Protein AF-A0A965MHW6-F1 (afdb_monomer)

Nearest PDB structures (foldseek):
  2zvd-assembly1_C  TM=2.769E-01  e=1.211E-04  Pseudomonas sp. MIS38
  2qub-assembly6_K  TM=2.454E-01  e=2.941E-02  Serratia marcescens
  8dze-assembly1_A  TM=4.234E-01  e=3.410E+00  Escherichia coli
  5ejk-assembly1_B  TM=3.592E-01  e=3.995E+00  Rous sarcoma virus - Prague C

Foldseek 3Di:
DDPPQDAQFDDQWQLLLVVAPFFKKKWFQADDPPDDCVVPVCVQFQDQWTWMWTDHPHDIDIDIDGVVSGPARTNNRVCVSRSHDSVQQHQKMKMKGDDDPDPDDSDRDDGDAIWIKIKHPADWDKDFDDDPSHGAEIETEDDLEEMEIATAFGQYEYEQHHYAYEHEHYAFHFPLDCVRGFHEYEYAAAQWDQDPVVRDIDGQWDWDADPVRWIKIAGPPDDDSRGSGIYTYHRHQWYHHHPGDIFGAAKDWDFDADDAPVRFFTEIEIEAGQEEEEAEADQAAYEYENAHYAYEAHHHNQDPDDDQKAQTHHDVLNVQCQVQVVNDSVCLLSVLPFDKAFLPQDKDWDPAWDRQWWKAANVVSDTDGHTGTFIAGKIKGKPDDPVLDDSVPDNDSQSLLVRQVVQVVVDVSIHMWMWGQDPPGSMTTTIDGDDQQQGAQQYEYEHHFAAYEHESHAFHRHQPCNVRRFHEYEDAADPVQKDKFKDQDDFAAQATLVGDGPCVVCVLLVQHDRGPNSSVVRRPHDCVSHDDDGRFMWMWIAGSDDRNGIYIYHRGQWYYYPVDIFGPQWDWHWDPVDPVIDIDIDHGPDDADDDPDDPDDDGDDDRDD

Secondary structure (DSSP, 8-state):
--------PPP----GGGTS--SEEEEE----TT--TTT-THHHHT--EEEEEEEETTEEEEEEEEGGGGT-SSHHHHHHHTT--HHHHTTSEEEEE---SSSS------SS---EEEE-SS---EEEEEETTEEEEEEEE--SS--EEE--SB--EEE--SS--EEE--SBP-SS-HHHH--EEEESS-SEEEETTTTEEEESEEEEE-TTS-EEEEESS--TTS---EEEEES--EEEETTTEEEE-S-EEEEE----TT----EEEEE--SS--EEE--SS--EEEEEESS-EEETTTT-SS--SEEEPPS-HHHHIIIIISTT-TT-GGGGGGS-PEEEEEEEEEEEEEEEEEEEEETTTTEEEEEEEEEEEEEEEEE-S-TTS--GGG--SHHHHHHHHHHHHTT-TT--EEEEEEPSSSSEEEEEEE--GGG-----EEEEEES--EEE-------SS-GGGS--EEEESS-GGGEEEEEEE--TT--B-TTS-BHHHHHHHTT---SSHHHHHHTT-S-GGGS---TT-EEEEEEESSSSS-EEEEES--EEEESS-EEESS-EEEE--SSTT--EEEE--SS------SSSS----PPPP-

Solvent-accessible surface area (backbone atoms only — not comparable to full-atom values): 33010 Å² total; per-residue (Å²): 132,86,77,78,71,68,78,53,55,55,60,65,44,42,47,53,82,68,77,56,74,50,46,30,39,36,39,44,53,60,86,55,99,84,64,54,58,92,85,41,50,59,72,57,30,68,32,41,63,41,45,32,38,36,26,44,87,93,47,79,52,78,48,80,41,49,32,59,56,47,69,23,74,22,45,40,54,47,28,57,60,41,51,47,58,66,80,70,47,53,60,18,28,44,36,38,38,37,75,78,92,59,94,86,67,85,60,72,53,81,65,75,70,41,50,62,37,44,35,50,78,87,52,48,65,76,44,82,33,63,55,101,84,41,79,41,27,39,32,38,36,54,26,83,49,62,37,53,42,41,49,42,75,11,21,32,35,38,34,61,39,27,24,51,28,39,40,32,40,45,43,56,29,84,82,86,43,60,92,69,6,44,25,34,43,32,39,81,54,44,53,63,38,76,38,81,89,79,74,42,75,41,67,25,44,46,78,45,77,45,98,87,71,34,35,37,41,30,49,68,70,46,57,91,91,62,28,40,34,48,28,41,36,32,58,56,37,31,40,37,21,40,98,75,48,75,45,49,55,39,76,43,73,44,77,49,57,75,57,61,89,88,39,51,54,52,25,48,32,38,38,39,17,63,42,64,40,82,44,66,46,50,64,34,31,32,40,38,34,34,47,24,30,28,20,37,36,29,40,14,59,76,40,90,69,76,68,28,66,44,80,33,33,41,54,62,66,56,45,41,23,63,76,38,18,80,66,39,91,88,42,69,46,24,64,46,73,59,78,70,42,74,42,64,96,42,67,52,70,56,83,62,68,37,74,62,38,40,37,36,34,44,85,80,12,48,74,49,69,41,71,42,70,50,48,20,51,31,32,37,38,61,77,60,61,79,87,78,61,68,66,90,79,36,81,47,62,61,51,46,23,51,50,36,51,54,47,39,73,71,38,102,84,38,51,53,49,41,27,31,30,39,88,89,55,66,33,34,37,45,37,31,73,38,44,63,63,67,28,44,16,22,24,41,35,28,52,45,29,30,21,24,40,38,32,32,47,47,66,27,51,20,72,84,53,58,80,45,15,41,11,30,40,50,45,99,44,54,61,89,44,46,53,76,50,45,32,66,40,40,60,82,37,40,56,34,77,87,68,49,44,38,35,64,58,28,49,75,76,75,30,90,24,71,22,41,44,46,40,53,64,61,46,67,36,66,68,88,77,54,86,88,51,81,72,40,68,38,32,40,47,26,43,77,78,65,64,44,29,55,24,40,38,27,59,46,33,31,44,36,29,75,78,50,75,43,33,70,40,72,44,77,41,79,38,77,91,48,99,82,57,52,70,48,73,45,68,36,83,63,94,76,78,88,82,86,90,58,98,73,92,74,88,71,90,76,89,79,133

Radius of gyration: 29.62 Å; Cα contacts (8 Å, |Δi|>4): 1471; chains: 1; bounding box: 85×74×79 Å

Structure (mmCIF, N/CA/C/O backbone):
data_AF-A0A965MHW6-F1
#
_entry.id   AF-A0A965MHW6-F1
#
loop_
_atom_site.group_PDB
_atom_site.id
_atom_site.type_symbol
_atom_site.label_atom_id
_atom_site.label_alt_id
_atom_site.label_comp_id
_atom_site.label_asym_id
_atom_site.label_entity_id
_atom_site.label_seq_id
_atom_site.pdbx_PDB_ins_code
_atom_site.Cartn_x
_atom_site.Cartn_y
_atom_site.Cartn_z
_atom_site.occupancy
_atom_site.B_iso_or_equiv
_atom_site.auth_seq_id
_atom_site.auth_comp_id
_atom_site.auth_asym_id
_atom_site.auth_atom_id
_atom_site.pdbx_PDB_model_num
ATOM 1 N N . MET A 1 1 ? 16.582 -10.265 0.998 1.00 24.47 1 MET A N 1
ATOM 2 C CA . MET A 1 1 ? 17.672 -9.566 1.717 1.00 24.47 1 MET A CA 1
ATOM 3 C C . MET A 1 1 ? 17.793 -8.226 1.028 1.00 24.47 1 MET A C 1
ATOM 5 O O . MET A 1 1 ? 18.367 -8.175 -0.046 1.00 24.47 1 MET A O 1
ATOM 9 N N . THR A 1 2 ? 17.111 -7.214 1.557 1.00 23.47 2 THR A N 1
ATOM 10 C CA . THR A 1 2 ? 17.020 -5.872 0.975 1.00 23.47 2 THR A CA 1
ATOM 11 C C . THR A 1 2 ? 18.430 -5.311 0.865 1.00 23.47 2 THR A C 1
ATOM 13 O O . THR A 1 2 ? 19.097 -5.082 1.877 1.00 23.47 2 THR A O 1
ATOM 16 N N . VAL A 1 3 ? 18.928 -5.188 -0.363 1.00 23.08 3 VAL A N 1
ATOM 17 C CA . VAL A 1 3 ? 20.144 -4.431 -0.631 1.00 23.08 3 VAL A CA 1
ATOM 18 C C . VAL A 1 3 ? 19.724 -2.980 -0.469 1.00 23.08 3 VAL A C 1
ATOM 20 O O . VAL A 1 3 ? 19.200 -2.378 -1.392 1.00 23.08 3 VAL A O 1
ATOM 23 N N . VAL A 1 4 ? 19.862 -2.451 0.747 1.00 27.69 4 VAL A N 1
ATOM 24 C CA . VAL A 1 4 ? 19.767 -1.009 0.970 1.00 27.69 4 VAL A CA 1
ATOM 25 C C . VAL A 1 4 ? 20.939 -0.415 0.203 1.00 27.69 4 VAL A C 1
ATOM 27 O O . VAL A 1 4 ? 22.089 -0.531 0.639 1.00 27.69 4 VAL A O 1
ATOM 30 N N . ALA A 1 5 ? 20.659 0.108 -0.989 1.00 30.73 5 ALA A N 1
ATOM 31 C CA . ALA A 1 5 ? 21.637 0.861 -1.745 1.00 30.73 5 ALA A CA 1
ATOM 32 C C . ALA A 1 5 ? 22.052 2.081 -0.900 1.00 30.73 5 ALA A C 1
ATOM 34 O O . ALA A 1 5 ? 21.218 2.675 -0.210 1.00 30.73 5 ALA A O 1
ATOM 35 N N . PRO A 1 6 ? 23.348 2.411 -0.859 1.00 29.20 6 PRO A N 1
ATOM 36 C CA . PRO A 1 6 ? 23.846 3.499 -0.033 1.00 29.20 6 PRO A CA 1
ATOM 37 C C . PRO A 1 6 ? 23.255 4.849 -0.521 1.00 29.20 6 PRO A C 1
ATOM 39 O O . PRO A 1 6 ? 23.373 5.204 -1.692 1.00 29.20 6 PRO A O 1
ATOM 42 N N . LEU A 1 7 ? 22.574 5.573 0.387 1.00 36.94 7 LEU A N 1
ATOM 43 C CA . LEU A 1 7 ? 21.985 6.910 0.188 1.00 36.94 7 LEU A CA 1
ATOM 44 C C . LEU A 1 7 ? 23.011 7.950 -0.290 1.00 36.94 7 LEU A C 1
ATOM 46 O O . LEU A 1 7 ? 23.728 8.519 0.526 1.00 36.94 7 LEU A O 1
ATOM 50 N N . ILE A 1 8 ? 22.994 8.351 -1.554 1.00 38.75 8 ILE A N 1
ATOM 51 C CA . ILE A 1 8 ? 23.766 9.515 -2.021 1.00 38.75 8 ILE A CA 1
ATOM 52 C C . ILE A 1 8 ? 23.257 10.804 -1.302 1.00 38.75 8 ILE A C 1
ATOM 54 O O . ILE A 1 8 ? 22.138 11.249 -1.587 1.00 38.75 8 ILE A O 1
ATOM 58 N N . PRO A 1 9 ? 24.030 11.441 -0.405 1.00 41.69 9 PRO A N 1
ATOM 59 C CA . PRO A 1 9 ? 23.635 12.619 0.363 1.00 41.69 9 PRO A CA 1
ATOM 60 C C . PRO A 1 9 ? 23.488 13.877 -0.508 1.00 41.69 9 PRO A C 1
ATOM 62 O O . PRO A 1 9 ? 24.021 13.974 -1.616 1.00 41.69 9 PRO A O 1
ATOM 65 N N . ALA A 1 10 ? 22.760 14.873 0.008 1.00 45.69 10 ALA A N 1
ATOM 66 C CA . ALA A 1 10 ? 22.689 16.197 -0.602 1.00 45.69 10 ALA A CA 1
ATOM 67 C C . ALA A 1 10 ? 24.084 16.841 -0.623 1.00 45.69 10 ALA A C 1
ATOM 69 O O . ALA A 1 10 ? 24.695 17.069 0.423 1.00 45.69 10 ALA A O 1
ATOM 70 N N . LEU A 1 11 ? 24.581 17.156 -1.820 1.00 49.03 11 LEU A N 1
ATOM 71 C CA . LEU A 1 11 ? 25.939 17.660 -1.991 1.00 49.03 11 LEU A CA 1
ATOM 72 C C . LEU A 1 11 ? 26.003 19.167 -1.710 1.00 49.03 11 LEU A C 1
ATOM 74 O O . LEU A 1 11 ? 25.359 19.973 -2.391 1.00 49.03 11 LEU A O 1
ATOM 78 N N . SER A 1 12 ? 26.804 19.557 -0.716 1.00 51.84 12 SER A N 1
ATOM 79 C CA . SER A 1 12 ? 27.129 20.960 -0.439 1.00 51.84 12 SER A CA 1
ATOM 80 C C . SER A 1 12 ? 28.292 21.398 -1.323 1.00 51.84 12 SER A C 1
ATOM 82 O O . SER A 1 12 ? 29.448 21.319 -0.916 1.00 51.84 12 SER A O 1
ATOM 84 N N . ILE A 1 13 ? 27.984 21.874 -2.526 1.00 57.28 13 ILE A N 1
ATOM 85 C CA . ILE A 1 13 ? 28.997 22.343 -3.474 1.00 57.28 13 ILE A CA 1
ATOM 86 C C . ILE A 1 13 ? 29.172 23.854 -3.338 1.00 57.28 13 ILE A C 1
ATOM 88 O O . ILE A 1 13 ? 28.223 24.623 -3.509 1.00 57.28 13 ILE A O 1
ATOM 92 N N . ASP A 1 14 ? 30.398 24.289 -3.055 1.00 58.22 14 ASP A N 1
ATOM 93 C CA . ASP A 1 14 ? 30.762 25.702 -3.118 1.00 58.22 14 ASP A CA 1
ATOM 94 C C . ASP A 1 14 ? 31.227 26.051 -4.535 1.00 58.22 14 ASP A C 1
ATOM 96 O O . ASP A 1 14 ? 32.354 25.768 -4.922 1.00 58.22 14 ASP A O 1
ATOM 100 N N . LEU A 1 15 ? 30.342 26.668 -5.317 1.00 63.38 15 LEU A N 1
ATOM 101 C CA . LEU A 1 15 ? 30.641 27.140 -6.674 1.00 63.38 15 LEU A CA 1
ATOM 102 C C . LEU A 1 15 ? 31.063 28.618 -6.694 1.00 63.38 15 LEU A C 1
ATOM 104 O O . LEU A 1 15 ? 31.177 29.219 -7.767 1.00 63.38 15 LEU A O 1
ATOM 108 N N . SER A 1 16 ? 31.272 29.241 -5.527 1.00 60.56 16 SER A N 1
ATOM 109 C CA . SER A 1 16 ? 31.577 30.674 -5.439 1.00 60.56 16 SER A CA 1
ATOM 110 C C . SER A 1 16 ? 32.894 31.039 -6.131 1.00 60.56 16 SER A C 1
ATOM 112 O O . SER A 1 16 ? 33.010 32.137 -6.686 1.00 60.56 16 SER A O 1
ATOM 114 N N . GLU A 1 17 ? 33.852 30.109 -6.182 1.00 62.91 17 GLU A N 1
ATOM 115 C CA . GLU A 1 17 ? 35.144 30.299 -6.849 1.00 62.91 17 GLU A CA 1
ATOM 116 C C . GLU A 1 17 ? 35.037 30.323 -8.384 1.00 62.91 17 GLU A C 1
ATOM 118 O O . GLU A 1 17 ? 35.873 30.937 -9.051 1.00 62.91 17 GLU A O 1
ATOM 123 N N . LEU A 1 18 ? 33.968 29.752 -8.953 1.00 62.28 18 LEU A N 1
ATOM 124 C CA . LEU A 1 18 ? 33.730 29.734 -10.399 1.00 62.28 18 LEU A CA 1
ATOM 125 C C . LEU A 1 18 ? 33.157 31.058 -10.924 1.00 62.28 18 LEU A C 1
ATOM 127 O O . LEU A 1 18 ? 33.247 31.339 -12.119 1.00 62.28 18 LEU A O 1
ATOM 131 N N . GLY A 1 19 ? 32.582 31.896 -10.053 1.00 60.50 1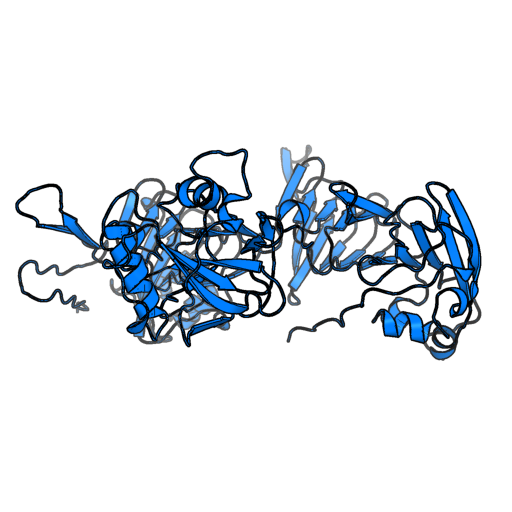9 GLY A N 1
ATOM 132 C CA . GLY A 1 19 ? 32.058 33.214 -10.425 1.00 60.50 19 GLY A CA 1
ATOM 133 C C . GLY A 1 19 ? 30.893 33.183 -11.428 1.00 60.50 19 GLY A C 1
ATOM 134 O O . GLY A 1 19 ? 30.660 34.182 -12.116 1.00 60.50 19 GLY A O 1
ATOM 135 N N . LEU A 1 20 ? 30.176 32.058 -11.523 1.00 61.94 20 LEU A N 1
ATOM 136 C CA . LEU A 1 20 ? 29.045 31.826 -12.425 1.00 61.94 20 LEU A CA 1
ATOM 137 C C . LEU A 1 20 ? 27.770 31.503 -11.629 1.00 61.94 20 LEU A C 1
ATOM 139 O O . LEU A 1 20 ? 27.831 30.851 -10.593 1.00 61.94 20 LEU A O 1
ATOM 143 N N . ASP A 1 21 ? 26.616 31.944 -12.135 1.00 61.25 21 ASP A N 1
ATOM 144 C CA . ASP A 1 21 ? 25.289 31.552 -11.630 1.00 61.25 21 ASP A CA 1
ATOM 145 C C . ASP A 1 21 ? 24.879 30.238 -12.314 1.00 61.25 21 ASP A C 1
ATOM 147 O O . ASP A 1 21 ? 24.192 30.230 -13.341 1.00 61.25 21 ASP A O 1
ATOM 151 N N . VAL A 1 22 ? 25.473 29.145 -11.831 1.00 63.28 22 VAL A N 1
ATOM 152 C CA . VAL A 1 22 ? 25.346 27.804 -12.407 1.00 63.28 22 VAL A CA 1
ATOM 153 C C . VAL A 1 22 ? 24.003 27.210 -12.002 1.00 63.28 22 VAL A C 1
ATOM 155 O O . VAL A 1 22 ? 23.699 27.132 -10.820 1.00 63.28 22 VAL A O 1
ATOM 158 N N . THR A 1 23 ? 23.223 26.758 -12.981 1.00 60.62 23 THR A N 1
ATOM 159 C CA . THR A 1 23 ? 21.971 26.019 -12.760 1.00 60.62 23 THR A CA 1
ATOM 160 C C . THR A 1 23 ? 22.152 24.509 -12.917 1.00 60.62 23 THR A C 1
ATOM 162 O O . THR A 1 23 ? 21.401 23.726 -12.343 1.00 60.62 23 THR A O 1
ATOM 165 N N . MET A 1 24 ? 23.155 24.086 -13.690 1.00 67.50 24 MET A N 1
ATOM 166 C CA . MET A 1 24 ? 23.505 22.680 -13.904 1.00 67.50 24 MET A CA 1
ATOM 167 C C . MET A 1 24 ? 25.006 22.550 -14.172 1.00 67.50 24 MET A C 1
ATOM 169 O O . MET A 1 24 ? 25.584 23.368 -14.890 1.00 67.50 24 MET A O 1
ATOM 173 N N . LEU A 1 25 ? 25.616 21.519 -13.604 1.00 73.81 25 LEU A N 1
ATOM 174 C CA . LEU A 1 25 ? 27.011 21.134 -13.760 1.00 73.81 25 LEU A CA 1
ATOM 175 C C . LEU A 1 25 ? 27.055 19.715 -14.333 1.00 73.81 25 LEU A C 1
ATOM 177 O O . LEU A 1 25 ? 26.462 18.808 -13.771 1.00 73.81 25 LEU A O 1
ATOM 181 N N . ARG A 1 26 ? 27.761 19.504 -15.438 1.00 77.06 26 ARG A N 1
ATOM 182 C CA . ARG A 1 26 ? 27.963 18.183 -16.043 1.00 77.06 26 ARG A CA 1
ATOM 183 C C . ARG A 1 26 ? 29.440 17.841 -15.995 1.00 77.06 26 ARG A C 1
ATOM 185 O O . ARG A 1 26 ? 30.244 18.556 -16.585 1.00 77.06 26 ARG A O 1
ATOM 192 N N . LEU A 1 27 ? 29.790 16.770 -15.298 1.00 79.31 27 LEU A N 1
ATOM 193 C CA . LEU A 1 27 ? 31.145 16.249 -15.168 1.00 79.31 27 LEU A CA 1
ATOM 194 C C . LEU A 1 27 ? 31.315 15.078 -16.137 1.00 79.31 27 LEU A C 1
ATOM 196 O O . LEU A 1 27 ? 30.557 14.114 -16.097 1.00 79.31 27 LEU A O 1
ATOM 200 N N . HIS A 1 28 ? 32.304 15.164 -17.019 1.00 78.75 28 HIS A N 1
ATOM 201 C CA . HIS A 1 28 ? 32.569 14.151 -18.037 1.00 78.75 28 HIS A CA 1
ATOM 202 C C . HIS A 1 28 ? 33.732 13.266 -17.613 1.00 78.75 28 HIS A C 1
ATOM 204 O O . HIS A 1 28 ? 34.876 13.730 -17.551 1.00 78.75 28 HIS A O 1
ATOM 210 N N . PHE A 1 29 ? 33.461 11.983 -17.390 1.00 76.88 29 PHE A N 1
ATOM 211 C CA . PHE A 1 29 ? 34.475 11.009 -16.988 1.00 76.88 29 PHE A CA 1
ATOM 212 C C . PHE A 1 29 ? 35.087 10.221 -18.165 1.00 76.88 29 PHE A C 1
ATOM 214 O O . PHE A 1 29 ? 35.943 9.369 -17.954 1.00 76.88 29 PHE A O 1
ATOM 221 N N . THR A 1 30 ? 34.719 10.551 -19.408 1.00 66.06 30 THR A N 1
ATOM 222 C CA . THR A 1 30 ? 34.929 9.723 -20.618 1.00 66.06 30 THR A CA 1
ATOM 223 C C . THR A 1 30 ? 36.117 10.097 -21.514 1.00 66.06 30 THR A C 1
ATOM 225 O O . THR A 1 30 ? 36.304 9.526 -22.586 1.00 66.06 30 THR A O 1
ATOM 228 N N . ASN A 1 31 ? 36.952 11.076 -21.154 1.00 59.00 31 ASN A N 1
ATOM 229 C CA . ASN A 1 31 ? 37.940 11.635 -22.097 1.00 59.00 31 ASN A CA 1
ATOM 230 C C . ASN A 1 31 ? 39.390 11.150 -21.891 1.00 59.00 31 ASN A C 1
ATOM 232 O O . ASN A 1 31 ? 40.339 11.906 -22.128 1.00 59.00 31 ASN A O 1
ATOM 236 N N . TRP A 1 32 ? 39.616 9.918 -21.420 1.00 68.25 32 TRP A N 1
ATOM 237 C CA . TRP A 1 32 ? 40.964 9.502 -21.001 1.00 68.25 32 TRP A CA 1
ATOM 238 C C . TRP A 1 32 ? 41.429 8.176 -21.587 1.00 68.25 32 TRP A C 1
ATOM 240 O O . TRP A 1 32 ? 41.464 7.144 -20.929 1.00 68.25 32 TRP A O 1
ATOM 250 N N . SER A 1 33 ? 41.978 8.254 -22.802 1.00 64.88 33 SER A N 1
ATOM 251 C CA . SER A 1 33 ? 42.611 7.141 -23.529 1.00 64.88 33 SER A CA 1
ATOM 252 C C . SER A 1 33 ? 43.822 6.488 -22.831 1.00 64.88 33 SER A C 1
ATOM 254 O O . SER A 1 33 ? 44.519 5.677 -23.436 1.00 64.88 33 SER A O 1
ATOM 256 N N . ASN A 1 34 ? 44.176 6.924 -21.621 1.00 72.31 34 ASN A N 1
ATOM 257 C CA . ASN A 1 34 ? 45.344 6.492 -20.854 1.00 72.31 34 ASN A CA 1
ATOM 258 C C . ASN A 1 34 ? 44.985 5.848 -19.505 1.00 72.31 34 ASN A C 1
ATOM 260 O O . ASN A 1 34 ? 45.896 5.620 -18.703 1.00 72.31 34 ASN A O 1
ATOM 264 N N . ILE A 1 35 ? 43.698 5.611 -19.245 1.00 77.94 35 ILE A N 1
ATOM 265 C CA . ILE A 1 35 ? 43.216 4.908 -18.058 1.00 77.94 35 ILE A CA 1
ATOM 266 C C . ILE A 1 35 ? 42.775 3.512 -18.491 1.00 77.94 35 ILE A C 1
ATOM 268 O O . ILE A 1 35 ? 42.014 3.361 -19.439 1.00 77.94 35 ILE A O 1
ATOM 272 N N . ASP A 1 36 ? 43.312 2.512 -17.806 1.00 79.81 36 ASP A N 1
ATOM 273 C CA . ASP A 1 36 ? 42.834 1.136 -17.846 1.00 79.81 36 ASP A CA 1
ATOM 274 C C . ASP A 1 36 ? 42.228 0.892 -16.466 1.00 79.81 36 ASP A C 1
ATOM 276 O O . ASP A 1 36 ? 42.966 0.742 -15.485 1.00 79.81 36 ASP A O 1
ATOM 280 N N . TYR A 1 37 ? 40.906 1.033 -16.375 1.00 80.88 37 TYR A N 1
ATOM 281 C CA . TYR A 1 37 ? 40.204 0.982 -15.098 1.00 80.88 37 TYR A CA 1
ATOM 282 C C . TYR A 1 37 ? 40.272 -0.422 -14.484 1.00 80.88 37 TYR A C 1
ATOM 284 O O . TYR A 1 37 ? 40.479 -0.541 -13.280 1.00 80.88 37 TYR A O 1
ATOM 292 N N . ASP A 1 38 ? 40.216 -1.474 -15.306 1.00 81.50 38 ASP A N 1
ATOM 293 C CA . ASP A 1 38 ? 40.280 -2.868 -14.855 1.00 81.50 38 ASP A CA 1
ATOM 294 C C . ASP A 1 38 ? 41.639 -3.219 -14.227 1.00 81.50 38 ASP A C 1
ATOM 296 O O . ASP A 1 38 ? 41.709 -3.983 -13.258 1.00 81.50 38 ASP A O 1
ATOM 300 N N . GLU A 1 39 ? 42.737 -2.673 -14.764 1.00 82.88 39 GLU A N 1
ATOM 301 C CA . GLU A 1 39 ? 44.080 -2.918 -14.229 1.00 82.88 39 GLU A CA 1
ATOM 302 C C . GLU A 1 39 ? 44.471 -1.976 -13.075 1.00 82.88 39 GLU A C 1
ATOM 304 O O . GLU A 1 39 ? 45.254 -2.374 -12.205 1.00 82.88 39 GLU A O 1
ATOM 309 N N . ASP A 1 40 ? 43.985 -0.729 -13.065 1.00 84.62 40 ASP A N 1
ATOM 310 C CA . ASP A 1 40 ? 44.387 0.288 -12.084 1.00 84.62 40 ASP A CA 1
ATOM 311 C C . ASP A 1 40 ? 43.296 1.361 -11.841 1.00 84.62 40 ASP A C 1
ATOM 313 O O . ASP A 1 40 ? 43.438 2.503 -12.306 1.00 84.62 40 ASP A O 1
ATOM 317 N N . PRO A 1 41 ? 42.233 1.037 -11.070 1.00 84.56 41 PRO A N 1
ATOM 318 C CA . PRO A 1 41 ? 41.119 1.949 -10.781 1.00 84.56 41 PRO A CA 1
ATOM 319 C C . PRO A 1 41 ? 41.552 3.275 -10.145 1.00 84.56 41 PRO A C 1
ATOM 321 O O . PRO A 1 41 ? 40.905 4.307 -10.335 1.00 84.56 41 PRO A O 1
ATOM 324 N N . SER A 1 42 ? 42.683 3.281 -9.424 1.00 84.81 42 SER A N 1
ATOM 325 C CA . SER A 1 42 ? 43.162 4.477 -8.724 1.00 84.81 42 SER A CA 1
ATOM 326 C C . SER A 1 42 ? 43.566 5.594 -9.689 1.00 84.81 42 SER A C 1
ATOM 328 O O . SER A 1 42 ? 43.468 6.772 -9.359 1.00 84.81 42 SER A O 1
ATOM 330 N N . LYS A 1 43 ? 43.918 5.264 -10.941 1.00 84.62 43 LYS A N 1
ATOM 331 C CA . LYS A 1 43 ? 44.164 6.274 -11.983 1.00 84.62 43 LYS A CA 1
ATOM 332 C C . LYS A 1 43 ? 42.931 7.103 -12.334 1.00 84.62 43 LYS A C 1
ATOM 334 O O . LYS A 1 43 ? 43.103 8.192 -12.883 1.00 84.62 43 LYS A O 1
ATOM 339 N N . PHE A 1 44 ? 41.732 6.584 -12.080 1.00 85.88 44 PHE A N 1
ATOM 340 C CA . PHE A 1 44 ? 40.482 7.323 -12.205 1.00 85.88 44 PHE A CA 1
ATOM 341 C C . PHE A 1 44 ? 40.155 8.043 -10.897 1.00 85.88 44 PHE A C 1
ATOM 343 O O . PHE A 1 44 ? 40.040 9.268 -10.903 1.00 85.88 44 PHE A O 1
ATOM 350 N N . THR A 1 45 ? 40.096 7.317 -9.776 1.00 87.31 45 THR A N 1
ATOM 351 C CA . THR A 1 45 ? 39.658 7.890 -8.494 1.00 87.31 45 THR A CA 1
ATOM 352 C C . THR A 1 45 ? 40.601 8.971 -7.970 1.00 87.31 45 THR A C 1
ATOM 354 O O . THR A 1 45 ? 40.122 9.961 -7.443 1.00 87.31 45 THR A O 1
ATOM 357 N N . ASP A 1 46 ? 41.917 8.864 -8.177 1.00 89.06 46 ASP A N 1
ATOM 358 C CA . ASP A 1 46 ? 42.902 9.825 -7.651 1.00 89.06 46 ASP A CA 1
ATOM 359 C C . ASP A 1 46 ? 43.004 11.114 -8.494 1.00 89.06 46 ASP A C 1
ATOM 361 O O . ASP A 1 46 ? 43.833 11.991 -8.217 1.00 89.06 46 ASP A O 1
ATOM 365 N N . ARG A 1 47 ? 42.223 11.248 -9.578 1.00 86.81 47 ARG A N 1
ATOM 366 C CA . ARG A 1 47 ? 42.271 12.452 -10.418 1.00 86.81 47 ARG A CA 1
ATOM 367 C C . ARG A 1 47 ? 41.692 13.648 -9.691 1.00 86.81 47 ARG A C 1
ATOM 369 O O . ARG A 1 47 ? 40.649 13.563 -9.065 1.00 86.81 47 ARG A O 1
ATOM 376 N N . THR A 1 48 ? 42.322 14.795 -9.908 1.00 87.12 48 THR A N 1
ATOM 377 C CA . THR A 1 48 ? 41.934 16.076 -9.305 1.00 87.12 48 THR A CA 1
ATOM 378 C C . THR A 1 48 ? 41.254 17.024 -10.297 1.00 87.12 48 THR A C 1
ATOM 380 O O . THR A 1 48 ? 40.934 18.153 -9.940 1.00 87.12 48 THR A O 1
ATOM 383 N N . SER A 1 49 ? 41.100 16.625 -11.565 1.00 83.81 49 SER A N 1
ATOM 384 C CA . SER A 1 49 ? 40.472 17.447 -12.604 1.00 83.81 49 SER A CA 1
ATOM 385 C C . SER A 1 49 ? 39.618 16.625 -13.559 1.00 83.81 49 SER A C 1
ATOM 387 O O . SER A 1 49 ? 39.954 15.480 -13.893 1.00 83.81 49 SER A O 1
ATOM 389 N N . VAL A 1 50 ? 38.537 17.251 -14.016 1.00 84.25 50 VAL A N 1
ATOM 390 C CA . VAL A 1 50 ? 37.507 16.658 -14.867 1.00 84.25 50 VAL A CA 1
ATOM 391 C C . VAL A 1 50 ? 37.031 17.687 -15.895 1.00 84.25 50 VAL A C 1
ATOM 393 O O . VAL A 1 50 ? 37.057 18.893 -15.639 1.00 84.25 50 VAL A O 1
ATOM 396 N N . TRP A 1 51 ? 36.641 17.222 -17.083 1.00 82.69 51 TRP A N 1
ATOM 397 C CA . TRP A 1 51 ? 36.024 18.102 -18.072 1.00 82.69 51 TRP A CA 1
ATOM 398 C C . TRP A 1 51 ? 34.599 18.422 -17.624 1.00 82.69 51 TRP A C 1
ATOM 400 O O . TRP A 1 51 ? 33.849 17.521 -17.254 1.00 82.69 51 TRP A O 1
ATOM 410 N N . THR A 1 52 ? 34.226 19.697 -17.642 1.00 78.12 52 THR A N 1
ATOM 411 C CA . THR A 1 52 ? 32.968 20.178 -17.063 1.00 78.12 52 THR A CA 1
ATOM 412 C C . THR A 1 52 ? 32.196 21.066 -18.020 1.00 78.12 52 THR A C 1
ATOM 414 O O . THR A 1 52 ? 32.783 21.941 -18.657 1.00 78.12 52 THR A O 1
ATOM 417 N N . ASP A 1 53 ? 30.879 20.886 -18.086 1.00 77.31 53 ASP A N 1
ATOM 418 C CA . ASP A 1 53 ? 29.971 21.851 -18.700 1.00 77.31 53 ASP A CA 1
ATOM 419 C C . ASP A 1 53 ? 29.101 22.515 -17.632 1.00 77.31 53 ASP A C 1
ATOM 421 O O . ASP A 1 53 ? 28.538 21.854 -16.763 1.00 77.31 53 ASP A O 1
ATOM 425 N N . PHE A 1 54 ? 28.961 23.832 -17.730 1.00 75.38 54 PHE A N 1
ATOM 426 C CA . PHE A 1 54 ? 28.112 24.644 -16.868 1.00 75.38 54 PHE A CA 1
ATOM 427 C C . PHE A 1 54 ? 26.942 25.189 -17.673 1.00 75.38 54 PHE A C 1
ATOM 429 O O . PHE A 1 54 ? 27.141 25.766 -18.748 1.00 75.38 54 PHE A O 1
ATOM 436 N N . GLN A 1 55 ? 25.740 25.085 -17.124 1.00 69.00 55 GLN A N 1
ATOM 437 C CA . GLN A 1 55 ? 24.569 25.780 -17.631 1.00 69.00 55 GLN A CA 1
ATOM 438 C C . GLN A 1 55 ? 24.337 27.057 -16.820 1.00 69.00 55 GLN A C 1
ATOM 440 O O . GLN A 1 55 ? 24.302 27.022 -15.594 1.00 69.00 55 GLN A O 1
ATOM 445 N N . THR A 1 56 ? 24.167 28.188 -17.508 1.00 67.12 56 THR A N 1
ATOM 446 C CA . THR A 1 56 ? 23.763 29.471 -16.910 1.00 67.12 56 THR A CA 1
ATOM 447 C C . THR A 1 56 ? 22.511 29.971 -17.635 1.00 67.12 56 THR A C 1
ATOM 449 O O . THR A 1 56 ? 22.554 30.434 -18.783 1.00 67.12 56 THR A O 1
ATOM 452 N N . GLY A 1 57 ? 21.344 29.795 -17.011 1.00 63.75 57 GLY A N 1
ATOM 453 C CA . GLY A 1 57 ? 20.060 29.985 -17.693 1.00 63.75 57 GLY A CA 1
ATOM 454 C C . GLY A 1 57 ? 19.897 28.998 -18.858 1.00 63.75 57 GLY A C 1
ATOM 455 O O . GLY A 1 57 ? 19.807 27.798 -18.642 1.00 63.75 57 GLY A O 1
ATOM 456 N N . SER A 1 58 ? 19.862 29.482 -20.105 1.00 60.16 58 SER A N 1
ATOM 457 C CA . SER A 1 58 ? 19.738 28.623 -21.304 1.00 60.16 58 SER A CA 1
ATOM 458 C C . SER A 1 58 ? 21.060 28.350 -22.036 1.00 60.16 58 SER A C 1
ATOM 460 O O . SER A 1 58 ? 21.047 27.661 -23.053 1.00 60.16 58 SER A O 1
ATOM 462 N N . ASN A 1 59 ? 22.189 28.907 -21.580 1.00 66.31 59 ASN A N 1
ATOM 463 C CA . ASN A 1 59 ? 23.478 28.781 -22.269 1.00 66.31 59 ASN A CA 1
ATOM 464 C C . ASN A 1 59 ? 24.393 27.773 -21.572 1.00 66.31 59 ASN A C 1
ATOM 466 O O . ASN A 1 59 ? 24.518 27.807 -20.350 1.00 66.31 59 ASN A O 1
ATOM 470 N N . TRP A 1 60 ? 25.088 26.961 -22.368 1.00 72.12 60 TRP A N 1
ATOM 471 C CA . TRP A 1 60 ? 26.113 26.020 -21.917 1.00 72.12 60 TRP A CA 1
ATOM 472 C C . TRP A 1 60 ? 27.524 26.557 -22.184 1.00 72.12 60 TRP A C 1
ATOM 474 O O . TRP A 1 60 ? 27.790 27.123 -23.249 1.00 72.12 60 TRP A O 1
ATOM 484 N N . THR A 1 61 ? 28.433 26.369 -21.230 1.00 74.38 61 THR A N 1
ATOM 485 C CA . THR A 1 61 ? 29.858 26.722 -21.340 1.00 74.38 61 THR A CA 1
ATOM 486 C C . THR A 1 61 ? 30.738 25.609 -20.783 1.00 74.38 61 THR A C 1
ATOM 488 O O . THR A 1 61 ? 30.477 25.151 -19.679 1.00 74.38 61 THR A O 1
ATOM 491 N N . SER A 1 62 ? 31.799 25.231 -21.499 1.00 79.56 62 SER A N 1
ATOM 492 C CA . SER A 1 62 ? 32.690 24.119 -21.125 1.00 79.56 62 SER A CA 1
ATOM 493 C C . SER A 1 62 ? 34.045 24.589 -20.581 1.00 79.56 62 SER A C 1
ATOM 495 O O . SER A 1 62 ? 34.630 25.540 -21.116 1.00 79.56 62 SER A O 1
ATOM 497 N N . HIS A 1 63 ? 34.582 23.906 -19.566 1.00 72.44 63 HIS A N 1
ATOM 498 C CA . HIS A 1 63 ? 35.928 24.123 -19.027 1.00 72.44 63 HIS A CA 1
ATOM 499 C C . HIS A 1 63 ? 36.518 22.856 -18.383 1.00 72.44 63 HIS A C 1
ATOM 501 O O . HIS A 1 63 ? 35.780 21.981 -17.946 1.00 72.44 63 HIS A O 1
ATOM 507 N N . ASP A 1 64 ? 37.844 22.780 -18.256 1.00 76.06 64 ASP A N 1
ATOM 508 C CA . ASP A 1 64 ? 38.484 21.818 -17.348 1.00 76.06 64 ASP A CA 1
ATOM 509 C C . ASP A 1 64 ? 38.422 22.390 -15.923 1.00 76.06 64 ASP A C 1
ATOM 511 O O . ASP A 1 64 ? 39.100 23.379 -15.641 1.00 76.06 64 ASP A O 1
ATOM 515 N N . ALA A 1 65 ? 37.618 21.806 -15.032 1.00 71.38 65 ALA A N 1
ATOM 516 C CA . ALA A 1 65 ? 37.559 22.236 -13.633 1.00 71.38 65 ALA A CA 1
ATOM 517 C C . ALA A 1 65 ? 38.496 21.385 -12.770 1.00 71.38 65 ALA A C 1
ATOM 519 O O . ALA A 1 65 ? 38.621 20.171 -12.982 1.00 71.38 65 ALA A O 1
ATOM 520 N N . ASN A 1 66 ? 39.143 22.003 -11.775 1.00 82.12 66 ASN A N 1
ATOM 521 C CA . ASN A 1 66 ? 39.714 21.216 -10.690 1.00 82.12 66 ASN A CA 1
ATOM 522 C C . ASN A 1 66 ? 38.588 20.862 -9.727 1.00 82.12 66 ASN A C 1
ATOM 524 O O . ASN A 1 66 ? 37.730 21.689 -9.435 1.00 82.12 66 ASN A O 1
ATOM 528 N N . LEU A 1 67 ? 38.609 19.646 -9.197 1.00 80.38 67 LEU A N 1
ATOM 529 C CA . LEU A 1 67 ? 37.587 19.203 -8.253 1.00 80.38 67 LEU A CA 1
ATOM 530 C C . LEU A 1 67 ? 37.603 20.030 -6.962 1.00 80.38 67 LEU A C 1
ATOM 532 O O . LEU A 1 67 ? 36.560 20.224 -6.344 1.00 80.38 67 LEU A O 1
ATOM 536 N N . VAL A 1 68 ? 38.756 20.607 -6.609 1.00 79.38 68 VAL A N 1
ATOM 537 C CA . VAL A 1 68 ? 38.872 21.503 -5.451 1.00 79.38 68 VAL A CA 1
ATOM 538 C C . VAL A 1 68 ? 38.027 22.766 -5.620 1.00 79.38 68 VAL A C 1
ATOM 540 O O . VAL A 1 68 ? 37.518 23.278 -4.628 1.00 79.38 68 VAL A O 1
ATOM 543 N N . ASP A 1 69 ? 37.803 23.208 -6.864 1.00 73.25 69 ASP A N 1
ATOM 544 C CA . ASP A 1 69 ? 36.975 24.375 -7.199 1.00 73.25 69 ASP A CA 1
ATOM 545 C C . ASP A 1 69 ? 35.472 24.088 -6.980 1.00 73.25 69 ASP A C 1
ATOM 547 O O . ASP A 1 69 ? 34.653 25.003 -7.020 1.00 73.25 69 ASP A O 1
ATOM 551 N N . ILE A 1 70 ? 35.112 22.815 -6.768 1.00 69.31 70 ILE A N 1
ATOM 552 C CA . ILE A 1 70 ? 33.766 22.346 -6.412 1.00 69.31 70 ILE A CA 1
ATOM 553 C C . ILE A 1 70 ? 33.748 21.624 -5.049 1.00 69.31 70 ILE A C 1
ATOM 555 O O . ILE A 1 70 ? 32.767 20.970 -4.708 1.00 69.31 70 ILE A O 1
ATOM 559 N N . GLY A 1 71 ? 34.815 21.752 -4.249 1.00 74.38 71 GLY A N 1
ATOM 560 C CA . GLY A 1 71 ? 34.871 21.267 -2.865 1.00 74.38 71 GLY A CA 1
ATOM 561 C C . GLY A 1 71 ? 35.396 19.842 -2.647 1.00 74.38 71 GLY A C 1
ATOM 562 O O . GLY A 1 71 ? 35.304 19.359 -1.521 1.00 74.38 71 GLY A O 1
ATOM 563 N N . PHE A 1 72 ? 35.971 19.186 -3.661 1.00 81.62 72 PHE A N 1
ATOM 564 C CA . PHE A 1 72 ? 36.468 17.802 -3.570 1.00 81.62 72 PHE A CA 1
ATOM 565 C C . PHE A 1 72 ? 37.946 17.689 -3.954 1.00 81.62 72 PHE A C 1
ATOM 567 O O . PHE A 1 72 ? 38.394 18.301 -4.917 1.00 81.62 72 PHE A O 1
ATOM 574 N N . ASP A 1 73 ? 38.731 16.884 -3.236 1.00 85.44 73 ASP A N 1
ATOM 575 C CA . ASP A 1 73 ? 40.156 16.728 -3.555 1.00 85.44 73 ASP A CA 1
ATOM 576 C C . ASP A 1 73 ? 40.362 15.838 -4.796 1.00 85.44 73 ASP A C 1
ATOM 578 O O . ASP A 1 73 ? 41.205 16.139 -5.651 1.00 85.44 73 ASP A O 1
ATOM 582 N N . THR A 1 74 ? 39.569 14.772 -4.932 1.00 89.88 74 THR A N 1
ATOM 583 C CA . THR A 1 74 ? 39.667 13.796 -6.024 1.00 89.88 74 THR A CA 1
ATOM 584 C C . THR A 1 74 ? 38.304 13.318 -6.543 1.00 89.88 74 THR A C 1
ATOM 586 O O . THR A 1 74 ? 37.267 13.570 -5.928 1.00 89.88 74 THR A O 1
ATOM 589 N N . ILE A 1 75 ? 38.289 12.620 -7.692 1.00 86.62 75 ILE A N 1
ATOM 590 C CA . ILE A 1 75 ? 37.076 11.964 -8.221 1.00 86.62 75 ILE A CA 1
ATOM 591 C C . ILE A 1 75 ? 36.566 10.943 -7.201 1.00 86.62 75 ILE A C 1
ATOM 593 O O . ILE A 1 75 ? 35.365 10.856 -6.980 1.00 86.62 75 ILE A O 1
ATOM 597 N N . GLY A 1 76 ? 37.471 10.202 -6.560 1.00 85.62 76 GLY A N 1
ATOM 598 C CA . GLY A 1 76 ? 37.140 9.232 -5.523 1.00 85.62 76 GLY A CA 1
ATOM 599 C C . GLY A 1 76 ? 36.384 9.868 -4.363 1.00 85.62 76 GLY A C 1
ATOM 600 O O . GLY A 1 76 ? 35.343 9.348 -3.990 1.00 85.62 76 GLY A O 1
ATOM 601 N N . ASP A 1 77 ? 36.843 11.021 -3.868 1.00 83.25 77 ASP A N 1
ATOM 602 C CA . ASP A 1 77 ? 36.173 11.724 -2.763 1.00 83.25 77 ASP A CA 1
ATOM 603 C C . ASP A 1 77 ? 34.772 12.213 -3.163 1.00 83.25 77 ASP A C 1
ATOM 605 O O . ASP A 1 77 ? 33.835 12.118 -2.377 1.00 83.25 77 ASP A O 1
ATOM 609 N N . LEU A 1 78 ? 34.614 12.710 -4.397 1.00 82.00 78 LEU A N 1
ATOM 610 C CA . LEU A 1 78 ? 33.313 13.123 -4.931 1.00 82.00 78 LEU A CA 1
ATOM 611 C C . LEU A 1 78 ? 32.349 11.937 -5.047 1.00 82.00 78 LEU A C 1
ATOM 613 O O . LEU A 1 78 ? 31.189 12.052 -4.663 1.00 82.00 78 LEU A O 1
ATOM 617 N N . LEU A 1 79 ? 32.810 10.815 -5.601 1.00 79.44 79 LEU A N 1
ATOM 618 C CA . LEU A 1 79 ? 31.982 9.626 -5.789 1.00 79.44 79 LEU A CA 1
ATOM 619 C C . LEU A 1 79 ? 31.685 8.920 -4.464 1.00 79.44 79 LEU A C 1
ATOM 621 O O . LEU A 1 79 ? 30.588 8.402 -4.311 1.00 79.44 79 LEU A O 1
ATOM 625 N N . GLU A 1 80 ? 32.609 8.935 -3.501 1.00 81.56 80 GLU A N 1
ATOM 626 C CA . GLU A 1 80 ? 32.386 8.416 -2.148 1.00 81.56 80 GLU A CA 1
ATOM 627 C C . GLU A 1 80 ? 31.367 9.269 -1.393 1.00 81.56 80 GLU A C 1
ATOM 629 O O . GLU A 1 80 ? 30.420 8.717 -0.831 1.00 81.56 80 GLU A O 1
ATOM 634 N N . GLU A 1 81 ? 31.507 10.600 -1.436 1.00 74.31 81 GLU A N 1
ATOM 635 C CA . GLU A 1 81 ? 30.506 11.506 -0.872 1.00 74.31 81 GLU A CA 1
ATOM 636 C C . GLU A 1 81 ? 29.161 11.259 -1.539 1.00 74.31 81 GLU A C 1
ATOM 638 O O . GLU A 1 81 ? 28.168 11.130 -0.842 1.00 74.31 81 GLU A O 1
ATOM 643 N N . LEU A 1 82 ? 29.130 11.110 -2.865 1.00 66.69 82 LEU A N 1
ATOM 644 C CA . LEU A 1 82 ? 27.918 10.789 -3.600 1.00 66.69 82 LEU A CA 1
ATOM 645 C C . LEU A 1 82 ? 27.524 9.310 -3.530 1.00 66.69 82 LEU A C 1
ATOM 647 O O . LEU A 1 82 ? 26.563 8.946 -4.176 1.00 66.69 82 LEU A O 1
ATOM 651 N N . GLN A 1 83 ? 28.219 8.438 -2.806 1.00 70.38 83 GLN A N 1
ATOM 652 C CA . GLN A 1 83 ? 27.913 7.000 -2.731 1.00 70.38 83 GLN A CA 1
ATOM 653 C C . GLN A 1 83 ? 27.696 6.315 -4.105 1.00 70.38 83 GLN A C 1
ATOM 655 O O . GLN A 1 83 ? 26.943 5.350 -4.223 1.00 70.38 83 GLN A O 1
ATOM 660 N N . ILE A 1 84 ? 28.384 6.796 -5.147 1.00 70.56 84 ILE A N 1
ATOM 661 C CA . ILE A 1 84 ? 28.380 6.235 -6.504 1.00 70.56 84 ILE A CA 1
ATOM 662 C C . ILE A 1 84 ? 29.565 5.279 -6.636 1.00 70.56 84 ILE A C 1
ATOM 664 O O . ILE A 1 84 ? 30.700 5.633 -6.316 1.00 70.56 84 ILE A O 1
ATOM 668 N N . ASP A 1 85 ? 29.323 4.077 -7.162 1.00 74.31 85 ASP A N 1
ATOM 669 C CA . ASP A 1 85 ? 30.399 3.140 -7.488 1.00 74.31 85 ASP A CA 1
ATOM 670 C C . ASP A 1 85 ? 31.299 3.730 -8.595 1.00 74.31 85 ASP A C 1
ATOM 672 O O . ASP A 1 85 ? 30.813 4.004 -9.699 1.00 74.31 85 ASP A O 1
ATOM 676 N N . PRO A 1 86 ? 32.615 3.904 -8.360 1.00 81.44 86 PRO A N 1
ATOM 677 C CA . PRO A 1 86 ? 33.528 4.401 -9.380 1.00 81.44 86 PRO A CA 1
ATOM 678 C C . PRO A 1 86 ? 33.571 3.555 -10.654 1.00 81.44 86 PRO A C 1
ATOM 680 O O . PRO A 1 86 ? 33.850 4.103 -11.718 1.00 81.44 86 PRO A O 1
ATOM 683 N N . ALA A 1 87 ? 33.249 2.259 -10.575 1.00 76.00 87 ALA A N 1
ATOM 684 C CA . ALA A 1 87 ? 33.153 1.400 -11.751 1.00 76.00 87 ALA A CA 1
ATOM 685 C C . ALA A 1 87 ? 31.974 1.784 -12.651 1.00 76.00 87 ALA A C 1
ATOM 687 O O . ALA A 1 87 ? 32.094 1.696 -13.868 1.00 76.00 87 ALA A O 1
ATOM 688 N N . LYS A 1 88 ? 30.872 2.254 -12.056 1.00 70.38 88 LYS A N 1
ATOM 689 C CA . LYS A 1 88 ? 29.714 2.771 -12.790 1.00 70.38 88 LYS A CA 1
ATOM 690 C C . LYS A 1 88 ? 29.972 4.171 -13.334 1.00 70.38 88 LYS A C 1
ATOM 692 O O . LYS A 1 88 ? 29.529 4.497 -14.422 1.00 70.38 88 LYS A O 1
ATOM 697 N N . ALA A 1 89 ? 30.700 5.014 -12.604 1.00 72.19 89 ALA A N 1
ATOM 698 C CA . ALA A 1 89 ? 30.986 6.379 -13.052 1.00 72.19 89 ALA A CA 1
ATOM 699 C C . ALA A 1 89 ? 32.018 6.453 -14.193 1.00 72.19 89 ALA A C 1
ATOM 701 O O . ALA A 1 89 ? 32.027 7.422 -14.957 1.00 72.19 89 ALA A O 1
ATOM 702 N N . PHE A 1 90 ? 32.916 5.471 -14.292 1.00 76.56 90 PHE A N 1
ATOM 703 C CA . PHE A 1 90 ? 33.928 5.426 -15.342 1.00 76.56 90 PHE A CA 1
ATOM 704 C C . PHE A 1 90 ? 33.271 5.326 -16.728 1.00 76.56 90 PHE A C 1
ATOM 706 O O . PHE A 1 90 ? 32.352 4.543 -16.923 1.00 76.56 90 PHE A O 1
ATOM 713 N N . ASP A 1 91 ? 33.734 6.139 -17.682 1.00 72.56 91 ASP A N 1
ATOM 714 C CA . ASP A 1 91 ? 33.143 6.266 -19.024 1.00 72.56 91 ASP A CA 1
ATOM 715 C C . ASP A 1 91 ? 31.666 6.724 -19.070 1.00 72.56 91 ASP A C 1
ATOM 717 O O . ASP A 1 91 ? 30.998 6.578 -20.092 1.00 72.56 91 ASP A O 1
ATOM 721 N N . ASN A 1 92 ? 31.204 7.428 -18.032 1.00 69.75 92 ASN A N 1
ATOM 722 C CA . ASN A 1 92 ? 29.887 8.068 -18.005 1.00 69.75 92 ASN A CA 1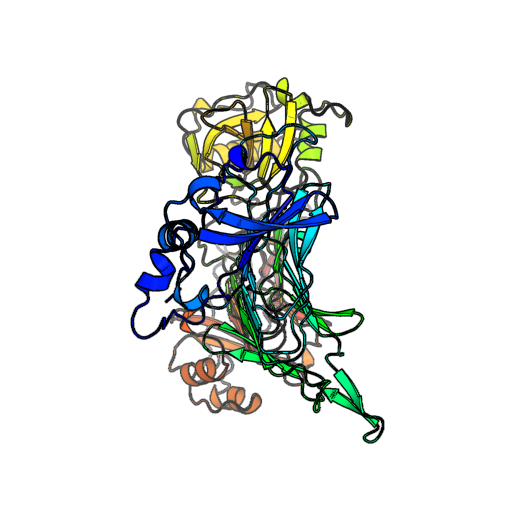
ATOM 723 C C . ASN A 1 92 ? 29.954 9.585 -17.721 1.00 69.75 92 ASN A C 1
ATOM 725 O O . ASN A 1 92 ? 31.021 10.176 -17.508 1.00 69.75 92 ASN A O 1
ATOM 729 N N . GLN A 1 93 ? 28.804 10.254 -17.783 1.00 72.56 93 GLN A N 1
ATOM 730 C CA . GLN A 1 93 ? 28.629 11.655 -17.403 1.00 72.56 93 GLN A CA 1
ATOM 731 C C . GLN A 1 93 ? 27.847 11.735 -16.090 1.00 72.56 93 GLN A C 1
ATOM 733 O O . GLN A 1 93 ? 26.773 11.157 -15.963 1.00 72.56 93 GLN A O 1
ATOM 738 N N . LEU A 1 94 ? 28.368 12.492 -15.125 1.00 74.25 94 LEU A N 1
ATOM 739 C CA . LEU A 1 94 ? 27.656 12.819 -13.892 1.00 74.25 94 LEU A CA 1
ATOM 740 C C . LEU A 1 94 ? 27.078 14.225 -14.006 1.00 74.25 94 LEU A C 1
ATOM 742 O O . LEU A 1 94 ? 27.814 15.208 -14.121 1.00 74.25 94 LEU A O 1
ATOM 746 N N . ILE A 1 95 ? 25.757 14.327 -13.965 1.00 69.56 95 ILE A N 1
ATOM 747 C CA . ILE A 1 95 ? 25.039 15.596 -14.013 1.00 69.56 95 ILE A CA 1
ATOM 748 C C . ILE A 1 95 ? 24.612 15.955 -12.597 1.00 69.56 95 ILE A C 1
ATOM 750 O O . ILE A 1 95 ? 23.948 15.183 -11.921 1.00 69.56 95 ILE A O 1
ATOM 754 N N . ILE A 1 96 ? 25.004 17.144 -12.158 1.00 67.94 96 ILE A N 1
ATOM 755 C CA . ILE A 1 96 ? 24.735 17.722 -10.848 1.00 67.94 96 ILE A CA 1
ATOM 756 C C . ILE A 1 96 ? 23.903 18.986 -11.062 1.00 67.94 96 ILE A C 1
ATOM 758 O O . ILE A 1 96 ? 24.347 19.939 -11.706 1.00 67.94 96 ILE A O 1
ATOM 762 N N . ILE A 1 97 ? 22.694 19.029 -10.513 1.00 60.47 97 ILE A N 1
ATOM 763 C CA . ILE A 1 97 ? 21.843 20.221 -10.582 1.00 60.47 97 ILE A CA 1
ATOM 764 C C . ILE A 1 97 ? 22.122 21.139 -9.411 1.00 60.47 97 ILE A C 1
ATOM 766 O O . ILE A 1 97 ? 22.229 20.710 -8.268 1.00 60.47 97 ILE A O 1
ATOM 770 N N . VAL A 1 98 ? 22.161 22.430 -9.717 1.00 61.19 98 VAL A N 1
ATOM 771 C CA . VAL A 1 98 ? 22.538 23.493 -8.801 1.00 61.19 98 VAL A CA 1
ATOM 772 C C . VAL A 1 98 ? 21.351 24.463 -8.691 1.00 61.19 98 VAL A C 1
ATOM 774 O O . VAL A 1 98 ? 21.225 25.398 -9.481 1.00 61.19 98 VAL A O 1
ATOM 777 N N . PRO A 1 99 ? 20.402 24.225 -7.779 1.00 50.41 99 PRO A N 1
ATOM 778 C CA . PRO A 1 99 ? 19.194 25.038 -7.677 1.00 50.41 99 PRO A CA 1
ATOM 779 C C . PRO A 1 99 ? 19.499 26.417 -7.085 1.00 50.41 99 PRO A C 1
ATOM 781 O O . PRO A 1 99 ? 19.993 26.560 -5.966 1.00 50.41 99 PRO A O 1
ATOM 784 N N . ASN A 1 100 ? 19.152 27.457 -7.841 1.00 50.78 100 ASN A N 1
ATOM 785 C CA . ASN A 1 100 ? 19.249 28.840 -7.398 1.00 50.78 100 ASN A CA 1
ATOM 786 C C . ASN A 1 100 ? 17.942 29.249 -6.694 1.00 50.78 100 ASN A C 1
ATOM 788 O O . ASN A 1 100 ? 16.919 29.464 -7.344 1.00 50.78 100 ASN A O 1
ATOM 792 N N . THR A 1 101 ? 17.961 29.363 -5.365 1.00 41.66 101 THR A N 1
ATOM 793 C CA . THR A 1 101 ? 16.777 29.749 -4.574 1.00 41.66 101 THR A CA 1
ATOM 794 C C . THR A 1 101 ? 16.502 31.256 -4.550 1.00 41.66 101 THR A C 1
ATOM 796 O O . THR A 1 101 ? 15.447 31.672 -4.073 1.00 41.66 101 THR A O 1
ATOM 799 N N . ALA A 1 102 ? 17.380 32.105 -5.092 1.00 38.88 102 ALA A N 1
ATOM 800 C CA . ALA A 1 102 ? 17.122 33.537 -5.180 1.00 38.88 102 ALA A CA 1
ATOM 801 C C . ALA A 1 102 ? 17.956 34.173 -6.293 1.00 38.88 102 ALA A C 1
ATOM 803 O O . ALA A 1 102 ? 19.156 34.384 -6.144 1.00 38.88 102 ALA A O 1
ATOM 804 N N . GLY A 1 103 ? 17.295 34.538 -7.395 1.00 37.66 103 GLY A N 1
ATOM 805 C CA . GLY A 1 103 ? 17.927 35.245 -8.503 1.00 37.66 103 GLY A CA 1
ATOM 806 C C . GLY A 1 103 ? 18.824 36.392 -8.026 1.00 37.66 103 GLY A C 1
ATOM 807 O O . GLY A 1 103 ? 18.340 37.397 -7.504 1.00 37.66 103 GLY A O 1
ATOM 808 N N . GLY A 1 104 ? 20.126 36.233 -8.273 1.00 36.59 104 GLY A N 1
ATOM 809 C CA . GLY A 1 104 ? 21.142 37.265 -8.123 1.00 36.59 104 GLY A CA 1
ATOM 810 C C . GLY A 1 104 ? 21.812 37.353 -6.753 1.00 36.59 104 GLY A C 1
ATOM 811 O O . GLY A 1 104 ? 21.602 38.333 -6.054 1.00 36.59 104 GLY A O 1
ATOM 812 N N . GLU A 1 105 ? 22.704 36.413 -6.439 1.00 31.11 105 GLU A N 1
ATOM 813 C CA . GLU A 1 105 ? 24.035 36.659 -5.856 1.00 31.11 105 GLU A CA 1
ATOM 814 C C . GLU A 1 105 ? 24.853 35.349 -5.910 1.00 31.11 105 GLU A C 1
ATOM 816 O O . GLU A 1 105 ? 24.300 34.268 -5.743 1.00 31.11 105 GLU A O 1
ATOM 821 N N . LEU A 1 106 ? 26.159 35.441 -6.201 1.00 40.81 106 LEU A N 1
ATOM 822 C CA . LEU A 1 106 ? 27.096 34.304 -6.226 1.00 40.81 106 LEU A CA 1
ATOM 823 C C . LEU A 1 106 ? 27.225 33.750 -4.799 1.00 40.81 106 LEU A C 1
ATOM 825 O O . LEU A 1 106 ? 27.992 34.289 -3.999 1.00 40.81 106 LEU A O 1
ATOM 829 N N . GLY A 1 107 ? 26.411 32.755 -4.451 1.00 28.72 107 GLY A N 1
ATOM 830 C CA . GLY A 1 107 ? 26.190 32.346 -3.068 1.00 28.72 107 GLY A CA 1
ATOM 831 C C . GLY A 1 107 ? 26.309 30.843 -2.878 1.00 28.72 107 GLY A C 1
ATOM 832 O O . GLY A 1 107 ? 25.694 30.070 -3.600 1.00 28.72 107 GLY A O 1
ATOM 833 N N . VAL A 1 108 ? 27.094 30.462 -1.871 1.00 33.91 108 VAL A N 1
ATOM 834 C CA . VAL A 1 108 ? 27.141 29.130 -1.257 1.00 33.91 108 VAL A CA 1
ATOM 835 C C . VAL A 1 108 ? 25.724 28.560 -1.124 1.00 33.91 108 VAL A C 1
ATOM 837 O O . VAL A 1 108 ? 24.859 29.183 -0.505 1.00 33.91 108 VAL A O 1
ATOM 840 N N . ILE A 1 109 ? 25.494 27.381 -1.697 1.00 33.31 109 ILE A N 1
ATOM 841 C CA . ILE A 1 109 ? 24.184 26.725 -1.724 1.00 33.31 109 ILE A CA 1
ATOM 842 C C . ILE A 1 109 ? 24.058 25.866 -0.470 1.00 33.31 109 ILE A C 1
ATOM 844 O O . ILE A 1 109 ? 24.889 24.997 -0.213 1.00 33.31 109 ILE A O 1
ATOM 848 N N . SER A 1 110 ? 23.036 26.122 0.351 1.00 29.83 110 SER A N 1
ATOM 849 C CA . SER A 1 110 ? 22.825 25.365 1.586 1.00 29.83 110 SER A CA 1
ATOM 850 C C . SER A 1 110 ? 22.019 24.078 1.346 1.00 29.83 110 SER A C 1
ATOM 852 O O . SER A 1 110 ? 20.817 24.120 1.096 1.00 29.83 110 SER A O 1
ATOM 854 N N . GLN A 1 111 ? 22.712 22.948 1.487 1.00 32.44 111 GLN A N 1
ATOM 855 C CA . GLN A 1 111 ? 22.340 21.669 2.124 1.00 32.44 111 GLN A CA 1
ATOM 856 C C . GLN A 1 111 ? 21.082 20.854 1.742 1.00 32.44 111 GLN A C 1
ATOM 858 O O . GLN A 1 111 ? 20.968 19.769 2.297 1.00 32.44 111 GLN A O 1
ATOM 863 N N . SER A 1 112 ? 20.171 21.238 0.835 1.00 33.91 112 SER A N 1
ATOM 864 C CA . SER A 1 112 ? 18.938 20.417 0.673 1.00 33.91 112 SER A CA 1
ATOM 865 C C . SER A 1 112 ? 18.365 20.213 -0.733 1.00 33.91 112 SER A C 1
ATOM 867 O O . SER A 1 112 ? 17.251 19.712 -0.835 1.00 33.91 112 SER A O 1
ATOM 869 N N . THR A 1 113 ? 19.034 20.613 -1.817 1.00 40.25 113 THR A N 1
ATOM 870 C CA . THR A 1 113 ? 18.351 20.669 -3.132 1.00 40.25 113 THR A CA 1
ATOM 871 C C . THR A 1 113 ? 19.190 20.208 -4.337 1.00 40.25 113 THR A C 1
ATOM 873 O O . THR A 1 113 ? 18.672 20.137 -5.449 1.00 40.25 113 THR A O 1
ATOM 876 N N . THR A 1 114 ? 20.465 19.854 -4.147 1.00 46.97 114 THR A N 1
ATOM 877 C CA . THR A 1 114 ? 21.334 19.337 -5.221 1.00 46.97 114 THR A CA 1
ATOM 878 C C . THR A 1 114 ? 20.957 17.892 -5.561 1.00 46.97 114 THR A C 1
ATOM 880 O O . THR A 1 114 ? 21.052 17.023 -4.694 1.00 46.97 114 THR A O 1
ATOM 883 N N . VAL A 1 115 ? 20.587 17.623 -6.816 1.00 53.53 115 VAL A N 1
ATOM 884 C CA . VAL A 1 115 ? 20.244 16.274 -7.303 1.00 53.53 115 VAL A CA 1
ATOM 885 C C . VAL A 1 115 ? 21.254 15.834 -8.364 1.00 53.53 115 VAL A C 1
ATOM 887 O O . VAL A 1 115 ? 21.718 16.661 -9.155 1.00 53.53 115 VAL A O 1
ATOM 890 N N . ALA A 1 116 ? 21.635 14.555 -8.343 1.00 54.78 116 ALA A N 1
ATOM 891 C CA . ALA A 1 116 ? 22.659 13.983 -9.210 1.00 54.78 116 ALA A CA 1
ATOM 892 C C . ALA A 1 116 ? 22.096 12.807 -10.018 1.00 54.78 116 ALA A C 1
ATOM 894 O O . ALA A 1 116 ? 21.392 11.980 -9.446 1.00 54.78 116 ALA A O 1
ATOM 895 N N . ALA A 1 117 ? 22.435 12.743 -11.306 1.00 58.22 117 ALA A N 1
ATOM 896 C CA . ALA A 1 117 ? 22.084 11.653 -12.216 1.00 58.22 117 ALA A CA 1
ATOM 897 C C . ALA A 1 117 ? 23.330 11.184 -12.981 1.00 58.22 117 ALA A C 1
ATOM 899 O O . ALA A 1 117 ? 24.178 12.006 -13.351 1.00 58.22 117 ALA A O 1
ATOM 900 N N . LEU A 1 118 ? 23.437 9.875 -13.212 1.00 60.66 118 LEU A N 1
ATOM 901 C CA . LEU A 1 118 ? 24.479 9.270 -14.040 1.00 60.66 118 LEU A CA 1
ATOM 902 C C . LEU A 1 118 ? 23.869 8.868 -15.385 1.00 60.66 118 LEU A C 1
ATOM 904 O O . LEU A 1 118 ? 22.827 8.221 -15.405 1.00 60.66 118 LEU A O 1
ATOM 908 N N . THR A 1 119 ? 24.504 9.275 -16.483 1.00 60.53 119 THR A N 1
ATOM 909 C CA . THR A 1 119 ? 24.063 8.967 -17.853 1.00 60.53 119 THR A CA 1
ATOM 910 C C . THR A 1 119 ? 25.245 8.573 -18.727 1.00 60.53 119 THR A C 1
ATOM 912 O O . THR A 1 119 ? 26.381 8.988 -18.463 1.00 60.53 119 THR A O 1
ATOM 915 N N . ASN A 1 120 ? 24.991 7.844 -19.814 1.00 59.34 120 ASN A N 1
ATOM 916 C CA . ASN A 1 120 ? 26.028 7.538 -20.793 1.00 59.34 120 ASN A CA 1
ATOM 917 C C . ASN A 1 120 ? 26.500 8.790 -21.566 1.00 59.34 120 ASN A C 1
ATOM 919 O O . ASN A 1 120 ? 25.966 9.896 -21.443 1.00 59.34 120 ASN A O 1
ATOM 923 N N . TYR A 1 121 ? 27.589 8.639 -22.324 1.00 53.62 121 TYR A N 1
ATOM 924 C CA . TYR A 1 121 ? 28.199 9.747 -23.063 1.00 53.62 121 TYR A CA 1
ATOM 925 C C . TYR A 1 121 ? 27.389 10.194 -24.284 1.00 53.62 121 TYR A C 1
ATOM 927 O O . TYR A 1 121 ? 27.542 11.345 -24.712 1.00 53.62 121 TYR A O 1
ATOM 935 N N . GLU A 1 122 ? 26.601 9.290 -24.873 1.00 54.94 122 GLU A N 1
ATOM 936 C CA . GLU A 1 122 ? 25.996 9.524 -26.180 1.00 54.94 122 GLU A CA 1
ATOM 937 C C . GLU A 1 122 ? 24.592 10.122 -26.132 1.00 54.94 122 GLU A C 1
ATOM 939 O O . GLU A 1 122 ? 24.199 10.611 -27.191 1.00 54.94 122 GLU A O 1
ATOM 944 N N . GLU A 1 123 ? 23.895 10.265 -24.985 1.00 58.38 123 GLU A N 1
ATOM 945 C CA . GLU A 1 123 ? 22.495 10.697 -25.109 1.00 58.38 123 GLU A CA 1
ATOM 946 C C . GLU A 1 123 ? 21.737 11.503 -24.039 1.00 58.38 123 GLU A C 1
ATOM 948 O O . GLU A 1 123 ? 22.197 11.763 -22.930 1.00 58.38 123 GLU A O 1
ATOM 953 N N . GLY A 1 124 ? 20.579 12.005 -24.507 1.00 54.72 124 GLY A N 1
ATOM 954 C CA . GLY A 1 124 ? 19.481 12.589 -23.740 1.00 54.72 124 GLY A CA 1
ATOM 955 C C . GLY A 1 124 ? 19.509 14.084 -23.433 1.00 54.72 124 GLY A C 1
ATOM 956 O O . GLY A 1 124 ? 20.470 14.621 -22.877 1.00 54.72 124 GLY A O 1
ATOM 957 N N . ASN A 1 125 ? 18.407 14.797 -23.704 1.00 60.75 125 ASN A N 1
ATOM 958 C CA . ASN A 1 125 ? 18.165 16.050 -22.987 1.00 60.75 125 ASN A CA 1
ATOM 959 C C . ASN A 1 125 ? 17.658 15.716 -21.583 1.00 60.75 125 ASN A C 1
ATOM 961 O O . ASN A 1 125 ? 16.675 14.996 -21.433 1.00 60.75 125 ASN A O 1
ATOM 965 N N . ILE A 1 126 ? 18.285 16.302 -20.564 1.00 69.50 126 ILE A N 1
ATOM 966 C CA . ILE A 1 126 ? 17.748 16.293 -19.203 1.00 69.50 126 ILE A CA 1
ATOM 967 C C . ILE A 1 126 ? 17.095 17.640 -18.928 1.00 69.50 126 ILE A C 1
ATOM 969 O O . ILE A 1 126 ? 17.703 18.704 -19.091 1.00 69.50 126 ILE A O 1
ATOM 973 N N . HIS A 1 127 ? 15.846 17.589 -18.493 1.00 69.88 127 HIS A N 1
ATOM 974 C CA . HIS A 1 127 ? 15.052 18.740 -18.107 1.00 69.88 127 HIS A CA 1
ATOM 975 C C . HIS A 1 127 ? 14.638 18.629 -16.641 1.00 69.88 127 HIS A C 1
ATOM 977 O O . HIS A 1 127 ? 14.370 17.546 -16.135 1.00 69.88 127 HIS A O 1
ATOM 983 N N . LEU A 1 128 ? 14.547 19.768 -15.956 1.00 67.38 128 LEU A N 1
ATOM 984 C CA . LEU A 1 128 ? 13.992 19.809 -14.607 1.00 67.38 128 LEU A CA 1
ATOM 985 C C . LEU A 1 128 ? 12.476 19.711 -14.678 1.00 67.38 128 LEU A C 1
ATOM 987 O O . LEU A 1 128 ? 11.833 20.503 -15.379 1.00 67.38 128 LEU A O 1
ATOM 991 N N . ARG A 1 129 ? 11.901 18.815 -13.883 1.00 70.19 129 ARG A N 1
ATOM 992 C CA . ARG A 1 129 ? 10.489 18.900 -13.535 1.00 70.19 129 ARG A CA 1
ATOM 993 C C . ARG A 1 129 ? 10.362 19.849 -12.356 1.00 70.19 129 ARG A C 1
ATOM 995 O O . ARG A 1 129 ? 11.049 19.715 -11.346 1.00 70.19 129 ARG A O 1
ATOM 1002 N N . THR A 1 130 ? 9.500 20.848 -12.515 1.00 67.38 130 THR A N 1
ATOM 1003 C CA . THR A 1 130 ? 9.224 21.817 -11.455 1.00 67.38 130 THR A CA 1
ATOM 1004 C C . THR A 1 130 ? 7.735 21.882 -11.179 1.00 67.38 130 THR A C 1
ATOM 1006 O O . THR A 1 130 ? 6.939 21.901 -12.119 1.00 67.38 130 THR A O 1
ATOM 1009 N N . ASP A 1 131 ? 7.377 21.962 -9.903 1.00 62.75 131 ASP A N 1
ATOM 1010 C CA . ASP A 1 131 ? 6.036 22.317 -9.456 1.00 62.75 131 ASP A CA 1
ATOM 1011 C C . ASP A 1 131 ? 6.105 23.577 -8.593 1.00 62.75 131 ASP A C 1
ATOM 1013 O O . ASP A 1 131 ? 6.926 23.697 -7.685 1.00 62.75 131 ASP A O 1
ATOM 1017 N N . ASN A 1 132 ? 5.285 24.573 -8.928 1.00 65.19 132 ASN A N 1
ATOM 1018 C CA . ASN A 1 132 ? 5.264 25.890 -8.278 1.00 65.19 132 ASN A CA 1
ATOM 1019 C C . ASN A 1 132 ? 6.644 26.572 -8.113 1.00 65.19 132 ASN A C 1
ATOM 1021 O O . ASN A 1 132 ? 6.827 27.411 -7.232 1.00 65.19 132 ASN A O 1
ATOM 1025 N N . GLY A 1 133 ? 7.604 26.259 -8.991 1.00 58.81 133 GLY A N 1
ATOM 1026 C CA . GLY A 1 133 ? 8.969 26.798 -8.961 1.00 58.81 133 GLY A CA 1
ATOM 1027 C C . GLY A 1 133 ? 9.969 25.988 -8.128 1.00 58.81 133 GLY A C 1
ATOM 1028 O O . GLY A 1 133 ? 11.150 26.327 -8.141 1.00 58.81 133 GLY A O 1
ATOM 1029 N N . ASN A 1 134 ? 9.530 24.916 -7.465 1.00 62.53 134 ASN A N 1
ATOM 1030 C CA . ASN A 1 134 ? 10.395 23.951 -6.789 1.00 62.53 134 ASN A CA 1
ATOM 1031 C C . ASN A 1 134 ? 10.721 22.798 -7.736 1.00 62.53 134 ASN A C 1
ATOM 1033 O O . ASN A 1 134 ? 9.855 22.364 -8.491 1.00 62.53 134 ASN A O 1
ATOM 1037 N N . VAL A 1 135 ? 11.957 22.304 -7.703 1.00 65.56 135 VAL A N 1
ATOM 1038 C CA . VAL A 1 135 ? 12.339 21.090 -8.436 1.00 65.56 135 VAL A CA 1
ATOM 1039 C C . VAL A 1 135 ? 11.708 19.897 -7.731 1.00 65.56 135 VAL A C 1
ATOM 1041 O O . VAL A 1 135 ? 11.880 19.752 -6.526 1.00 65.56 135 VAL A O 1
ATOM 1044 N N . ILE A 1 136 ? 10.963 19.095 -8.486 1.00 70.50 136 ILE A N 1
ATOM 1045 C CA . ILE A 1 136 ? 10.305 17.884 -7.983 1.00 70.50 136 ILE A CA 1
ATOM 1046 C C . ILE A 1 136 ? 10.935 16.606 -8.532 1.00 70.50 136 ILE A C 1
ATOM 1048 O O . ILE A 1 136 ? 10.669 15.553 -7.988 1.00 70.50 136 ILE A O 1
ATOM 1052 N N . GLY A 1 137 ? 11.748 16.691 -9.588 1.00 74.44 137 GLY A N 1
ATOM 1053 C CA . GLY A 1 137 ? 12.410 15.545 -10.212 1.00 74.44 137 GLY A CA 1
ATOM 1054 C C . GLY A 1 137 ? 12.969 15.890 -11.592 1.00 74.44 137 GLY A C 1
ATOM 1055 O O . GLY A 1 137 ? 13.105 17.069 -11.959 1.00 74.44 137 GLY A O 1
ATOM 1056 N N . PHE A 1 138 ? 13.258 14.866 -12.380 1.00 78.38 138 PHE A N 1
ATOM 1057 C CA . PHE A 1 138 ? 13.882 14.939 -13.691 1.00 78.38 138 PHE A CA 1
ATOM 1058 C C . PHE A 1 138 ? 12.938 14.525 -14.812 1.00 78.38 138 PHE A C 1
ATOM 1060 O O . PHE A 1 138 ? 12.012 13.742 -14.646 1.00 78.38 138 PHE A O 1
ATOM 1067 N N . HIS A 1 139 ? 13.200 15.046 -16.002 1.00 83.12 139 HIS A N 1
ATOM 1068 C CA . HIS A 1 139 ? 12.730 14.459 -17.241 1.00 83.12 139 HIS A CA 1
ATOM 1069 C C . HIS A 1 139 ? 13.944 14.122 -18.100 1.00 83.12 139 HIS A C 1
ATOM 1071 O O . HIS A 1 139 ? 14.699 15.027 -18.460 1.00 83.12 139 HIS A O 1
ATOM 1077 N N . ILE A 1 140 ? 14.140 12.837 -18.373 1.00 83.56 140 ILE A N 1
ATOM 1078 C CA . ILE A 1 140 ? 15.305 12.288 -19.065 1.00 83.56 140 ILE A CA 1
ATOM 1079 C C . ILE A 1 140 ? 14.809 11.650 -20.358 1.00 83.56 140 ILE A C 1
ATOM 1081 O O . ILE A 1 140 ? 13.849 10.884 -20.353 1.00 83.56 140 ILE A O 1
ATOM 1085 N N . GLU A 1 141 ? 15.432 11.998 -21.474 1.00 82.38 141 GLU A N 1
ATOM 1086 C CA . GLU A 1 141 ? 15.239 11.294 -22.741 1.00 82.38 141 GLU A CA 1
ATOM 1087 C C . GLU A 1 141 ? 16.386 10.298 -22.895 1.00 82.38 141 GLU A C 1
ATOM 1089 O O . GLU A 1 141 ? 17.535 10.718 -22.794 1.00 82.38 141 GLU A O 1
ATOM 1094 N N . GLY A 1 142 ? 16.087 9.017 -23.093 1.00 71.88 142 GLY A N 1
ATOM 1095 C CA . GLY A 1 142 ? 17.116 8.013 -23.330 1.00 71.88 142 GLY A CA 1
ATOM 1096 C C . GLY A 1 142 ? 17.721 8.079 -24.736 1.00 71.88 142 GLY A C 1
ATOM 1097 O O . GLY A 1 142 ? 17.437 8.984 -25.538 1.00 71.88 142 GLY A O 1
ATOM 1098 N N . SER A 1 143 ? 18.575 7.099 -24.985 1.00 74.62 143 SER A N 1
ATOM 1099 C CA . SER A 1 143 ? 19.542 6.976 -26.042 1.00 74.62 143 SER A CA 1
ATOM 1100 C C . SER A 1 143 ? 19.153 6.087 -27.242 1.00 74.62 143 SER A C 1
ATOM 1102 O O . SER A 1 143 ? 18.136 5.420 -27.247 1.00 74.62 143 SER A O 1
ATOM 1104 N N . VAL A 1 144 ? 19.950 6.021 -28.312 1.00 75.81 144 VAL A N 1
ATOM 1105 C CA . VAL A 1 144 ? 19.840 5.046 -29.396 1.00 75.81 144 VAL A CA 1
ATOM 1106 C C . VAL A 1 144 ? 20.710 3.821 -29.116 1.00 75.81 144 VAL A C 1
ATOM 1108 O O . VAL A 1 144 ? 20.763 2.906 -29.940 1.00 75.81 144 VAL A O 1
ATOM 1111 N N . SER A 1 145 ? 21.457 3.860 -28.015 1.00 76.50 145 SER A N 1
ATOM 1112 C CA . SER A 1 145 ? 22.312 2.804 -27.483 1.00 76.50 145 SER A CA 1
ATOM 1113 C C . SER A 1 145 ? 21.895 2.496 -26.053 1.00 76.50 145 SER A C 1
ATOM 1115 O O . SER A 1 145 ? 21.492 3.422 -25.364 1.00 76.50 145 SER A O 1
ATOM 1117 N N . ASP A 1 146 ? 22.156 1.274 -25.595 1.00 81.06 146 ASP A N 1
ATOM 1118 C CA . ASP A 1 146 ? 21.932 0.824 -24.216 1.00 81.06 146 ASP A CA 1
ATOM 1119 C C . ASP A 1 146 ? 22.357 1.878 -23.170 1.00 81.06 146 ASP A C 1
ATOM 1121 O O . ASP A 1 146 ? 23.536 2.265 -23.072 1.00 81.06 146 ASP A O 1
ATOM 1125 N N . ASP A 1 147 ? 21.385 2.347 -22.394 1.00 77.62 147 ASP A N 1
ATOM 1126 C CA . ASP A 1 147 ? 21.569 3.308 -21.317 1.00 77.62 147 ASP A CA 1
ATOM 1127 C C . ASP A 1 147 ? 21.654 2.656 -19.939 1.00 77.62 147 ASP A C 1
ATOM 1129 O O . ASP A 1 147 ? 21.010 1.656 -19.642 1.00 77.62 147 ASP A O 1
ATOM 1133 N N . GLU A 1 148 ? 22.384 3.307 -19.034 1.00 78.38 148 GLU A N 1
ATOM 1134 C CA . GLU A 1 148 ? 22.184 3.145 -17.594 1.00 78.38 148 GLU A CA 1
ATOM 1135 C C . GLU A 1 148 ? 21.733 4.503 -17.039 1.00 78.38 148 GLU A C 1
ATOM 1137 O O . GLU A 1 148 ? 22.516 5.457 -16.999 1.00 78.38 148 GLU A O 1
ATOM 1142 N N . ILE A 1 149 ? 20.458 4.600 -16.655 1.00 78.12 149 ILE A N 1
ATOM 1143 C CA . ILE A 1 149 ? 19.826 5.797 -16.091 1.00 78.12 149 ILE A CA 1
ATOM 1144 C C . ILE A 1 149 ? 19.558 5.535 -14.618 1.00 78.12 149 ILE A C 1
ATOM 1146 O O . ILE A 1 149 ? 18.762 4.668 -14.265 1.00 78.12 149 ILE A O 1
ATOM 1150 N N . ILE A 1 150 ? 20.223 6.298 -13.753 1.00 76.31 150 ILE A N 1
ATOM 1151 C CA . ILE A 1 150 ? 20.049 6.190 -12.303 1.00 76.31 150 ILE A CA 1
ATOM 1152 C C . ILE A 1 150 ? 19.728 7.565 -11.724 1.00 76.31 150 ILE A C 1
ATOM 1154 O O . ILE A 1 150 ? 20.541 8.493 -11.839 1.00 76.31 150 ILE A O 1
ATOM 1158 N N . THR A 1 151 ? 18.566 7.675 -11.081 1.00 73.69 151 THR A N 1
ATOM 1159 C CA . THR A 1 151 ? 18.129 8.842 -10.304 1.00 73.69 151 THR A CA 1
ATOM 1160 C C . THR A 1 151 ? 17.850 8.452 -8.840 1.00 73.69 151 THR A C 1
ATOM 1162 O O . THR A 1 151 ? 18.387 7.457 -8.353 1.00 73.69 151 THR A O 1
ATOM 1165 N N . LYS A 1 152 ? 17.204 9.332 -8.066 1.00 71.69 152 LYS A N 1
ATOM 1166 C CA . LYS A 1 152 ? 17.034 9.241 -6.600 1.00 71.69 152 LYS A CA 1
ATOM 1167 C C . LYS A 1 152 ? 15.677 9.830 -6.219 1.00 71.69 152 LYS A C 1
ATOM 1169 O O . LYS A 1 152 ? 14.862 10.004 -7.096 1.00 71.69 152 LYS A O 1
ATOM 1174 N N . GLU A 1 153 ? 15.482 10.222 -4.950 1.00 73.31 153 GLU A N 1
ATOM 1175 C CA . GLU A 1 153 ? 14.265 10.916 -4.501 1.00 73.31 153 GLU A CA 1
ATOM 1176 C C . GLU A 1 153 ? 13.799 11.993 -5.494 1.00 73.31 153 GLU A C 1
ATOM 1178 O O . GLU A 1 153 ? 14.499 12.988 -5.734 1.00 73.31 153 GLU A O 1
ATOM 1183 N N . GLY A 1 154 ? 12.609 11.796 -6.045 1.00 75.62 154 GLY A N 1
ATOM 1184 C CA . GLY A 1 154 ? 12.024 12.695 -7.020 1.00 75.62 154 GLY A CA 1
ATOM 1185 C C . GLY A 1 154 ? 10.800 12.088 -7.685 1.00 75.62 154 GLY A C 1
ATOM 1186 O O . GLY A 1 154 ? 10.460 10.941 -7.473 1.00 75.62 154 GLY A O 1
ATOM 1187 N N . SER A 1 155 ? 10.100 12.905 -8.463 1.00 84.44 155 SER A N 1
ATOM 1188 C CA . SER A 1 155 ? 9.166 12.427 -9.475 1.00 84.44 155 SER A CA 1
ATOM 1189 C C . SER A 1 155 ? 9.849 12.534 -10.819 1.00 84.44 155 SER A C 1
ATOM 1191 O O . SER A 1 155 ? 9.807 13.571 -11.503 1.00 84.44 155 SER A O 1
ATOM 1193 N N . ASP A 1 156 ? 10.491 11.447 -11.187 1.00 87.12 156 ASP A N 1
ATOM 1194 C CA . ASP A 1 156 ? 11.321 11.313 -12.357 1.00 87.12 156 ASP A CA 1
ATOM 1195 C C . ASP A 1 156 ? 10.523 10.741 -13.522 1.00 87.12 156 ASP A C 1
ATOM 1197 O O . ASP A 1 156 ? 9.546 10.007 -13.384 1.00 87.12 156 ASP A O 1
ATOM 1201 N N . ARG A 1 157 ? 10.867 11.199 -14.722 1.00 90.31 157 ARG A N 1
ATOM 1202 C CA . ARG A 1 157 ? 10.187 10.817 -15.954 1.00 90.31 157 ARG A CA 1
ATOM 1203 C C . ARG A 1 157 ? 11.210 10.478 -17.011 1.00 90.31 157 ARG A C 1
ATOM 1205 O O . ARG A 1 157 ? 11.786 11.390 -17.609 1.00 90.31 157 ARG A O 1
ATOM 1212 N N . VAL A 1 158 ? 11.376 9.198 -17.291 1.00 90.12 158 VAL A N 1
ATOM 1213 C CA . VAL A 1 158 ? 12.229 8.733 -18.379 1.00 90.12 158 VAL A CA 1
ATOM 1214 C C . VAL A 1 158 ? 11.377 8.468 -19.601 1.00 90.12 158 VAL A C 1
ATOM 1216 O O . VAL A 1 158 ? 10.350 7.804 -19.532 1.00 90.12 158 VAL A O 1
ATOM 1219 N N . LYS A 1 159 ? 11.796 8.993 -20.742 1.00 89.56 159 LYS A N 1
ATOM 1220 C CA . LYS A 1 159 ? 11.291 8.543 -22.028 1.00 89.56 159 LYS A CA 1
ATOM 1221 C C . LYS A 1 159 ? 12.236 7.464 -22.540 1.00 89.56 159 LYS A C 1
ATOM 1223 O O . LYS A 1 159 ? 13.378 7.795 -22.858 1.00 89.56 159 LYS A O 1
ATOM 1228 N N . SER A 1 160 ? 11.737 6.231 -22.591 1.00 82.62 160 SER A N 1
ATOM 1229 C CA . SER A 1 160 ? 12.451 5.083 -23.147 1.00 82.62 160 SER A CA 1
ATOM 1230 C C . SER A 1 160 ? 12.745 5.313 -24.633 1.00 82.62 160 SER A C 1
ATOM 1232 O O . SER A 1 160 ? 12.128 6.155 -25.312 1.00 82.62 160 SER A O 1
ATOM 1234 N N . SER A 1 161 ? 13.775 4.629 -25.097 1.00 81.00 161 SER A N 1
ATOM 1235 C CA . SER A 1 161 ? 14.491 4.908 -26.327 1.00 81.00 161 SER A CA 1
ATOM 1236 C C . SER A 1 161 ? 14.997 3.605 -26.957 1.00 81.00 161 SER A C 1
ATOM 1238 O O . SER A 1 161 ? 14.383 2.572 -26.740 1.00 81.00 161 SER A O 1
ATOM 1240 N N . LEU A 1 162 ? 15.990 3.633 -27.854 1.00 84.75 162 LEU A N 1
ATOM 1241 C CA . LEU A 1 162 ? 16.460 2.390 -28.485 1.00 84.75 162 LEU A CA 1
ATOM 1242 C C . LEU A 1 162 ? 17.620 1.802 -27.688 1.00 84.75 162 LEU A C 1
ATOM 1244 O O . LEU A 1 162 ? 18.545 2.527 -27.344 1.00 84.75 162 LEU A O 1
ATOM 1248 N N . GLY A 1 163 ? 17.652 0.481 -27.570 1.00 84.00 163 GLY A N 1
ATOM 1249 C CA . GLY A 1 163 ? 18.693 -0.218 -26.819 1.00 84.00 163 GLY A CA 1
ATOM 1250 C C . GLY A 1 163 ? 18.086 -1.041 -25.696 1.00 84.00 163 GLY A C 1
ATOM 1251 O O . GLY A 1 163 ? 16.881 -1.015 -25.490 1.00 84.00 163 GLY A O 1
ATOM 1252 N N . ASP A 1 164 ? 18.921 -1.826 -25.025 1.00 87.94 164 ASP A N 1
ATOM 1253 C CA . ASP A 1 164 ? 18.522 -2.512 -23.798 1.00 87.94 164 ASP A CA 1
ATOM 1254 C C . ASP A 1 164 ? 18.897 -1.615 -22.607 1.00 87.94 164 ASP A C 1
ATOM 1256 O O . ASP A 1 164 ? 20.060 -1.599 -22.187 1.00 87.94 164 ASP A O 1
ATOM 1260 N N . ASP A 1 165 ? 17.936 -0.853 -22.077 1.00 88.00 165 ASP A N 1
ATOM 1261 C CA . ASP A 1 165 ? 18.216 0.153 -21.050 1.00 88.00 165 ASP A CA 1
ATOM 1262 C C . ASP A 1 165 ? 18.097 -0.412 -19.623 1.00 88.00 165 ASP A C 1
ATOM 1264 O O . ASP A 1 165 ? 17.273 -1.273 -19.312 1.00 88.00 165 ASP A O 1
ATOM 1268 N N . ILE A 1 166 ? 18.910 0.098 -18.700 1.00 86.31 166 ILE A N 1
ATOM 1269 C CA . ILE A 1 166 ? 18.787 -0.137 -17.258 1.00 86.31 166 ILE A CA 1
ATOM 1270 C C . ILE A 1 166 ? 18.347 1.170 -16.613 1.00 86.31 166 ILE A C 1
ATOM 1272 O O . ILE A 1 166 ? 19.102 2.142 -16.594 1.00 86.31 166 ILE A O 1
ATOM 1276 N N . ILE A 1 167 ? 17.142 1.190 -16.049 1.00 88.31 167 ILE A N 1
ATOM 1277 C CA . ILE A 1 167 ? 16.540 2.391 -15.466 1.00 88.31 167 ILE A CA 1
ATOM 1278 C C . ILE A 1 167 ? 16.252 2.133 -13.988 1.00 88.31 167 ILE A C 1
ATOM 1280 O O . ILE A 1 167 ? 15.485 1.237 -13.650 1.00 88.31 167 ILE A O 1
ATOM 1284 N N . ASN A 1 168 ? 16.853 2.921 -13.100 1.00 88.38 168 ASN A N 1
ATOM 1285 C CA . ASN A 1 168 ? 16.549 2.938 -11.671 1.00 88.38 168 ASN A CA 1
ATOM 1286 C C . ASN A 1 168 ? 16.184 4.363 -11.254 1.00 88.38 168 ASN A C 1
ATOM 1288 O O . ASN A 1 168 ? 17.047 5.241 -11.336 1.00 88.38 168 ASN A O 1
ATOM 1292 N N . LEU A 1 169 ? 14.933 4.595 -10.839 1.00 86.81 169 LEU A N 1
ATOM 1293 C CA . LEU A 1 169 ? 14.466 5.951 -10.525 1.00 86.81 169 LEU A CA 1
ATOM 1294 C C . LEU A 1 169 ? 14.514 6.322 -9.038 1.00 86.81 169 LEU A C 1
ATOM 1296 O O . LEU A 1 169 ? 14.543 7.498 -8.694 1.00 86.81 169 LEU A O 1
ATOM 1300 N N . GLY A 1 170 ? 14.764 5.346 -8.170 1.00 82.81 170 GLY A N 1
ATOM 1301 C CA . GLY A 1 170 ? 15.030 5.580 -6.759 1.00 82.81 170 GLY A CA 1
ATOM 1302 C C . GLY A 1 170 ? 13.757 5.780 -5.938 1.00 82.81 170 GLY A C 1
ATOM 1303 O O . GLY A 1 170 ? 12.803 5.029 -6.066 1.00 82.81 170 GLY A O 1
ATOM 1304 N N . GLU A 1 171 ? 13.778 6.704 -4.976 1.00 82.94 171 GLU A N 1
ATOM 1305 C CA . GLU A 1 171 ? 12.608 6.933 -4.119 1.00 82.94 171 GLU A CA 1
ATOM 1306 C C . GLU A 1 171 ? 11.638 7.924 -4.777 1.00 82.94 171 GLU A C 1
ATOM 1308 O O . GLU A 1 171 ? 12.050 8.891 -5.407 1.00 82.94 171 GLU A O 1
ATOM 1313 N N . ASN A 1 172 ? 10.344 7.750 -4.526 1.00 82.62 172 ASN A N 1
ATOM 1314 C CA . ASN A 1 172 ? 9.332 8.715 -4.946 1.00 82.62 172 ASN A CA 1
ATOM 1315 C C . ASN A 1 172 ? 9.542 10.101 -4.311 1.00 82.62 172 ASN A C 1
ATOM 1317 O O . ASN A 1 172 ? 10.084 10.243 -3.212 1.00 82.62 172 ASN A O 1
ATOM 1321 N N . GLY A 1 173 ? 9.009 11.131 -4.963 1.00 73.94 173 GLY A N 1
ATOM 1322 C CA . GLY A 1 173 ? 8.934 12.484 -4.425 1.00 73.94 173 GLY A CA 1
ATOM 1323 C C . GLY A 1 173 ? 8.148 12.573 -3.108 1.00 73.94 173 GLY A C 1
ATOM 1324 O O . GLY A 1 173 ? 7.337 11.716 -2.761 1.00 73.94 173 GLY A O 1
ATOM 1325 N N . SER A 1 174 ? 8.363 13.659 -2.364 1.00 70.69 174 SER A N 1
ATOM 1326 C CA . SER A 1 174 ? 7.770 13.877 -1.035 1.00 70.69 174 SER A CA 1
ATOM 1327 C C . SER A 1 174 ? 6.794 15.062 -0.977 1.00 70.69 174 SER A C 1
ATOM 1329 O O . SER A 1 174 ? 6.636 15.722 0.055 1.00 70.69 174 SER A O 1
ATOM 1331 N N . THR A 1 175 ? 6.108 15.367 -2.086 1.00 67.25 175 THR A N 1
ATOM 1332 C CA . THR A 1 175 ? 5.093 16.437 -2.131 1.00 67.25 175 THR A CA 1
ATOM 1333 C C . THR A 1 175 ? 3.797 16.068 -1.395 1.00 67.25 175 THR A C 1
ATOM 1335 O O . THR A 1 175 ? 2.965 16.947 -1.142 1.00 67.25 175 THR A O 1
ATOM 1338 N N . GLY A 1 176 ? 3.631 14.795 -1.018 1.00 63.06 176 GLY A N 1
ATOM 1339 C CA . GLY A 1 176 ? 2.469 14.260 -0.304 1.00 63.06 176 GLY A CA 1
ATOM 1340 C C . GLY A 1 176 ? 1.282 13.963 -1.225 1.00 63.06 176 GLY A C 1
ATOM 1341 O O . GLY A 1 176 ? 0.162 13.744 -0.754 1.00 63.06 176 GLY A O 1
ATOM 1342 N N . ASN A 1 177 ? 1.509 13.986 -2.538 1.00 70.50 177 ASN A N 1
ATOM 1343 C CA . ASN A 1 177 ? 0.533 13.701 -3.576 1.00 70.50 177 ASN A CA 1
ATOM 1344 C C . ASN A 1 177 ? 1.147 12.677 -4.531 1.00 70.50 177 ASN A C 1
ATOM 1346 O O . ASN A 1 177 ? 1.915 13.031 -5.419 1.00 70.50 177 ASN A O 1
ATOM 1350 N N . TRP A 1 178 ? 0.711 11.422 -4.428 1.00 75.25 178 TRP A N 1
ATOM 1351 C CA . TRP A 1 178 ? 1.209 10.318 -5.257 1.00 75.25 178 TRP A CA 1
ATOM 1352 C C . TRP A 1 178 ? 1.398 10.656 -6.748 1.00 75.25 178 TRP A C 1
ATOM 1354 O O . TRP A 1 178 ? 2.399 10.303 -7.356 1.00 75.25 178 TRP A O 1
ATOM 1364 N N . TRP A 1 179 ? 0.446 11.358 -7.372 1.00 77.06 179 TRP A N 1
ATOM 1365 C CA . TRP A 1 179 ? 0.514 11.647 -8.812 1.00 77.06 179 TRP A CA 1
ATOM 1366 C C . TRP A 1 179 ? 1.609 12.653 -9.203 1.00 77.06 179 TRP A C 1
ATOM 1368 O O . TRP A 1 179 ? 1.943 12.739 -10.383 1.00 77.06 179 TRP A O 1
ATOM 1378 N N . THR A 1 180 ? 2.112 13.451 -8.260 1.00 76.44 180 THR A N 1
ATOM 1379 C CA . THR A 1 180 ? 3.270 14.337 -8.453 1.00 76.44 180 THR A CA 1
ATOM 1380 C C . THR A 1 180 ? 4.556 13.761 -7.895 1.00 76.44 180 THR A C 1
ATOM 1382 O O . THR A 1 180 ? 5.585 14.372 -8.146 1.00 76.44 180 THR A O 1
ATOM 1385 N N . ASP A 1 181 ? 4.479 12.651 -7.162 1.00 81.12 181 ASP A N 1
ATOM 1386 C CA . ASP A 1 181 ? 5.598 12.020 -6.463 1.00 81.12 181 ASP A CA 1
ATOM 1387 C C . ASP A 1 181 ? 6.114 10.775 -7.184 1.00 81.12 181 ASP A C 1
ATOM 1389 O O . ASP A 1 181 ? 7.290 10.478 -7.079 1.00 81.12 181 ASP A O 1
ATOM 1393 N N . ARG A 1 182 ? 5.263 10.095 -7.956 1.00 88.25 182 ARG A N 1
ATOM 1394 C CA . ARG A 1 182 ? 5.615 8.863 -8.667 1.00 88.25 182 ARG A CA 1
ATOM 1395 C C . ARG A 1 182 ? 6.700 9.034 -9.729 1.00 88.25 182 ARG A C 1
ATOM 1397 O O . ARG A 1 182 ? 6.718 10.067 -10.422 1.00 88.25 182 ARG A O 1
ATOM 1404 N N . ASP A 1 183 ? 7.440 7.960 -9.964 1.00 92.75 183 ASP A N 1
ATOM 1405 C CA . ASP A 1 183 ? 8.306 7.822 -11.125 1.00 92.75 183 ASP A CA 1
ATOM 1406 C C . ASP A 1 183 ? 7.575 7.230 -12.333 1.00 92.75 183 ASP A C 1
ATOM 1408 O O . ASP A 1 183 ? 6.567 6.522 -12.228 1.00 92.75 183 ASP A O 1
ATOM 1412 N N . THR A 1 184 ? 8.009 7.608 -13.535 1.00 93.88 184 THR A N 1
ATOM 1413 C CA . THR A 1 184 ? 7.330 7.224 -14.778 1.00 93.88 184 THR A CA 1
ATOM 1414 C C . THR A 1 184 ? 8.311 6.914 -15.899 1.00 93.88 184 THR A C 1
ATOM 1416 O O . THR A 1 184 ? 9.169 7.736 -16.221 1.00 93.88 184 THR A O 1
ATOM 1419 N N . VAL A 1 185 ? 8.121 5.774 -16.566 1.00 94.62 185 VAL A N 1
ATOM 1420 C CA . VAL A 1 185 ? 8.841 5.424 -17.801 1.00 94.62 185 VAL A CA 1
ATOM 1421 C C . VAL A 1 185 ? 7.878 5.403 -18.987 1.00 94.62 185 VAL A C 1
ATOM 1423 O O . VAL A 1 185 ? 6.782 4.848 -18.913 1.00 94.62 185 VAL A O 1
ATOM 1426 N N . GLU A 1 186 ? 8.265 6.041 -20.089 1.00 93.88 186 GLU A N 1
ATOM 1427 C CA . GLU A 1 186 ? 7.393 6.275 -21.240 1.00 93.88 186 GLU A CA 1
ATOM 1428 C C . GLU A 1 186 ? 7.906 5.622 -22.509 1.00 93.88 186 GLU A C 1
ATOM 1430 O O . GLU A 1 186 ? 8.967 5.979 -23.014 1.00 93.88 186 GLU A O 1
ATOM 1435 N N . TYR A 1 187 ? 7.074 4.758 -23.073 1.00 91.62 187 TYR A N 1
ATOM 1436 C CA . TYR A 1 187 ? 7.305 4.055 -24.322 1.00 91.62 187 TYR A CA 1
ATOM 1437 C C . TYR A 1 187 ? 6.542 4.721 -25.460 1.00 91.62 187 TYR A C 1
ATOM 1439 O O . TYR A 1 187 ? 5.375 5.115 -25.324 1.00 91.62 187 TYR A O 1
ATOM 1447 N N . SER A 1 188 ? 7.193 4.855 -26.615 1.00 87.38 188 SER A N 1
ATOM 1448 C CA . SER A 1 188 ? 6.607 5.585 -27.741 1.00 87.38 188 SER A CA 1
ATOM 1449 C C . SER A 1 188 ? 5.468 4.815 -28.424 1.00 87.38 188 SER A C 1
ATOM 1451 O O . SER A 1 188 ? 4.555 5.423 -28.999 1.00 87.38 188 SER A O 1
ATOM 1453 N N . GLY A 1 189 ? 5.493 3.481 -28.353 1.00 87.44 189 GLY A N 1
ATOM 1454 C CA . GLY A 1 189 ? 4.471 2.598 -28.900 1.00 87.44 189 GLY A CA 1
ATOM 1455 C C . GLY A 1 189 ? 3.309 2.319 -27.938 1.00 87.44 189 GLY A C 1
ATOM 1456 O O . GLY A 1 189 ? 3.377 2.562 -26.740 1.00 87.44 189 GLY A O 1
ATOM 1457 N N . ASN A 1 190 ? 2.214 1.767 -28.474 1.00 89.88 190 ASN A N 1
ATOM 1458 C CA . ASN A 1 190 ? 1.074 1.328 -27.656 1.00 89.88 190 ASN A CA 1
ATOM 1459 C C . ASN A 1 190 ? 1.319 -0.081 -27.099 1.00 89.88 190 ASN A C 1
ATOM 1461 O O . ASN A 1 190 ? 1.871 -0.928 -27.808 1.00 89.88 190 ASN A O 1
ATOM 1465 N N . LEU A 1 191 ? 0.786 -0.379 -25.908 1.00 90.69 191 LEU A N 1
ATOM 1466 C CA . LEU A 1 191 ? 0.888 -1.705 -25.289 1.00 90.69 191 LEU A CA 1
ATOM 1467 C C . LEU A 1 191 ? 0.233 -2.777 -26.167 1.00 90.69 191 LEU A C 1
ATOM 1469 O O . LEU A 1 191 ? 0.725 -3.901 -26.266 1.00 90.69 191 LEU A O 1
ATOM 1473 N N . ASN A 1 192 ? -0.862 -2.423 -26.850 1.00 90.31 192 ASN A N 1
ATOM 1474 C CA . ASN A 1 192 ? -1.540 -3.282 -27.816 1.00 90.31 192 ASN A CA 1
ATOM 1475 C C . ASN A 1 192 ? -1.690 -2.597 -29.182 1.00 90.31 192 ASN A C 1
ATOM 1477 O O . ASN A 1 192 ? -2.233 -1.501 -29.310 1.00 90.31 192 ASN A O 1
ATOM 1481 N N . VAL A 1 193 ? -1.293 -3.291 -30.250 1.00 87.94 193 VAL A N 1
ATOM 1482 C CA . VAL A 1 193 ? -1.330 -2.781 -31.628 1.00 87.94 193 VAL A CA 1
ATOM 1483 C C . VAL A 1 193 ? -2.308 -3.592 -32.474 1.00 87.94 193 VAL A C 1
ATOM 1485 O O . VAL A 1 193 ? -2.317 -4.821 -32.460 1.00 87.94 193 VAL A O 1
ATOM 1488 N N . PHE A 1 194 ? -3.152 -2.912 -33.255 1.00 87.00 194 PHE A N 1
ATOM 1489 C CA . PHE A 1 194 ? -4.083 -3.585 -34.164 1.00 87.00 194 PHE A CA 1
ATOM 1490 C C . PHE A 1 194 ? -3.364 -4.132 -35.408 1.00 87.00 194 PHE A C 1
ATOM 1492 O O . PHE A 1 194 ? -3.015 -3.382 -36.329 1.00 87.00 194 PHE A O 1
ATOM 1499 N N . ASP A 1 195 ? -3.208 -5.456 -35.480 1.00 85.81 195 ASP A N 1
ATOM 1500 C CA . ASP A 1 195 ? -2.657 -6.153 -36.640 1.00 85.81 195 ASP A CA 1
ATOM 1501 C C . ASP A 1 195 ? -3.715 -6.211 -37.754 1.00 85.81 195 ASP A C 1
ATOM 1503 O O . ASP A 1 195 ? -4.662 -7.003 -37.734 1.00 85.81 195 ASP A O 1
ATOM 1507 N N . ARG A 1 196 ? -3.543 -5.369 -38.780 1.00 86.06 196 ARG A N 1
ATOM 1508 C CA . ARG A 1 196 ? -4.470 -5.277 -39.922 1.00 86.06 196 ARG A CA 1
ATOM 1509 C C . ARG A 1 196 ? -4.513 -6.539 -40.786 1.00 86.06 196 ARG A C 1
ATOM 1511 O O . ARG A 1 196 ? -5.471 -6.702 -41.541 1.00 86.06 196 ARG A O 1
ATOM 1518 N N . LEU A 1 197 ? -3.492 -7.396 -40.730 1.00 85.62 197 LEU A N 1
ATOM 1519 C CA . LEU A 1 197 ? -3.452 -8.651 -41.483 1.00 85.62 197 LEU A CA 1
ATOM 1520 C C . LEU A 1 197 ? -4.241 -9.746 -40.761 1.00 85.62 197 LEU A C 1
ATOM 1522 O O . LEU A 1 197 ? -4.928 -10.527 -41.420 1.00 85.62 197 LEU A O 1
ATOM 1526 N N . LYS A 1 198 ? -4.169 -9.784 -39.425 1.00 85.38 198 LYS A N 1
ATOM 1527 C CA . LYS A 1 198 ? -4.907 -10.747 -38.588 1.00 85.38 198 LYS A CA 1
ATOM 1528 C C . LYS A 1 198 ? -6.313 -10.273 -38.215 1.00 85.38 198 LYS A C 1
ATOM 1530 O O . LYS A 1 198 ? -7.175 -11.099 -37.931 1.00 85.38 198 LYS A O 1
ATOM 1535 N N . GLY A 1 199 ? -6.564 -8.965 -38.262 1.00 88.44 199 GLY A N 1
ATOM 1536 C CA . GLY A 1 199 ? -7.827 -8.359 -37.843 1.00 88.44 199 GLY A CA 1
ATOM 1537 C C . GLY A 1 199 ? -8.041 -8.388 -36.327 1.00 88.44 199 GLY A C 1
ATOM 1538 O O . GLY A 1 199 ? -9.185 -8.318 -35.883 1.00 88.44 199 GLY A O 1
ATOM 1539 N N . THR A 1 200 ? -6.966 -8.516 -35.546 1.00 92.19 200 THR A N 1
ATOM 1540 C CA . THR A 1 200 ? -6.979 -8.619 -34.080 1.00 92.19 200 THR A CA 1
ATOM 1541 C C . THR A 1 200 ? -5.899 -7.724 -33.479 1.00 92.19 200 THR A C 1
ATOM 1543 O O . THR A 1 200 ? -4.926 -7.385 -34.152 1.00 92.19 200 THR A O 1
ATOM 1546 N N . TYR A 1 201 ? -6.051 -7.359 -32.208 1.00 89.00 201 TYR A N 1
ATOM 1547 C CA . TYR A 1 201 ? -4.969 -6.736 -31.450 1.00 89.00 201 TYR A CA 1
ATOM 1548 C C . TYR A 1 201 ? -3.887 -7.774 -31.124 1.00 89.00 201 TYR A C 1
ATOM 1550 O O . TYR A 1 201 ? -4.193 -8.948 -30.902 1.00 89.00 201 TYR A O 1
ATOM 1558 N N . VAL A 1 202 ? -2.630 -7.346 -31.160 1.00 90.06 202 VAL A N 1
ATOM 1559 C CA . VAL A 1 202 ? -1.447 -8.095 -30.720 1.00 90.06 202 VAL A CA 1
ATOM 1560 C C . VAL A 1 202 ? -0.682 -7.237 -29.713 1.00 90.06 202 VAL A C 1
ATOM 1562 O O . VAL A 1 202 ? -0.794 -6.013 -29.763 1.00 90.06 202 VAL A O 1
ATOM 1565 N N . LYS A 1 203 ? 0.087 -7.860 -28.816 1.00 90.38 203 LYS A N 1
ATOM 1566 C CA . LYS A 1 203 ? 0.931 -7.121 -27.870 1.00 90.38 203 LYS A CA 1
ATOM 1567 C C . LYS A 1 203 ? 2.030 -6.365 -28.626 1.00 90.38 203 LYS A C 1
ATOM 1569 O O . LYS A 1 203 ? 2.692 -6.958 -29.478 1.00 90.38 203 LYS A O 1
ATOM 1574 N N . GLY A 1 204 ? 2.149 -5.073 -28.340 1.00 89.38 204 GLY A N 1
ATOM 1575 C CA . GLY A 1 204 ? 3.262 -4.215 -28.742 1.00 89.38 204 GLY A CA 1
ATOM 1576 C C . GLY A 1 204 ? 4.448 -4.387 -27.804 1.00 89.38 204 GLY A C 1
ATOM 1577 O O . GLY A 1 204 ? 5.549 -4.617 -28.278 1.00 89.38 204 GLY A O 1
ATOM 1578 N N . TYR A 1 205 ? 4.178 -4.417 -26.498 1.00 92.94 205 TYR A N 1
ATOM 1579 C CA . TYR A 1 205 ? 5.184 -4.645 -25.463 1.00 92.94 205 TYR A CA 1
ATOM 1580 C C . TYR A 1 205 ? 4.813 -5.834 -24.579 1.00 92.94 205 TYR A C 1
ATOM 1582 O O . TYR A 1 205 ? 3.635 -6.184 -24.423 1.00 92.94 205 TYR A O 1
ATOM 1590 N N . SER A 1 206 ? 5.831 -6.460 -23.998 1.00 94.06 206 SER A N 1
ATOM 1591 C CA . SER A 1 206 ? 5.698 -7.408 -22.895 1.00 94.06 206 SER A CA 1
ATOM 1592 C C . SER A 1 206 ? 6.255 -6.778 -21.632 1.00 94.06 206 SER A C 1
ATOM 1594 O O . SER A 1 206 ? 7.365 -6.271 -21.668 1.00 94.06 206 SER A O 1
ATOM 1596 N N . VAL A 1 207 ? 5.510 -6.854 -20.532 1.00 95.12 207 VAL A N 1
ATOM 1597 C CA . VAL A 1 207 ? 5.929 -6.359 -19.217 1.00 95.12 207 VAL A CA 1
ATOM 1598 C C . VAL A 1 207 ? 5.923 -7.547 -18.259 1.00 95.12 207 VAL A C 1
ATOM 1600 O O . VAL A 1 207 ? 4.914 -8.253 -18.181 1.00 95.12 207 VAL A O 1
ATOM 1603 N N . THR A 1 208 ? 7.049 -7.822 -17.603 1.00 94.12 208 THR A N 1
ATOM 1604 C CA . THR A 1 208 ? 7.217 -8.981 -16.709 1.00 94.12 208 THR A CA 1
ATOM 1605 C C . THR A 1 208 ? 8.066 -8.626 -15.499 1.00 94.12 208 THR A C 1
ATOM 1607 O O . THR A 1 208 ? 9.121 -8.023 -15.666 1.00 94.12 208 THR A O 1
ATOM 1610 N N . GLN A 1 209 ? 7.656 -9.052 -14.305 1.00 92.62 209 GLN A N 1
ATOM 1611 C CA . GLN A 1 209 ? 8.475 -8.926 -13.102 1.00 92.62 209 GLN A CA 1
ATOM 1612 C C . GLN A 1 209 ? 9.495 -10.071 -13.020 1.00 92.62 209 GLN A C 1
ATOM 1614 O O . GLN A 1 209 ? 9.173 -11.237 -13.262 1.00 92.62 209 GLN A O 1
ATOM 1619 N N . ASN A 1 210 ? 10.736 -9.727 -12.696 1.00 91.88 210 ASN A N 1
ATOM 1620 C CA . ASN A 1 210 ? 11.841 -10.649 -12.482 1.00 91.88 210 ASN A CA 1
ATOM 1621 C C . ASN A 1 210 ? 11.882 -11.122 -11.019 1.00 91.88 210 ASN A C 1
ATOM 1623 O O . ASN A 1 210 ? 11.336 -10.484 -10.121 1.00 91.88 210 ASN A O 1
ATOM 1627 N N . GLU A 1 211 ? 12.590 -12.224 -10.748 1.00 86.69 211 GLU A N 1
ATOM 1628 C CA . GLU A 1 211 ? 12.710 -12.784 -9.387 1.00 86.69 211 GLU A CA 1
ATOM 1629 C C . GLU A 1 211 ? 13.342 -11.815 -8.369 1.00 86.69 211 GLU A C 1
ATOM 1631 O O . GLU A 1 211 ? 13.119 -11.951 -7.165 1.00 86.69 211 GLU A O 1
ATOM 1636 N N . ASP A 1 212 ? 14.143 -10.854 -8.835 1.00 85.19 212 ASP A N 1
ATOM 1637 C CA . ASP A 1 212 ? 14.778 -9.830 -8.001 1.00 85.19 212 ASP A CA 1
ATOM 1638 C C . ASP A 1 212 ? 13.883 -8.606 -7.732 1.00 85.19 212 ASP A C 1
ATOM 1640 O O . ASP A 1 212 ? 14.302 -7.706 -7.004 1.00 85.19 212 ASP A O 1
ATOM 1644 N N . GLY A 1 213 ? 12.657 -8.593 -8.269 1.00 86.44 213 GLY A N 1
ATOM 1645 C CA . GLY A 1 213 ? 11.687 -7.504 -8.145 1.00 86.44 213 GLY A CA 1
ATOM 1646 C C . GLY A 1 213 ? 11.786 -6.436 -9.237 1.00 86.44 213 GLY A C 1
ATOM 1647 O O . GLY A 1 213 ? 10.906 -5.583 -9.307 1.00 86.44 213 GLY A O 1
ATOM 1648 N N . SER A 1 214 ? 12.804 -6.483 -10.103 1.00 92.25 214 SER A N 1
ATOM 1649 C CA . SER A 1 214 ? 12.887 -5.594 -11.269 1.00 92.25 214 SER A CA 1
ATOM 1650 C C . SER A 1 214 ? 11.820 -5.930 -12.308 1.00 92.25 214 SER A C 1
ATOM 1652 O O . SER A 1 214 ? 11.285 -7.039 -12.335 1.00 92.25 214 SER A O 1
ATOM 1654 N N . VAL A 1 215 ? 11.510 -4.984 -13.189 1.00 96.25 215 VAL A N 1
ATOM 1655 C CA . VAL A 1 215 ? 10.507 -5.157 -14.243 1.00 96.25 215 VAL A CA 1
ATOM 1656 C C . VAL A 1 215 ? 11.185 -5.082 -15.599 1.00 96.25 215 VAL A C 1
ATOM 1658 O O . VAL A 1 215 ? 11.825 -4.090 -15.917 1.00 96.25 215 VAL A O 1
ATOM 1661 N N . SER A 1 216 ? 11.025 -6.118 -16.417 1.00 96.12 216 SER A N 1
ATOM 1662 C CA . SER A 1 216 ? 11.474 -6.098 -17.806 1.00 96.12 216 SER A CA 1
ATOM 1663 C C . SER A 1 216 ? 10.356 -5.651 -18.739 1.00 96.12 216 SER A C 1
ATOM 1665 O O . SER A 1 216 ? 9.255 -6.212 -18.700 1.00 96.12 216 SER A O 1
ATOM 1667 N N . VAL A 1 217 ? 10.654 -4.679 -19.601 1.00 95.88 217 VAL A N 1
ATOM 1668 C CA . VAL A 1 217 ? 9.757 -4.203 -20.659 1.00 95.88 217 VAL A CA 1
ATOM 1669 C C . VAL A 1 217 ? 10.410 -4.460 -22.010 1.00 95.88 217 VAL A C 1
ATOM 1671 O O . VAL A 1 217 ? 11.432 -3.876 -22.333 1.00 95.88 217 VAL A O 1
ATOM 1674 N N . THR A 1 218 ? 9.824 -5.351 -22.806 1.00 94.69 218 THR A N 1
ATOM 1675 C CA . THR A 1 218 ? 10.367 -5.753 -24.111 1.00 94.69 218 THR A CA 1
ATOM 1676 C C . THR A 1 218 ? 9.470 -5.273 -25.241 1.00 94.69 218 THR A C 1
ATOM 1678 O O . THR A 1 218 ? 8.282 -5.621 -25.262 1.00 94.69 218 THR A O 1
ATOM 1681 N N . ASP A 1 219 ? 10.039 -4.574 -26.222 1.00 92.75 219 ASP A N 1
ATOM 1682 C CA . ASP A 1 219 ? 9.377 -4.308 -27.499 1.00 92.75 219 ASP A CA 1
ATOM 1683 C C . ASP A 1 219 ? 9.259 -5.610 -28.316 1.00 92.75 219 ASP A C 1
ATOM 1685 O O . ASP A 1 219 ? 10.228 -6.302 -28.627 1.00 92.75 219 ASP A O 1
ATOM 1689 N N . LEU A 1 220 ? 8.026 -5.995 -28.649 1.00 90.88 220 LEU A N 1
ATOM 1690 C CA . LEU A 1 220 ? 7.726 -7.221 -29.395 1.00 90.88 220 LEU A CA 1
ATOM 1691 C C . LEU A 1 220 ? 7.586 -6.989 -30.902 1.00 90.88 220 LEU A C 1
ATOM 1693 O O . LEU A 1 220 ? 7.474 -7.959 -31.665 1.00 90.88 220 LEU A O 1
ATOM 1697 N N . LEU A 1 221 ? 7.483 -5.731 -31.329 1.00 86.06 221 LEU A N 1
ATOM 1698 C CA . LEU A 1 221 ? 7.192 -5.343 -32.709 1.00 86.06 221 LEU A CA 1
ATOM 1699 C C . LEU A 1 221 ? 8.323 -4.541 -33.358 1.00 86.06 221 LEU A C 1
ATOM 1701 O O . LEU A 1 221 ? 8.298 -4.388 -34.585 1.00 86.06 221 LEU A O 1
ATOM 1705 N N . GLY A 1 222 ? 9.281 -4.076 -32.564 1.00 73.88 222 GLY A N 1
ATOM 1706 C CA . GLY A 1 222 ? 10.508 -3.427 -32.989 1.00 73.88 222 GLY A CA 1
ATOM 1707 C C . GLY A 1 222 ? 11.293 -4.224 -34.028 1.00 73.88 222 GLY A C 1
ATOM 1708 O O . GLY A 1 222 ? 11.430 -5.449 -33.956 1.00 73.88 222 GLY A O 1
ATOM 1709 N N . ASP A 1 223 ? 11.802 -3.526 -35.047 1.00 69.00 223 ASP A N 1
ATOM 1710 C CA . ASP A 1 223 ? 12.813 -4.065 -35.950 1.00 69.00 223 ASP A CA 1
ATOM 1711 C C . ASP A 1 223 ? 13.893 -3.031 -36.308 1.00 69.00 223 ASP A C 1
ATOM 1713 O O . ASP A 1 223 ? 13.634 -1.879 -36.668 1.00 69.00 223 ASP A O 1
ATOM 1717 N N . GLY A 1 224 ? 15.156 -3.460 -36.246 1.00 66.06 224 GLY A N 1
ATOM 1718 C CA . GLY A 1 224 ? 16.298 -2.702 -36.752 1.00 66.06 224 GLY A CA 1
ATOM 1719 C C . GLY A 1 224 ? 16.555 -1.378 -36.029 1.00 66.06 224 GLY A C 1
ATOM 1720 O O . GLY A 1 224 ? 17.350 -1.342 -35.108 1.00 66.06 224 GLY A O 1
ATOM 1721 N N . VAL A 1 225 ? 15.982 -0.279 -36.528 1.00 59.09 225 VAL A N 1
ATOM 1722 C CA . VAL A 1 225 ? 16.190 1.091 -36.002 1.00 59.09 225 VAL A CA 1
ATOM 1723 C C . VAL A 1 225 ? 14.981 1.630 -35.231 1.00 59.09 225 VAL A C 1
ATOM 1725 O O . VAL A 1 225 ? 15.001 2.786 -34.830 1.00 59.09 225 VAL A O 1
ATOM 1728 N N . ASN A 1 226 ? 13.916 0.835 -35.098 1.00 69.44 226 ASN A N 1
ATOM 1729 C CA . ASN A 1 226 ? 12.755 1.146 -34.255 1.00 69.44 226 ASN A CA 1
ATOM 1730 C C . ASN A 1 226 ? 12.578 0.081 -33.165 1.00 69.44 226 ASN A C 1
ATOM 1732 O O . ASN A 1 226 ? 11.458 -0.146 -32.734 1.00 69.44 226 ASN A O 1
ATOM 1736 N N . ASP A 1 227 ? 13.642 -0.660 -32.866 1.00 81.00 227 ASP A N 1
ATOM 1737 C CA . ASP A 1 227 ? 13.652 -1.668 -31.817 1.00 81.00 227 ASP A CA 1
ATOM 1738 C C . ASP A 1 227 ? 14.021 -0.966 -30.513 1.00 81.00 227 ASP A C 1
ATOM 1740 O O . ASP A 1 227 ? 15.176 -0.574 -30.347 1.00 81.00 227 ASP A O 1
ATOM 1744 N N . GLU A 1 228 ? 13.021 -0.737 -29.659 1.00 85.62 228 GLU A N 1
ATOM 1745 C CA . GLU A 1 228 ? 13.223 -0.196 -28.305 1.00 85.62 228 GLU A CA 1
ATOM 1746 C C . GLU A 1 228 ? 13.809 -1.253 -27.349 1.00 85.62 228 GLU A C 1
ATOM 1748 O O . GLU A 1 228 ? 13.947 -0.990 -26.169 1.00 85.62 228 GLU A O 1
ATOM 1753 N N . GLY A 1 229 ? 14.164 -2.448 -27.844 1.00 89.69 229 GLY A N 1
ATOM 1754 C CA . GLY A 1 229 ? 14.932 -3.428 -27.085 1.00 89.69 229 GLY A CA 1
ATOM 1755 C C . GLY A 1 229 ? 14.186 -4.005 -25.882 1.00 89.69 229 GLY A C 1
ATOM 1756 O O . GLY A 1 229 ? 12.968 -4.229 -25.906 1.00 89.69 229 GLY A O 1
ATOM 1757 N N . THR A 1 230 ? 14.952 -4.378 -24.857 1.00 93.12 230 THR A N 1
ATOM 1758 C CA . THR A 1 230 ? 14.456 -4.837 -23.559 1.00 93.12 230 THR A CA 1
ATOM 1759 C C . THR A 1 230 ? 15.039 -4.007 -22.430 1.00 93.12 230 THR A C 1
ATOM 1761 O O . THR A 1 230 ? 16.191 -4.195 -22.042 1.00 93.12 230 THR A O 1
ATOM 1764 N N . ASP A 1 231 ? 14.177 -3.205 -21.819 1.00 94.56 231 ASP A N 1
ATOM 1765 C CA . ASP A 1 231 ? 14.529 -2.399 -20.661 1.00 94.56 231 ASP A CA 1
ATOM 1766 C C . ASP A 1 231 ? 14.382 -3.201 -19.372 1.00 94.56 231 ASP A C 1
ATOM 1768 O O . ASP A 1 231 ? 13.476 -4.028 -19.231 1.00 94.56 231 ASP A O 1
ATOM 1772 N N . THR A 1 232 ? 15.248 -2.922 -18.403 1.00 94.75 232 THR A N 1
ATOM 1773 C CA . THR A 1 232 ? 15.186 -3.434 -17.033 1.00 94.75 232 THR A CA 1
ATOM 1774 C C . THR A 1 232 ? 14.992 -2.273 -16.069 1.00 94.75 232 THR A C 1
ATOM 1776 O O . THR A 1 232 ? 15.863 -1.418 -15.916 1.00 94.75 232 THR A O 1
ATOM 1779 N N . LEU A 1 233 ? 13.834 -2.251 -15.415 1.00 95.12 233 LEU A N 1
ATOM 1780 C CA . LEU A 1 233 ? 13.364 -1.159 -14.576 1.00 95.12 233 LEU A CA 1
ATOM 1781 C C . LEU A 1 233 ? 13.439 -1.534 -13.094 1.00 95.12 233 LEU A C 1
ATOM 1783 O O . LEU A 1 233 ? 13.034 -2.627 -12.691 1.00 95.12 233 LEU A O 1
ATOM 1787 N N . HIS A 1 234 ? 13.905 -0.599 -12.279 1.00 92.19 234 HIS A N 1
ATOM 1788 C CA . HIS A 1 234 ? 13.959 -0.683 -10.827 1.00 92.19 234 HIS A CA 1
ATOM 1789 C C . HIS A 1 234 ? 13.335 0.571 -10.230 1.00 92.19 234 HIS A C 1
ATOM 1791 O O . HIS A 1 234 ? 13.611 1.666 -10.714 1.00 92.19 234 HIS A O 1
ATOM 1797 N N . ASP A 1 235 ? 12.548 0.399 -9.169 1.00 90.62 235 ASP A N 1
ATOM 1798 C CA . ASP A 1 235 ? 11.953 1.516 -8.435 1.00 90.62 235 ASP A CA 1
ATOM 1799 C C . ASP A 1 235 ? 11.197 2.469 -9.390 1.00 90.62 235 ASP A C 1
ATOM 1801 O O . ASP A 1 235 ? 11.521 3.640 -9.528 1.00 90.62 235 ASP A O 1
ATOM 1805 N N . VAL A 1 236 ? 10.266 1.896 -10.167 1.00 93.12 236 VAL A N 1
ATOM 1806 C CA . VAL A 1 236 ? 9.408 2.617 -11.120 1.00 93.12 236 VAL A CA 1
ATOM 1807 C C . VAL A 1 236 ? 7.951 2.291 -10.824 1.00 93.12 236 VAL A C 1
ATOM 1809 O O . VAL A 1 236 ? 7.543 1.129 -10.861 1.00 93.12 236 VAL A O 1
ATOM 1812 N N . GLU A 1 237 ? 7.148 3.323 -10.600 1.00 93.31 237 GLU A N 1
ATOM 1813 C CA . GLU A 1 237 ? 5.748 3.188 -10.197 1.00 93.31 237 GLU A CA 1
ATOM 1814 C C . GLU A 1 237 ? 4.787 3.015 -11.372 1.00 93.31 237 GLU A C 1
ATOM 1816 O O . GLU A 1 237 ? 3.761 2.339 -11.249 1.00 93.31 237 GLU A O 1
ATOM 1821 N N . GLU A 1 238 ? 5.064 3.664 -12.504 1.00 94.25 238 GLU A N 1
ATOM 1822 C CA . GLU A 1 238 ? 4.105 3.763 -13.603 1.00 94.25 238 GLU A CA 1
ATOM 1823 C C . GLU A 1 238 ? 4.776 3.709 -14.981 1.00 94.25 238 GLU A C 1
ATOM 1825 O O . GLU A 1 238 ? 5.784 4.363 -15.242 1.00 94.25 238 GLU A O 1
ATOM 1830 N N . LEU A 1 239 ? 4.167 2.963 -15.904 1.00 95.38 239 LEU A N 1
ATOM 1831 C CA . LEU A 1 239 ? 4.528 2.959 -17.318 1.00 95.38 239 LEU A CA 1
ATOM 1832 C C . LEU A 1 239 ? 3.470 3.682 -18.139 1.00 95.38 239 LEU A C 1
ATOM 1834 O O . LEU A 1 239 ? 2.270 3.442 -17.971 1.00 95.38 239 LEU A O 1
ATOM 1838 N N . GLN A 1 240 ? 3.916 4.503 -19.085 1.00 94.94 240 GLN A N 1
ATOM 1839 C CA . GLN A 1 240 ? 3.063 5.087 -20.112 1.00 94.94 240 GLN A CA 1
ATOM 1840 C C . GLN A 1 240 ? 3.387 4.473 -21.476 1.00 94.94 240 GLN A C 1
ATOM 1842 O O . GLN A 1 240 ? 4.528 4.511 -21.922 1.00 94.94 240 GLN A O 1
ATOM 1847 N N . PHE A 1 241 ? 2.368 3.983 -22.178 1.00 93.25 241 PHE A N 1
ATOM 1848 C CA . PHE A 1 241 ? 2.464 3.511 -23.557 1.00 93.25 241 PHE A CA 1
ATOM 1849 C C . PHE A 1 241 ? 1.688 4.445 -24.494 1.00 93.25 241 PHE A C 1
ATOM 1851 O O . PHE A 1 241 ? 0.481 4.679 -24.333 1.00 93.25 241 PHE A O 1
ATOM 1858 N N . GLY A 1 242 ? 2.386 4.983 -25.494 1.00 88.06 242 GLY A N 1
ATOM 1859 C CA . GLY A 1 242 ? 1.812 5.833 -26.531 1.00 88.06 242 GLY A CA 1
ATOM 1860 C C . GLY A 1 242 ? 1.076 7.059 -25.973 1.00 88.06 242 GLY A C 1
ATOM 1861 O O . GLY A 1 242 ? 1.504 7.707 -25.016 1.00 88.06 242 GLY A O 1
ATOM 1862 N N . ASP A 1 243 ? -0.071 7.387 -26.575 1.00 78.94 243 ASP A N 1
ATOM 1863 C CA . ASP A 1 243 ? -0.795 8.639 -26.302 1.00 78.94 243 ASP A CA 1
ATOM 1864 C C . ASP A 1 243 ? -1.722 8.584 -25.063 1.00 78.94 243 ASP A C 1
ATOM 1866 O O . ASP A 1 243 ? -2.493 9.525 -24.841 1.00 78.94 243 ASP A O 1
ATOM 1870 N N . GLY A 1 244 ? -1.685 7.517 -24.251 1.00 78.69 244 GLY A N 1
ATOM 1871 C CA . GLY A 1 244 ? -2.422 7.507 -22.979 1.00 78.69 244 GLY A CA 1
ATOM 1872 C C . GLY A 1 244 ? -2.831 6.156 -22.396 1.00 78.6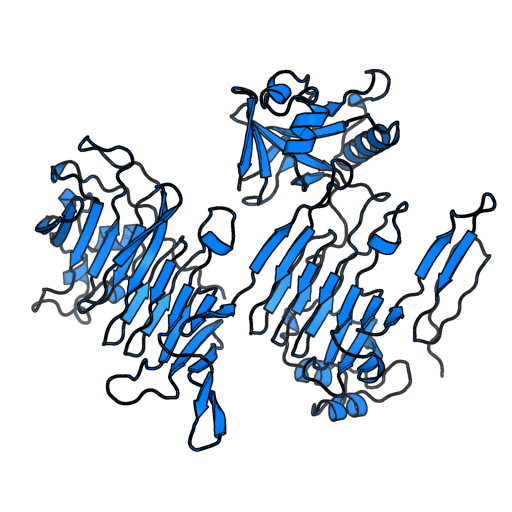9 244 GLY A C 1
ATOM 1873 O O . GLY A 1 244 ? -3.808 6.125 -21.646 1.00 78.69 244 GLY A O 1
ATOM 1874 N N . GLU A 1 245 ? -2.153 5.057 -22.729 1.00 91.25 245 GLU A N 1
ATOM 1875 C CA . GLU A 1 245 ? -2.294 3.806 -21.974 1.00 91.25 245 GLU A CA 1
ATOM 1876 C C . GLU A 1 245 ? -1.322 3.843 -20.787 1.00 91.25 245 GLU A C 1
ATOM 1878 O O . GLU A 1 245 ? -0.143 4.122 -20.975 1.00 91.25 245 GLU A O 1
ATOM 1883 N N . TRP A 1 246 ? -1.818 3.601 -19.572 1.00 91.19 246 TRP A N 1
ATOM 1884 C CA . TRP A 1 246 ? -1.027 3.656 -18.339 1.00 91.19 246 TRP A CA 1
ATOM 1885 C C . TRP A 1 246 ? -1.079 2.307 -17.630 1.00 91.19 246 TRP A C 1
ATOM 1887 O O . TRP A 1 246 ? -2.130 1.661 -17.613 1.00 91.19 246 TRP A O 1
ATOM 1897 N N . MET A 1 247 ? 0.038 1.900 -17.039 1.00 93.31 247 MET A N 1
ATOM 1898 C CA . MET A 1 247 ? 0.169 0.667 -16.271 1.00 93.31 247 MET A CA 1
ATOM 1899 C C . MET A 1 247 ? 0.869 0.975 -14.950 1.00 93.31 247 MET A C 1
ATOM 1901 O O . MET A 1 247 ? 2.004 1.435 -14.953 1.00 93.31 247 MET A O 1
ATOM 1905 N N . GLN A 1 248 ? 0.187 0.732 -13.832 1.00 93.06 248 GLN A N 1
ATOM 1906 C CA . GLN A 1 248 ? 0.761 0.892 -12.496 1.00 93.06 248 GLN A CA 1
ATOM 1907 C C . GLN A 1 248 ? 1.512 -0.390 -12.126 1.00 93.06 248 GLN A C 1
ATOM 1909 O O . GLN A 1 248 ? 0.930 -1.469 -12.201 1.00 93.06 248 GLN A O 1
ATOM 1914 N N . LEU A 1 249 ? 2.784 -0.276 -11.756 1.00 92.00 249 LEU A N 1
ATOM 1915 C CA . LEU A 1 249 ? 3.641 -1.420 -11.438 1.00 92.00 249 LEU A CA 1
ATOM 1916 C C . LEU A 1 249 ? 3.713 -1.714 -9.943 1.00 92.00 249 LEU A C 1
ATOM 1918 O O . LEU A 1 249 ? 3.829 -2.876 -9.573 1.00 92.00 249 LEU A O 1
ATOM 1922 N N . SER A 1 250 ? 3.657 -0.678 -9.109 1.00 85.62 250 SER A N 1
ATOM 1923 C CA . SER A 1 250 ? 3.823 -0.783 -7.660 1.00 85.62 250 SER A CA 1
ATOM 1924 C C . SER A 1 250 ? 2.579 -0.329 -6.900 1.00 85.62 250 SER A C 1
ATOM 1926 O O . SER A 1 250 ? 1.630 0.221 -7.468 1.00 85.62 250 SER A O 1
ATOM 1928 N N . LEU A 1 251 ? 2.592 -0.559 -5.589 1.00 85.25 251 LEU A N 1
ATOM 1929 C CA . LEU A 1 251 ? 1.541 -0.143 -4.672 1.00 85.25 251 LEU A CA 1
ATOM 1930 C C . LEU A 1 251 ? 1.376 1.374 -4.655 1.00 85.25 251 LEU A C 1
ATOM 1932 O O . LEU A 1 251 ? 2.326 2.132 -4.474 1.00 85.25 251 LEU A O 1
ATOM 1936 N N . ARG A 1 252 ? 0.126 1.810 -4.761 1.00 83.69 252 ARG A N 1
ATOM 1937 C CA . ARG A 1 252 ? -0.271 3.198 -4.588 1.00 83.69 252 ARG A CA 1
ATOM 1938 C C . ARG A 1 252 ? -1.064 3.336 -3.306 1.00 83.69 252 ARG A C 1
ATOM 1940 O O . ARG A 1 252 ? -2.197 2.869 -3.207 1.00 83.69 252 ARG A O 1
ATOM 1947 N N . GLU A 1 253 ? -0.517 4.106 -2.382 1.00 79.50 253 GLU A N 1
ATOM 1948 C CA . GLU A 1 253 ? -1.219 4.496 -1.170 1.00 79.50 253 GLU A CA 1
ATOM 1949 C C . GLU A 1 253 ? -1.776 5.911 -1.298 1.00 79.50 253 GLU A C 1
ATOM 1951 O O . GLU A 1 253 ? -1.143 6.851 -1.789 1.00 79.50 253 GLU A O 1
ATOM 1956 N N . SER A 1 254 ? -3.008 6.088 -0.846 1.00 75.12 254 SER A N 1
ATOM 1957 C CA . SER A 1 254 ? -3.596 7.403 -0.692 1.00 75.12 254 SER A CA 1
ATOM 1958 C C . SER A 1 254 ? -4.549 7.413 0.478 1.00 75.12 254 SER A C 1
ATOM 1960 O O . SER A 1 254 ? -5.561 6.719 0.520 1.00 75.12 254 SER A O 1
ATOM 1962 N N . ILE A 1 255 ? -4.268 8.278 1.434 1.00 70.12 255 ILE A N 1
ATOM 1963 C CA . ILE A 1 255 ? -5.188 8.501 2.536 1.00 70.12 255 ILE A CA 1
ATOM 1964 C C . ILE A 1 255 ? -6.292 9.420 2.024 1.00 70.12 255 ILE A C 1
ATOM 1966 O O . ILE A 1 255 ? -6.020 10.582 1.709 1.00 70.12 255 ILE A O 1
ATOM 1970 N N . ASN A 1 256 ? -7.531 8.938 1.966 1.00 63.84 256 ASN A N 1
ATOM 1971 C CA . ASN A 1 256 ? -8.679 9.798 1.703 1.00 63.84 256 ASN A CA 1
ATOM 1972 C C . ASN A 1 256 ? -9.319 10.235 3.017 1.00 63.84 256 ASN A C 1
ATOM 1974 O O . ASN A 1 256 ? -9.403 9.494 3.992 1.00 63.84 256 ASN A O 1
ATOM 1978 N N . HIS A 1 257 ? -9.825 11.464 3.004 1.00 59.78 257 HIS A N 1
ATOM 1979 C CA . HIS A 1 257 ? -10.579 12.038 4.106 1.00 59.78 257 HIS A CA 1
ATOM 1980 C C . HIS A 1 257 ? -11.881 12.597 3.543 1.00 59.7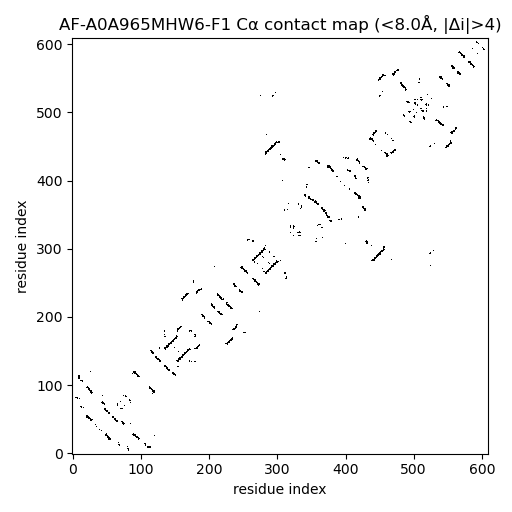8 257 HIS A C 1
ATOM 1982 O O . HIS A 1 257 ? -11.871 13.608 2.840 1.00 59.78 257 HIS A O 1
ATOM 1988 N N . TRP A 1 258 ? -12.997 11.929 3.821 1.00 42.53 258 TRP A N 1
ATOM 1989 C CA . TRP A 1 258 ? -14.330 12.396 3.446 1.00 42.53 258 TRP A CA 1
ATOM 1990 C C . TRP A 1 258 ? -15.197 12.439 4.696 1.00 42.53 258 TRP A C 1
ATOM 1992 O O . TRP A 1 258 ? -15.427 11.411 5.323 1.00 42.53 258 TRP A O 1
ATOM 2002 N N . GLY A 1 259 ? -15.690 13.624 5.058 1.00 41.31 259 GLY A N 1
ATOM 2003 C CA . GLY A 1 259 ? -16.557 13.763 6.222 1.00 41.31 259 GLY A CA 1
ATOM 2004 C C . GLY A 1 259 ? -16.633 15.178 6.782 1.00 41.31 259 GLY A C 1
ATOM 2005 O O . GLY A 1 259 ? -15.713 15.976 6.622 1.00 41.31 259 GLY A O 1
ATOM 2006 N N . ASN A 1 260 ? -17.745 15.477 7.458 1.00 42.25 260 ASN A N 1
ATOM 2007 C CA . ASN A 1 260 ? -17.862 16.634 8.351 1.00 42.25 260 ASN A CA 1
ATOM 2008 C C . ASN A 1 260 ? -17.076 16.359 9.654 1.00 42.25 260 ASN A C 1
ATOM 2010 O O . ASN A 1 260 ? -16.610 15.243 9.864 1.00 42.25 260 ASN A O 1
ATOM 2014 N N . ALA A 1 261 ? -16.995 17.325 10.578 1.00 43.38 261 ALA A N 1
ATOM 2015 C CA . ALA A 1 261 ? -16.285 17.206 11.867 1.00 43.38 261 ALA A CA 1
ATOM 2016 C C . ALA A 1 261 ? -16.672 15.989 12.754 1.00 43.38 261 ALA A C 1
ATOM 2018 O O . ALA A 1 261 ? -15.968 15.683 13.721 1.00 43.38 261 ALA A O 1
ATOM 2019 N N . GLU A 1 262 ? -17.778 15.311 12.431 1.00 44.31 262 GLU A N 1
ATOM 2020 C CA . GLU A 1 262 ? -18.295 14.100 13.085 1.00 44.31 262 GLU A CA 1
ATOM 2021 C C . GLU A 1 262 ? -17.683 12.789 12.541 1.00 44.31 262 GLU A C 1
ATOM 2023 O O . GLU A 1 262 ? -17.723 11.780 13.235 1.00 44.31 262 GLU A O 1
ATOM 2028 N N . TRP A 1 263 ? -17.060 12.795 11.354 1.00 52.22 263 TRP A N 1
ATOM 2029 C CA . TRP A 1 263 ? -16.521 11.604 10.671 1.00 52.22 263 TRP A CA 1
ATOM 2030 C C . TRP A 1 263 ? -15.002 11.717 10.503 1.00 52.22 263 TRP A C 1
ATOM 2032 O O . TRP A 1 263 ? -14.482 11.927 9.409 1.00 52.22 263 TRP A O 1
ATOM 2042 N N . ARG A 1 264 ? -14.285 11.618 11.625 1.00 60.41 264 ARG A N 1
ATOM 2043 C CA . ARG A 1 264 ? -12.825 11.819 11.749 1.00 60.41 264 ARG A CA 1
ATOM 2044 C C . ARG A 1 264 ? -11.997 10.608 11.316 1.00 60.41 264 ARG A C 1
ATOM 2046 O O . ARG A 1 264 ? -10.862 10.439 11.738 1.00 60.41 264 ARG A O 1
ATOM 2053 N N . VAL A 1 265 ? -12.568 9.753 10.479 1.00 58.56 265 VAL A N 1
ATOM 2054 C CA . VAL A 1 265 ? -11.955 8.476 10.131 1.00 58.56 265 VAL A CA 1
ATOM 2055 C C . VAL A 1 265 ? -10.897 8.712 9.058 1.00 58.56 265 VAL A C 1
ATOM 2057 O O . VAL A 1 265 ? -11.178 9.257 7.987 1.00 58.56 265 VAL A O 1
ATOM 2060 N N . ARG A 1 266 ? -9.663 8.316 9.365 1.00 68.50 266 ARG A N 1
ATOM 2061 C CA . ARG A 1 266 ? -8.613 8.142 8.366 1.00 68.50 266 ARG A CA 1
ATOM 2062 C C . ARG A 1 266 ? -8.928 6.842 7.635 1.00 68.50 266 ARG A C 1
ATOM 2064 O O . ARG A 1 266 ? -8.914 5.796 8.266 1.00 68.50 266 ARG A O 1
ATOM 2071 N N . GLN A 1 267 ? -9.259 6.936 6.351 1.00 76.44 267 GLN A N 1
ATOM 2072 C CA . GLN A 1 267 ? -9.398 5.767 5.491 1.00 76.44 267 GLN A CA 1
ATOM 2073 C C . GLN A 1 267 ? -8.180 5.715 4.581 1.00 76.44 267 GLN A C 1
ATOM 2075 O O . GLN A 1 267 ? -7.984 6.613 3.746 1.00 76.44 267 GLN A O 1
ATOM 2080 N N . LEU A 1 268 ? -7.352 4.689 4.747 1.00 82.44 268 LEU A N 1
ATOM 2081 C CA . LEU A 1 268 ? -6.293 4.413 3.797 1.00 82.44 268 LEU A CA 1
ATOM 2082 C C . LEU A 1 268 ? -6.924 3.776 2.558 1.00 82.44 268 LEU A C 1
ATOM 2084 O O . LEU A 1 268 ? -7.790 2.911 2.653 1.00 82.44 268 LEU A O 1
ATOM 2088 N N . ASN A 1 269 ? -6.547 4.268 1.383 1.00 87.81 269 ASN A N 1
ATOM 2089 C CA . ASN A 1 269 ? -6.871 3.624 0.119 1.00 87.81 269 ASN A CA 1
ATOM 2090 C C . ASN A 1 269 ? -5.573 3.063 -0.411 1.00 87.81 269 ASN A C 1
ATOM 2092 O O . ASN A 1 269 ? -4.610 3.820 -0.549 1.00 87.81 269 ASN A O 1
ATOM 2096 N N . ILE A 1 270 ? -5.564 1.772 -0.689 1.00 91.12 270 ILE A N 1
ATOM 2097 C CA . ILE A 1 270 ? -4.412 1.101 -1.261 1.00 91.12 270 ILE A CA 1
ATOM 2098 C C . ILE A 1 270 ? -4.861 0.471 -2.563 1.00 91.12 270 ILE A C 1
ATOM 2100 O O . ILE A 1 270 ? -5.864 -0.234 -2.607 1.00 91.12 270 ILE A O 1
ATOM 2104 N N . ASP A 1 271 ? -4.130 0.775 -3.621 1.00 92.88 271 ASP A N 1
ATOM 2105 C CA . ASP A 1 271 ? -4.308 0.178 -4.929 1.00 92.88 271 ASP A CA 1
ATOM 2106 C C . ASP A 1 271 ? -3.021 -0.566 -5.297 1.00 92.88 271 ASP A C 1
ATOM 2108 O O . ASP A 1 271 ? -1.977 0.074 -5.449 1.00 92.88 271 ASP A O 1
ATOM 2112 N N . GLY A 1 272 ? -3.105 -1.876 -5.486 1.00 93.25 272 GLY A N 1
ATOM 2113 C CA . GLY A 1 272 ? -2.040 -2.710 -6.023 1.00 93.25 272 GLY A CA 1
ATOM 2114 C C . GLY A 1 272 ? -1.692 -2.395 -7.478 1.00 93.25 272 GLY A C 1
ATOM 2115 O O . GLY A 1 272 ? -2.340 -1.582 -8.164 1.00 93.25 272 GLY A O 1
ATOM 2116 N N . GLY A 1 273 ? -0.593 -2.993 -7.913 1.00 92.75 273 GLY A N 1
ATOM 2117 C CA . GLY A 1 273 ? -0.038 -2.923 -9.249 1.00 92.75 273 GLY A CA 1
ATOM 2118 C C . GLY A 1 273 ? -0.676 -3.934 -10.199 1.00 92.75 273 GLY A C 1
ATOM 2119 O O . GLY A 1 273 ? -1.870 -4.221 -10.152 1.00 92.75 273 GLY A O 1
ATOM 2120 N N . VAL A 1 274 ? 0.130 -4.398 -11.150 1.00 92.75 274 VAL A N 1
ATOM 2121 C CA . VAL A 1 274 ? -0.236 -5.457 -12.107 1.00 92.75 274 VAL A CA 1
ATOM 2122 C C . VAL A 1 274 ? 0.446 -6.795 -11.801 1.00 92.75 274 VAL A C 1
ATOM 2124 O O . VAL A 1 274 ? 0.379 -7.713 -12.622 1.00 92.75 274 VAL A O 1
ATOM 2127 N N . PHE A 1 275 ? 1.152 -6.868 -10.677 1.00 93.19 275 PHE A N 1
ATOM 2128 C CA . PHE A 1 275 ? 1.928 -8.012 -10.218 1.00 93.19 275 PHE A CA 1
ATOM 2129 C C . PHE A 1 275 ? 1.538 -8.351 -8.785 1.00 93.19 275 PHE A C 1
ATOM 2131 O O . PHE A 1 275 ? 0.971 -7.513 -8.101 1.00 93.19 275 PHE A O 1
ATOM 2138 N N . ASP A 1 276 ? 1.946 -9.536 -8.341 1.00 92.88 276 ASP A N 1
ATOM 2139 C CA . ASP A 1 276 ? 1.731 -10.035 -6.987 1.00 92.88 276 ASP A CA 1
ATOM 2140 C C . ASP A 1 276 ? 2.230 -9.040 -5.924 1.00 92.88 276 ASP A C 1
ATOM 2142 O O . ASP A 1 276 ? 3.439 -8.812 -5.762 1.00 92.88 276 ASP A O 1
ATOM 2146 N N . ASP A 1 277 ? 1.297 -8.495 -5.152 1.00 93.69 277 ASP A N 1
ATOM 2147 C CA . ASP A 1 277 ? 1.567 -7.510 -4.119 1.00 93.69 277 ASP A CA 1
ATOM 2148 C C . ASP A 1 277 ? 1.479 -8.095 -2.707 1.00 93.69 277 ASP A C 1
ATOM 2150 O O . ASP A 1 277 ? 0.749 -9.041 -2.408 1.00 93.69 277 ASP A O 1
ATOM 2154 N N . VAL A 1 278 ? 2.212 -7.476 -1.778 1.00 94.19 278 VAL A N 1
ATOM 2155 C CA . VAL A 1 278 ? 1.999 -7.670 -0.338 1.00 94.19 278 VAL A CA 1
ATOM 2156 C C . VAL A 1 278 ? 1.445 -6.377 0.226 1.00 94.19 278 VAL A C 1
ATOM 2158 O O . VAL A 1 278 ? 2.179 -5.413 0.443 1.00 94.19 278 VAL A O 1
ATOM 2161 N N . ILE A 1 279 ? 0.142 -6.367 0.475 1.00 94.62 279 ILE A N 1
ATOM 2162 C CA . ILE A 1 279 ? -0.597 -5.181 0.882 1.00 94.62 279 ILE A CA 1
ATOM 2163 C C . ILE A 1 279 ? -0.856 -5.227 2.377 1.00 94.62 279 ILE A C 1
ATOM 2165 O O . ILE A 1 279 ? -1.387 -6.200 2.907 1.00 94.62 279 ILE A O 1
ATOM 2169 N N . THR A 1 280 ? -0.490 -4.155 3.070 1.00 93.50 280 THR A N 1
ATOM 2170 C CA . THR A 1 280 ? -0.732 -4.001 4.502 1.00 93.50 280 THR A CA 1
ATOM 2171 C C . THR A 1 280 ? -1.463 -2.694 4.753 1.00 93.50 280 THR A C 1
ATOM 2173 O O . THR A 1 280 ? -0.931 -1.632 4.447 1.00 93.50 280 THR A O 1
ATOM 2176 N N . GLY A 1 281 ? -2.668 -2.769 5.313 1.00 90.44 281 GLY A N 1
ATOM 2177 C CA . GLY A 1 281 ? -3.394 -1.581 5.755 1.00 90.44 281 GLY A CA 1
ATOM 2178 C C . GLY A 1 281 ? -3.193 -1.278 7.241 1.00 90.44 281 GLY A C 1
ATOM 2179 O O . GLY A 1 281 ? -2.242 -1.723 7.895 1.00 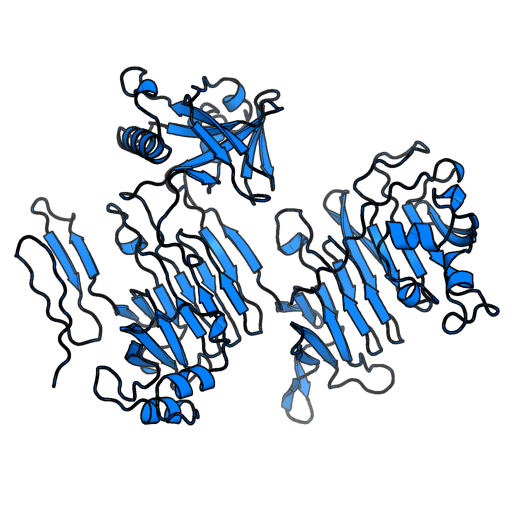90.44 281 GLY A O 1
ATOM 2180 N N . THR A 1 282 ? -4.082 -0.451 7.767 1.00 86.69 282 THR A N 1
ATOM 2181 C CA . THR A 1 282 ? -4.095 0.061 9.134 1.00 86.69 282 THR A CA 1
ATOM 2182 C C . THR A 1 282 ? -5.177 -0.624 9.948 1.00 86.69 282 THR A C 1
ATOM 2184 O O . THR A 1 282 ? -6.100 -1.166 9.384 1.00 86.69 282 THR A O 1
ATOM 2187 N N . ALA A 1 283 ? -5.130 -0.516 11.279 1.00 87.75 283 ALA A N 1
ATOM 2188 C CA . ALA A 1 283 ? -6.178 -1.039 12.167 1.00 87.75 283 ALA A CA 1
ATOM 2189 C C . ALA A 1 283 ? -7.579 -0.394 11.985 1.00 87.75 283 ALA A C 1
ATOM 2191 O O . ALA A 1 283 ? -8.446 -0.559 12.843 1.00 87.75 283 ALA A O 1
ATOM 2192 N N . PHE A 1 284 ? -7.770 0.470 10.992 1.00 85.81 284 PHE A N 1
ATOM 2193 C CA . PHE A 1 284 ? -8.980 1.252 10.781 1.00 85.81 284 PHE A CA 1
ATOM 2194 C C . PHE A 1 284 ? -9.574 0.903 9.436 1.00 85.81 284 PHE A C 1
ATOM 2196 O O . PHE A 1 284 ? -8.919 0.334 8.584 1.00 85.81 284 PHE A O 1
ATOM 2203 N N . ARG A 1 285 ? -10.823 1.319 9.244 1.00 87.44 285 ARG A N 1
ATOM 2204 C CA . ARG A 1 285 ? -11.538 1.057 8.008 1.00 87.44 285 ARG A CA 1
ATOM 2205 C C . ARG A 1 285 ? -10.777 1.596 6.796 1.00 87.44 285 ARG A C 1
ATOM 2207 O O . ARG A 1 285 ? -10.784 2.805 6.549 1.00 87.44 285 ARG A O 1
ATOM 2214 N N . ASP A 1 286 ? -10.298 0.670 5.985 1.00 90.31 286 ASP A N 1
ATOM 2215 C CA . ASP A 1 286 ? -9.529 0.910 4.781 1.00 90.31 286 ASP A CA 1
ATOM 2216 C C . ASP A 1 286 ? -10.302 0.508 3.519 1.00 90.31 286 ASP A C 1
ATOM 2218 O O . ASP A 1 286 ? -11.417 -0.031 3.555 1.00 90.31 286 ASP A O 1
ATOM 2222 N N . ASN A 1 287 ? -9.765 0.916 2.374 1.00 92.62 287 ASN A N 1
ATOM 2223 C CA . ASN A 1 287 ? -10.248 0.544 1.053 1.00 92.62 287 ASN A CA 1
ATOM 2224 C C . ASN A 1 287 ? -9.081 -0.012 0.243 1.00 92.62 287 ASN A C 1
ATOM 2226 O O . ASN A 1 287 ? -8.206 0.742 -0.177 1.00 92.62 287 ASN A O 1
ATOM 2230 N N . ILE A 1 288 ? -9.052 -1.318 0.053 1.00 95.75 288 ILE A N 1
ATOM 2231 C CA . ILE A 1 288 ? -7.902 -2.021 -0.497 1.00 95.75 288 ILE A CA 1
ATOM 2232 C C . ILE A 1 288 ? -8.324 -2.713 -1.788 1.00 95.75 288 ILE A C 1
ATOM 2234 O O . ILE A 1 288 ? -9.303 -3.454 -1.793 1.00 95.75 288 ILE A O 1
ATOM 2238 N N . HIS A 1 289 ? -7.580 -2.492 -2.866 1.00 95.88 289 HIS A N 1
ATOM 2239 C CA . HIS A 1 289 ? -7.736 -3.215 -4.124 1.00 95.88 289 HIS A CA 1
ATOM 2240 C C . HIS A 1 289 ? -6.382 -3.820 -4.503 1.00 95.88 289 HIS A C 1
ATOM 2242 O O . HIS A 1 289 ? -5.457 -3.048 -4.732 1.00 95.88 289 HIS A O 1
ATOM 2248 N N . GLY A 1 290 ? -6.248 -5.144 -4.584 1.00 94.94 290 GLY A N 1
ATOM 2249 C CA . GLY A 1 290 ? -5.028 -5.814 -5.072 1.00 94.94 290 GLY A CA 1
ATOM 2250 C C . GLY A 1 290 ? -4.839 -5.664 -6.586 1.00 94.94 290 GLY A C 1
ATOM 2251 O O . GLY A 1 290 ? -3.769 -5.331 -7.076 1.00 94.94 290 GLY A O 1
ATOM 2252 N N . ARG A 1 291 ? -5.962 -5.654 -7.311 1.00 93.75 291 ARG A N 1
ATOM 2253 C CA . ARG A 1 291 ? -6.097 -5.499 -8.767 1.00 93.75 291 ARG A CA 1
ATOM 2254 C C . ARG A 1 291 ? -5.697 -6.724 -9.570 1.00 93.75 291 ARG A C 1
ATOM 2256 O O . ARG A 1 291 ? -6.582 -7.342 -10.155 1.00 93.75 291 ARG A O 1
ATOM 2263 N N . SER A 1 292 ? -4.421 -6.975 -9.801 1.00 92.62 292 SER A N 1
ATOM 2264 C CA . SER A 1 292 ? -3.978 -8.049 -10.690 1.00 92.62 292 SER A CA 1
ATOM 2265 C C . SER A 1 292 ? -2.700 -8.645 -10.150 1.00 92.62 292 SER A C 1
ATOM 2267 O O . SER A 1 292 ? -1.778 -7.893 -9.875 1.00 92.62 292 SER A O 1
ATOM 2269 N N . GLY A 1 293 ? -2.619 -9.968 -10.145 1.00 92.62 293 GLY A N 1
ATOM 2270 C CA . GLY A 1 293 ? -1.532 -10.685 -9.492 1.00 92.62 293 GLY A CA 1
ATOM 2271 C C . GLY A 1 293 ? -2.099 -11.609 -8.425 1.00 92.62 293 GLY A C 1
ATOM 2272 O O . GLY A 1 293 ? -3.280 -11.546 -8.111 1.00 92.62 293 GLY A O 1
ATOM 2273 N N . ASP A 1 294 ? -1.268 -12.510 -7.918 1.00 94.62 294 ASP A N 1
ATOM 2274 C CA . ASP A 1 294 ? -1.631 -13.364 -6.789 1.00 94.62 294 ASP A CA 1
ATOM 2275 C C . ASP A 1 294 ? -1.277 -12.625 -5.482 1.00 94.62 294 ASP A C 1
ATOM 2277 O O . ASP A 1 294 ? -0.157 -12.739 -4.965 1.00 94.62 294 ASP A O 1
ATOM 2281 N N . ASP A 1 295 ? -2.208 -11.821 -4.963 1.00 96.25 295 ASP A N 1
ATOM 2282 C CA . ASP A 1 295 ? -1.922 -10.834 -3.920 1.00 96.25 295 ASP A CA 1
ATOM 2283 C C . ASP A 1 295 ? -2.026 -11.400 -2.496 1.00 96.25 295 ASP A C 1
ATOM 2285 O O . ASP A 1 295 ? -2.804 -12.301 -2.180 1.00 96.25 295 ASP A O 1
ATOM 2289 N N . VAL A 1 296 ? -1.262 -10.819 -1.569 1.00 96.94 296 VAL A N 1
ATOM 2290 C CA . VAL A 1 296 ? -1.371 -11.073 -0.128 1.00 96.94 296 VAL A CA 1
ATOM 2291 C C . VAL A 1 296 ? -1.801 -9.794 0.577 1.00 96.94 296 VAL A C 1
ATOM 2293 O O . VAL A 1 296 ? -0.998 -8.891 0.799 1.00 96.94 296 VAL A O 1
ATOM 2296 N N . ILE A 1 297 ? -3.064 -9.735 0.987 1.00 97.31 297 ILE A N 1
ATOM 2297 C CA . ILE A 1 297 ? -3.687 -8.583 1.634 1.00 97.31 297 ILE A CA 1
ATOM 2298 C C . ILE A 1 297 ? -3.874 -8.855 3.129 1.00 97.31 297 ILE A C 1
ATOM 2300 O O . ILE A 1 297 ? -4.665 -9.707 3.531 1.00 97.31 297 ILE A O 1
ATOM 2304 N N . ILE A 1 298 ? -3.176 -8.087 3.965 1.00 96.31 298 ILE A N 1
ATOM 2305 C CA . ILE A 1 298 ? -3.321 -8.060 5.424 1.00 96.31 298 ILE A CA 1
ATOM 2306 C C . ILE A 1 298 ? -3.901 -6.699 5.818 1.00 96.31 298 ILE A C 1
ATOM 2308 O O . ILE A 1 298 ? -3.165 -5.744 6.079 1.00 96.31 298 ILE A O 1
ATOM 2312 N N . ALA A 1 299 ? -5.228 -6.604 5.849 1.00 94.12 299 ALA A N 1
ATOM 2313 C CA . ALA A 1 299 ? -5.925 -5.323 5.897 1.00 94.12 299 ALA A CA 1
ATOM 2314 C C . ALA A 1 299 ? -5.585 -4.490 7.142 1.00 94.12 299 ALA A C 1
ATOM 2316 O O . ALA A 1 299 ? -5.307 -3.313 7.006 1.00 94.12 299 ALA A O 1
ATOM 2317 N N . ASP A 1 300 ? -5.422 -5.111 8.314 1.00 91.31 300 ASP A N 1
ATOM 2318 C CA . ASP A 1 300 ? -5.048 -4.392 9.544 1.00 91.31 300 ASP A CA 1
ATOM 2319 C C . ASP A 1 300 ? -3.561 -4.524 9.936 1.00 91.31 300 ASP A C 1
ATOM 2321 O O . ASP A 1 300 ? -3.188 -4.327 11.101 1.00 91.31 300 ASP A O 1
ATOM 2325 N N . GLY A 1 301 ? -2.692 -4.969 9.022 1.00 83.94 301 GLY A N 1
ATOM 2326 C CA . GLY A 1 301 ? -1.262 -5.186 9.300 1.00 83.94 301 GLY A CA 1
ATOM 2327 C C . GLY A 1 301 ? -0.968 -6.168 10.437 1.00 83.94 301 GLY A C 1
ATOM 2328 O O . GLY A 1 301 ? 0.055 -6.073 11.116 1.00 83.94 301 GLY A O 1
ATOM 2329 N N . GLY A 1 302 ? -1.889 -7.104 10.684 1.00 78.94 302 GLY A N 1
ATOM 2330 C CA . GLY A 1 302 ? -1.799 -8.070 11.779 1.00 78.94 302 GLY A CA 1
ATOM 2331 C C . GLY A 1 302 ? -2.084 -7.473 13.159 1.00 78.94 302 GLY A C 1
ATOM 2332 O O . GLY A 1 302 ? -1.777 -8.107 14.173 1.00 78.94 302 GLY A O 1
ATOM 2333 N N . SER A 1 303 ? -2.657 -6.268 13.216 1.00 83.75 303 SER A N 1
ATOM 2334 C CA . SER A 1 303 ? -3.089 -5.648 14.465 1.00 83.75 303 SER A CA 1
ATOM 2335 C C . SER A 1 303 ? -4.092 -6.546 15.190 1.00 83.75 303 SER A C 1
ATOM 2337 O O . SER A 1 303 ? -4.994 -7.128 14.596 1.00 83.75 303 SER A O 1
ATOM 2339 N N . VAL A 1 304 ? -3.925 -6.662 16.507 1.00 80.88 304 VAL A N 1
ATOM 2340 C CA . VAL A 1 304 ? -4.841 -7.411 17.389 1.00 80.88 304 VAL A CA 1
ATOM 2341 C C . VAL A 1 304 ? -5.608 -6.496 18.350 1.00 80.88 304 VAL A C 1
ATOM 2343 O O . VAL A 1 304 ? -6.434 -6.979 19.123 1.00 80.88 304 VAL A O 1
ATOM 2346 N N . ASP A 1 305 ? -5.349 -5.185 18.290 1.00 85.69 305 ASP A N 1
ATOM 2347 C CA . ASP A 1 305 ? -6.055 -4.123 19.014 1.00 85.69 305 ASP A CA 1
ATOM 2348 C C . ASP A 1 305 ? -5.859 -2.770 18.296 1.00 85.69 305 ASP A C 1
ATOM 2350 O O . ASP A 1 305 ? -5.021 -2.668 17.398 1.00 85.69 305 ASP A O 1
ATOM 2354 N N . TYR A 1 306 ? -6.593 -1.732 18.708 1.00 85.50 306 TYR A N 1
ATOM 2355 C CA . TYR A 1 306 ? -6.487 -0.371 18.171 1.00 85.50 306 TYR A CA 1
ATOM 2356 C C . TYR A 1 306 ? -5.792 0.593 19.145 1.00 85.50 306 TYR A C 1
ATOM 2358 O O . TYR A 1 306 ? -5.860 0.453 20.370 1.00 85.50 306 TYR A O 1
ATOM 2366 N N . GLU A 1 307 ? -5.155 1.637 18.610 1.00 87.06 307 GLU A N 1
ATOM 2367 C CA . GLU A 1 307 ? -4.590 2.707 19.433 1.00 87.06 307 GLU A CA 1
ATOM 2368 C C . GLU A 1 307 ? -5.646 3.748 19.823 1.00 87.06 307 GLU A C 1
ATOM 2370 O O . GLU A 1 307 ? -6.450 4.198 19.007 1.00 87.06 307 GLU A O 1
ATOM 2375 N N . ALA A 1 308 ? -5.619 4.181 21.086 1.00 89.44 308 ALA A N 1
ATOM 2376 C CA . ALA A 1 308 ? -6.567 5.171 21.599 1.00 89.44 308 ALA A CA 1
ATOM 2377 C C . ALA A 1 308 ? -6.356 6.578 21.008 1.00 89.44 308 ALA A C 1
ATOM 2379 O O . ALA A 1 308 ? -7.303 7.364 20.957 1.00 89.44 308 ALA A O 1
ATOM 2380 N N . LEU A 1 309 ? -5.123 6.897 20.601 1.00 89.88 309 LEU A N 1
ATOM 2381 C CA . LEU A 1 309 ? -4.733 8.171 20.002 1.00 89.88 309 LEU A CA 1
ATOM 2382 C C . LEU A 1 309 ? -3.931 7.915 18.730 1.00 89.88 309 LEU A C 1
ATOM 2384 O O . LEU A 1 309 ? -2.894 7.254 18.786 1.00 89.88 309 LEU A O 1
ATOM 2388 N N . THR A 1 310 ? -4.362 8.496 17.618 1.00 85.44 310 THR A N 1
ATOM 2389 C CA . THR A 1 310 ? -3.720 8.336 16.306 1.00 85.44 310 THR A CA 1
ATOM 2390 C C . THR A 1 310 ? -3.551 9.677 15.608 1.00 85.44 310 THR A C 1
ATOM 2392 O O . THR A 1 310 ? -4.029 10.708 16.086 1.00 85.44 310 THR A O 1
ATOM 2395 N N . ILE A 1 311 ? -2.828 9.698 14.487 1.00 83.56 311 ILE A N 1
ATOM 2396 C CA . ILE A 1 311 ? -2.766 10.890 13.638 1.00 83.56 311 ILE A CA 1
ATOM 2397 C C . ILE A 1 311 ? -4.165 11.200 13.136 1.00 83.56 311 ILE A C 1
ATOM 2399 O O . ILE A 1 311 ? -4.838 10.326 12.589 1.00 83.56 311 ILE A O 1
ATOM 2403 N N . SER A 1 312 ? -4.598 12.444 13.348 1.00 75.19 312 SER A N 1
ATOM 2404 C CA . SER A 1 312 ? -5.956 12.815 12.992 1.00 75.19 312 SER A CA 1
ATOM 2405 C C . SER A 1 312 ? -6.181 12.696 11.497 1.00 75.19 312 SER A C 1
ATOM 2407 O O . SER A 1 312 ? -5.489 13.346 10.717 1.00 75.19 312 SER A O 1
ATOM 2409 N N . GLY A 1 313 ? -7.198 11.919 11.125 1.00 63.12 313 GLY A N 1
ATOM 2410 C CA . GLY A 1 313 ? -7.806 11.989 9.805 1.00 63.12 313 GLY A CA 1
ATOM 2411 C C . GLY A 1 313 ? -8.868 13.088 9.739 1.00 63.12 313 GLY A C 1
ATOM 2412 O O . GLY A 1 313 ? -9.393 13.533 10.764 1.00 63.12 313 GLY A O 1
ATOM 2413 N N . GLY A 1 314 ? -9.198 13.537 8.528 1.00 59.44 314 GLY A N 1
ATOM 2414 C CA . GLY A 1 314 ? -10.333 14.428 8.263 1.00 59.44 314 GLY A CA 1
ATOM 2415 C C . GLY A 1 314 ? -9.957 15.761 7.614 1.00 59.44 314 GLY A C 1
ATOM 2416 O O . GLY A 1 314 ? -8.817 16.009 7.232 1.00 59.44 314 GLY A O 1
ATOM 2417 N N . ASN A 1 315 ? -10.939 16.652 7.468 1.00 60.91 315 ASN A N 1
ATOM 2418 C CA . ASN A 1 315 ? -10.677 18.037 7.086 1.00 60.91 315 ASN A CA 1
ATOM 2419 C C . ASN A 1 315 ? -10.420 18.868 8.349 1.00 60.91 315 ASN A C 1
ATOM 2421 O O . ASN A 1 315 ? -11.323 19.535 8.858 1.00 60.91 315 ASN A O 1
ATOM 2425 N N . ALA A 1 316 ? -9.194 18.848 8.876 1.00 62.03 316 ALA A N 1
ATOM 2426 C CA . ALA A 1 316 ? -8.872 19.657 10.054 1.00 62.03 316 ALA A CA 1
ATOM 2427 C C . ALA A 1 316 ? -8.995 21.174 9.807 1.00 62.03 316 ALA A C 1
ATOM 2429 O O . ALA A 1 316 ? -9.070 21.938 10.766 1.00 62.03 316 ALA A O 1
ATOM 2430 N N . GLY A 1 317 ? -9.127 21.625 8.553 1.00 61.28 317 GLY A N 1
ATOM 2431 C CA . GLY A 1 317 ? -9.550 22.990 8.235 1.00 61.28 317 GLY A CA 1
ATOM 2432 C C . GLY A 1 317 ? -10.987 23.291 8.681 1.00 61.28 317 GLY A C 1
ATOM 2433 O O . GLY A 1 317 ? -11.255 24.385 9.174 1.00 61.28 317 GLY A O 1
ATOM 2434 N N . ASP A 1 318 ? -11.904 22.322 8.587 1.00 64.25 318 ASP A N 1
ATOM 2435 C CA . ASP A 1 318 ? -13.271 22.466 9.102 1.00 64.25 318 ASP A CA 1
ATOM 2436 C C . ASP A 1 318 ? -13.284 22.466 10.635 1.00 64.25 318 ASP A C 1
ATOM 2438 O O . ASP A 1 318 ? -13.924 23.328 11.234 1.00 64.25 318 ASP A O 1
ATOM 2442 N N . ILE A 1 319 ? -12.508 21.581 11.277 1.00 67.69 319 ILE A N 1
ATOM 2443 C CA . ILE A 1 319 ? -12.325 21.596 12.741 1.00 67.69 319 ILE A CA 1
ATOM 2444 C C . ILE A 1 319 ? -11.726 22.938 13.173 1.00 67.69 319 ILE A C 1
ATOM 2446 O O . ILE A 1 319 ? -12.236 23.575 14.091 1.00 67.69 319 ILE A O 1
ATOM 2450 N N . ALA A 1 320 ? -10.697 23.420 12.475 1.00 64.44 320 ALA A N 1
ATOM 2451 C CA . ALA A 1 320 ? -10.085 24.706 12.764 1.00 64.44 320 ALA A CA 1
ATOM 2452 C C . ALA A 1 320 ? -11.076 25.861 12.633 1.00 64.44 320 ALA A C 1
ATOM 2454 O O . ALA A 1 320 ? -11.164 26.693 13.532 1.00 64.44 320 ALA A O 1
ATOM 2455 N N . ARG A 1 321 ? -11.863 25.895 11.556 1.00 68.19 321 ARG A N 1
ATOM 2456 C CA . ARG A 1 321 ? -12.872 26.932 11.307 1.00 68.19 321 ARG A CA 1
ATOM 2457 C C . ARG A 1 321 ? -13.986 26.917 12.352 1.00 68.19 321 ARG A C 1
ATOM 2459 O O . ARG A 1 321 ? -14.340 27.974 12.886 1.00 68.19 321 ARG A O 1
ATOM 2466 N N . ASP A 1 322 ? -14.545 25.740 12.613 1.00 69.44 322 ASP A N 1
ATOM 2467 C CA . ASP A 1 322 ? -15.776 25.587 13.387 1.00 69.44 322 ASP A CA 1
ATOM 2468 C C . ASP A 1 322 ? -15.494 25.565 14.895 1.00 69.44 322 ASP A C 1
ATOM 2470 O O . ASP A 1 322 ? -16.229 26.192 15.663 1.00 69.44 322 ASP A O 1
ATOM 2474 N N . ALA A 1 323 ? -14.396 24.932 15.323 1.00 69.38 323 ALA A N 1
ATOM 2475 C CA . ALA A 1 323 ? -14.004 24.866 16.729 1.00 69.38 323 ALA A CA 1
ATOM 2476 C C . ALA A 1 323 ? -13.131 26.055 17.174 1.00 69.38 323 ALA A C 1
ATOM 2478 O O . ALA A 1 323 ? -13.285 26.516 18.306 1.00 69.38 323 ALA A O 1
ATOM 2479 N N . PHE A 1 324 ? -12.236 26.584 16.321 1.00 75.31 324 PHE A N 1
ATOM 2480 C CA . PHE A 1 324 ? -11.249 27.607 16.730 1.00 75.31 324 PHE A CA 1
ATOM 2481 C C . PHE A 1 324 ? -11.440 28.975 16.050 1.00 75.31 324 PHE A C 1
ATOM 2483 O O . PHE A 1 324 ? -11.188 30.008 16.669 1.00 75.31 324 PHE A O 1
ATOM 2490 N N . GLY A 1 325 ? -11.919 29.010 14.804 1.00 66.69 325 GLY A N 1
ATOM 2491 C CA . GLY A 1 325 ? -12.057 30.207 13.959 1.00 66.69 325 GLY A CA 1
ATOM 2492 C C . GLY A 1 325 ? -13.353 30.997 14.162 1.00 66.69 325 GLY A C 1
ATOM 2493 O O . GLY A 1 325 ? -13.625 31.954 13.433 1.00 66.69 325 GLY A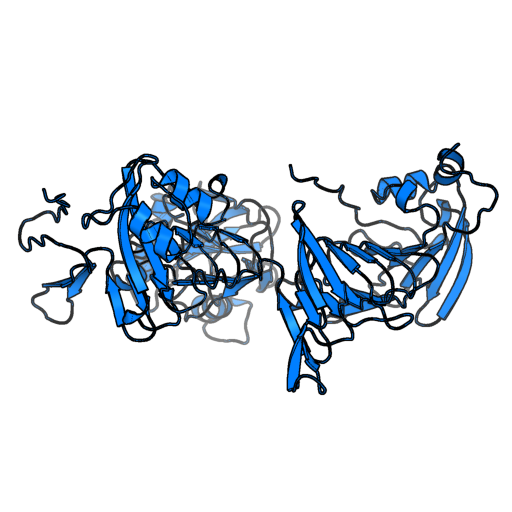 O 1
ATOM 2494 N N . ASN A 1 326 ? -14.178 30.617 15.146 1.00 64.75 326 ASN A N 1
ATOM 2495 C CA . ASN A 1 326 ? -15.462 31.261 15.454 1.00 64.75 326 ASN A CA 1
ATOM 2496 C C . ASN A 1 326 ? -16.414 31.320 14.231 1.00 64.75 326 ASN A C 1
ATOM 2498 O O . ASN A 1 326 ? -17.219 32.249 14.108 1.00 64.75 326 ASN A O 1
ATOM 2502 N N . GLY A 1 327 ? -16.280 30.360 13.303 1.00 61.12 327 GLY A N 1
ATOM 2503 C CA . GLY A 1 327 ? -17.053 30.259 12.061 1.00 61.12 327 GLY A CA 1
ATOM 2504 C C . GLY A 1 327 ? -16.629 31.205 10.926 1.00 61.12 327 GLY A C 1
ATOM 2505 O O . GLY A 1 327 ? -17.324 31.266 9.911 1.00 61.12 327 GLY A O 1
ATOM 2506 N N . ASP A 1 328 ? -15.531 31.960 11.061 1.00 61.28 328 ASP A N 1
ATOM 2507 C CA . ASP A 1 328 ? -15.019 32.856 10.013 1.00 61.28 328 ASP A CA 1
ATOM 2508 C C . ASP A 1 328 ? -13.894 32.178 9.219 1.00 61.28 328 ASP A C 1
ATOM 2510 O O . ASP A 1 328 ? -12.754 32.107 9.667 1.00 61.28 328 ASP A O 1
ATOM 2514 N N . SER A 1 329 ? -14.201 31.722 8.002 1.00 52.88 329 SER A N 1
ATOM 2515 C CA . SER A 1 329 ? -13.257 31.029 7.110 1.00 52.88 329 SER A CA 1
ATOM 2516 C C . SER A 1 329 ? -12.124 31.911 6.558 1.00 52.88 329 SER A C 1
ATOM 2518 O O . SER A 1 329 ? -11.417 31.484 5.653 1.00 52.88 329 SER A O 1
ATOM 2520 N N . SER A 1 330 ? -12.009 33.166 7.003 1.00 54.47 330 SER A N 1
ATOM 2521 C CA . SER A 1 330 ? -10.927 34.090 6.633 1.00 54.47 330 SER A CA 1
ATOM 2522 C C . SER A 1 330 ? -9.905 34.316 7.752 1.00 54.47 330 SER A C 1
ATOM 2524 O O . SER A 1 330 ? -8.996 35.134 7.595 1.00 54.47 330 SER A O 1
ATOM 2526 N N . LYS A 1 331 ? -10.071 33.631 8.890 1.00 56.47 331 LYS A N 1
ATOM 2527 C CA . LYS A 1 331 ? -9.244 33.775 10.089 1.00 56.47 331 LYS A CA 1
ATOM 2528 C C . LYS A 1 331 ? -8.678 32.425 10.512 1.00 56.47 331 LYS A C 1
ATOM 2530 O O . LYS A 1 331 ? -9.243 31.741 11.361 1.00 56.47 331 LYS A O 1
ATOM 2535 N N . ASP A 1 332 ? -7.530 32.086 9.940 1.00 58.41 332 ASP A N 1
ATOM 2536 C CA . ASP A 1 332 ? -6.775 30.882 10.309 1.00 58.41 332 ASP A CA 1
ATOM 2537 C C . ASP A 1 332 ? -6.125 31.014 11.707 1.00 58.41 332 ASP A C 1
ATOM 2539 O O . ASP A 1 332 ? -5.716 30.028 12.310 1.00 58.41 332 ASP A O 1
ATOM 2543 N N . ASP A 1 333 ? -6.132 32.218 12.298 1.00 65.69 333 ASP A N 1
ATOM 2544 C CA . ASP A 1 333 ? -5.500 32.535 13.584 1.00 65.69 333 ASP A CA 1
ATOM 2545 C C . ASP A 1 333 ? -6.265 32.059 14.834 1.00 65.69 333 ASP A C 1
ATOM 2547 O O . ASP A 1 333 ? -5.778 32.235 15.952 1.00 65.69 333 ASP A O 1
ATOM 2551 N N . GLY A 1 334 ? -7.439 31.436 14.688 1.00 73.38 334 GLY A N 1
ATOM 2552 C CA . GLY A 1 334 ? -8.279 31.009 15.814 1.00 73.38 334 GLY A CA 1
ATOM 2553 C C . GLY A 1 334 ? -7.544 30.134 16.838 1.00 73.38 334 GLY A C 1
ATOM 2554 O O . GLY A 1 334 ? -7.655 30.348 18.049 1.00 73.38 334 GLY A O 1
ATOM 2555 N N . PHE A 1 335 ? -6.703 29.213 16.356 1.00 80.38 335 PHE A N 1
ATOM 2556 C CA . PHE A 1 335 ? -5.895 28.322 17.195 1.00 80.38 335 PHE A CA 1
ATOM 2557 C C . PHE A 1 335 ? -4.892 29.076 18.089 1.00 80.38 335 PHE A C 1
ATOM 2559 O O . PHE A 1 335 ? -4.591 28.660 19.206 1.00 80.38 335 PHE A O 1
ATOM 2566 N N . LYS A 1 336 ? -4.417 30.252 17.671 1.00 84.50 336 LYS A N 1
ATOM 2567 C CA . LYS A 1 336 ? -3.499 31.076 18.473 1.00 84.50 336 LYS A CA 1
ATOM 2568 C C . LYS A 1 336 ? -4.095 31.492 19.821 1.00 84.50 336 LYS A C 1
ATOM 2570 O O . LYS A 1 336 ? -3.372 31.691 20.807 1.00 84.50 336 LYS A O 1
ATOM 2575 N N . TYR A 1 337 ? -5.418 31.629 19.866 1.00 81.88 337 TYR A N 1
ATOM 2576 C CA . TYR A 1 337 ? -6.148 32.231 20.978 1.00 81.88 337 TYR A CA 1
ATOM 2577 C C . TYR A 1 337 ? -6.846 31.226 21.899 1.00 81.88 337 TYR A C 1
ATOM 2579 O O . TYR A 1 337 ? -7.416 31.650 22.906 1.00 81.88 337 TYR A O 1
ATOM 2587 N N . ILE A 1 338 ? -6.792 29.922 21.608 1.00 83.00 338 ILE A N 1
ATOM 2588 C CA . ILE A 1 338 ? -7.426 28.909 22.463 1.00 83.00 338 ILE A CA 1
ATOM 2589 C C . ILE A 1 338 ? -6.592 28.609 23.710 1.00 83.00 338 ILE A C 1
ATOM 2591 O O . ILE A 1 338 ? -5.359 28.646 23.688 1.00 83.00 338 ILE A O 1
ATOM 2595 N N . ASP A 1 339 ? -7.262 28.288 24.813 1.00 86.69 339 ASP A N 1
ATOM 2596 C CA . ASP A 1 339 ? -6.598 27.866 26.045 1.00 86.69 339 ASP A CA 1
ATOM 2597 C C . ASP A 1 339 ? -6.380 26.347 26.022 1.00 86.69 339 ASP A C 1
ATOM 2599 O O . ASP A 1 339 ? -7.335 25.577 26.118 1.00 86.69 339 ASP A O 1
ATOM 2603 N N . LEU A 1 340 ? -5.125 25.924 25.843 1.00 91.25 340 LEU A N 1
ATOM 2604 C CA . LEU A 1 340 ? -4.746 24.512 25.811 1.00 91.25 340 LEU A CA 1
ATOM 2605 C C . LEU A 1 340 ? -4.350 24.054 27.214 1.00 91.25 340 LEU A C 1
ATOM 2607 O O . LEU A 1 340 ? -3.454 24.624 27.837 1.00 91.25 340 LEU A O 1
ATOM 2611 N N . GLN A 1 341 ? -4.981 22.987 27.690 1.00 93.94 341 GLN A N 1
ATOM 2612 C CA . GLN A 1 341 ? -4.666 22.373 28.974 1.00 93.94 341 GLN A CA 1
ATOM 2613 C C . GLN A 1 341 ? -3.614 21.280 28.780 1.00 93.94 341 GLN A C 1
ATOM 2615 O O . GLN A 1 341 ? -3.765 20.419 27.919 1.00 93.94 341 GLN A O 1
ATOM 2620 N N . VAL A 1 342 ? -2.553 21.285 29.587 1.00 93.88 342 VAL A N 1
ATOM 2621 C CA . VAL A 1 342 ? -1.549 20.209 29.564 1.00 93.88 342 VAL A CA 1
ATOM 2622 C C . VAL A 1 342 ? -2.155 18.951 30.182 1.00 93.88 342 VAL A C 1
ATOM 2624 O O . VAL A 1 342 ? -2.633 18.991 31.319 1.00 93.88 342 VAL A O 1
ATOM 2627 N N . VAL A 1 343 ? -2.083 17.822 29.479 1.00 95.06 343 VAL A N 1
ATOM 2628 C CA . VAL A 1 343 ? -2.438 16.519 30.051 1.00 95.06 343 VAL A CA 1
ATOM 2629 C C . VAL A 1 343 ? -1.208 15.971 30.764 1.00 95.06 343 VAL A C 1
ATOM 2631 O O . VAL A 1 343 ? -0.296 15.444 30.138 1.00 95.06 343 VAL A O 1
ATOM 2634 N N . THR A 1 344 ? -1.142 16.184 32.076 1.00 91.31 344 THR A N 1
ATOM 2635 C CA . THR A 1 344 ? 0.078 15.933 32.862 1.00 91.31 344 THR A CA 1
ATOM 2636 C C . THR A 1 344 ? 0.527 14.471 32.749 1.00 91.31 344 THR A C 1
ATOM 2638 O O . THR A 1 344 ? -0.303 13.569 32.755 1.00 91.31 344 THR A O 1
ATOM 2641 N N . ASP A 1 345 ? 1.841 14.254 32.644 1.00 87.88 345 ASP A N 1
ATOM 2642 C CA . ASP A 1 345 ? 2.495 12.937 32.574 1.00 87.88 345 ASP A CA 1
ATOM 2643 C C . ASP A 1 345 ? 2.151 12.064 31.345 1.00 87.88 345 ASP A C 1
ATOM 2645 O O . ASP A 1 345 ? 2.507 10.886 31.321 1.00 87.88 345 ASP A O 1
ATOM 2649 N N . LEU A 1 346 ? 1.520 12.623 30.301 1.00 95.56 346 LEU A N 1
ATOM 2650 C CA . LEU A 1 346 ? 1.262 11.918 29.038 1.00 95.56 346 LEU A CA 1
ATOM 2651 C C . LEU A 1 346 ? 1.955 12.552 27.829 1.00 95.56 346 LEU A C 1
ATOM 2653 O O . LEU A 1 346 ? 1.825 13.743 27.565 1.00 95.56 346 LEU A O 1
ATOM 2657 N N . SER A 1 347 ? 2.628 11.728 27.036 1.00 94.88 347 SER A N 1
ATOM 2658 C CA . SER A 1 347 ? 3.243 12.099 25.760 1.00 94.88 347 SER A CA 1
ATOM 2659 C C . SER A 1 347 ? 2.960 11.022 24.723 1.00 94.88 347 SER A C 1
ATOM 2661 O O . SER A 1 347 ? 2.868 9.853 25.090 1.00 94.88 347 SER A O 1
ATOM 2663 N N . LYS A 1 348 ? 2.900 11.400 23.448 1.00 94.75 348 LYS A N 1
ATOM 2664 C CA . LYS A 1 348 ? 2.761 10.468 22.327 1.00 94.75 348 LYS A CA 1
ATOM 2665 C C . LYS A 1 348 ? 3.946 10.630 21.387 1.00 94.75 348 LYS A C 1
ATOM 2667 O O . LYS A 1 348 ? 4.376 11.755 21.135 1.00 94.75 348 LYS A O 1
ATOM 2672 N N . THR A 1 349 ? 4.440 9.511 20.877 1.00 93.88 349 THR A N 1
ATOM 2673 C CA . THR A 1 349 ? 5.456 9.453 19.828 1.00 93.88 349 THR A CA 1
ATOM 2674 C C . THR A 1 349 ? 4.996 8.432 18.805 1.00 93.88 349 THR A C 1
ATOM 2676 O O . THR A 1 349 ? 4.680 7.306 19.181 1.00 93.88 349 THR A O 1
ATOM 2679 N N . PHE A 1 350 ? 4.960 8.836 17.543 1.00 90.00 350 PHE A N 1
ATOM 2680 C CA . PHE A 1 350 ? 4.761 7.945 16.409 1.00 90.00 350 PHE A CA 1
ATOM 2681 C C . PHE A 1 350 ? 6.116 7.662 15.762 1.00 90.00 350 PHE A C 1
ATOM 2683 O O . PHE A 1 350 ? 6.991 8.532 15.758 1.00 90.00 350 PHE A O 1
ATOM 2690 N N . ASP A 1 351 ? 6.303 6.438 15.275 1.00 83.19 351 ASP A N 1
ATOM 2691 C CA . ASP A 1 351 ? 7.552 6.039 14.628 1.00 83.19 351 ASP A CA 1
ATOM 2692 C C . ASP A 1 351 ? 7.588 6.517 13.174 1.00 83.19 351 ASP A C 1
ATOM 2694 O O . ASP A 1 351 ? 6.596 6.406 12.456 1.00 83.19 351 ASP A O 1
ATOM 2698 N N . GLY A 1 352 ? 8.728 7.058 12.749 1.00 81.75 352 GLY A N 1
ATOM 2699 C CA . GLY A 1 352 ? 8.905 7.620 11.411 1.00 81.75 352 GLY A CA 1
ATOM 2700 C C . GLY A 1 352 ? 8.024 8.836 11.082 1.00 81.75 352 GLY A C 1
ATOM 2701 O O . GLY A 1 352 ? 7.242 9.347 11.899 1.00 81.75 352 GLY A O 1
ATOM 2702 N N . LYS A 1 353 ? 8.172 9.316 9.839 1.00 80.19 353 LYS A N 1
ATOM 2703 C CA . LYS A 1 353 ? 7.355 10.412 9.314 1.00 80.19 353 LYS A CA 1
ATOM 2704 C C . LYS A 1 353 ? 5.923 9.926 9.158 1.00 80.19 353 LYS A C 1
ATOM 2706 O O . LYS A 1 353 ? 5.660 8.886 8.567 1.00 80.19 353 LYS A O 1
ATOM 2711 N N . GLN A 1 354 ? 5.000 10.719 9.669 1.00 82.00 354 GLN A N 1
ATOM 2712 C CA . GLN A 1 354 ? 3.579 10.497 9.501 1.00 82.00 354 GLN A CA 1
ATOM 2713 C C . GLN A 1 354 ? 3.104 11.276 8.280 1.00 82.00 354 GLN A C 1
ATOM 2715 O O . GLN A 1 354 ? 3.491 12.430 8.087 1.00 82.00 354 GLN A O 1
ATOM 2720 N N . GLN A 1 355 ? 2.253 10.660 7.469 1.00 75.38 355 GLN A N 1
ATOM 2721 C CA . GLN A 1 355 ? 1.689 11.298 6.286 1.00 75.38 355 GLN A CA 1
ATOM 2722 C C . GLN A 1 355 ? 0.482 12.168 6.642 1.00 75.38 355 GLN A C 1
ATOM 2724 O O . GLN A 1 355 ? -0.342 11.797 7.482 1.00 75.38 355 GLN A O 1
ATOM 2729 N N . ARG A 1 356 ? 0.344 13.303 5.946 1.00 74.69 356 ARG A N 1
ATOM 2730 C CA . ARG A 1 356 ? -0.796 14.231 6.059 1.00 74.69 356 ARG A CA 1
ATOM 2731 C C . ARG A 1 356 ? -1.119 14.656 7.500 1.00 74.69 356 ARG A C 1
ATOM 2733 O O . ARG A 1 356 ? -2.285 14.772 7.874 1.00 74.69 356 ARG A O 1
ATOM 2740 N N . VAL A 1 357 ? -0.096 14.935 8.302 1.00 81.50 357 VAL A N 1
ATOM 2741 C CA . VAL A 1 357 ? -0.260 15.434 9.670 1.00 81.50 357 VAL A CA 1
ATOM 2742 C C . VAL A 1 357 ? -0.826 16.843 9.640 1.00 81.50 357 VAL A C 1
ATOM 2744 O O . VAL A 1 357 ? -0.303 17.723 8.958 1.00 81.50 357 VAL A O 1
ATOM 2747 N N . HIS A 1 358 ? -1.861 17.077 10.436 1.00 83.62 358 HIS A N 1
ATOM 2748 C CA . HIS A 1 358 ? -2.424 18.399 10.663 1.00 83.62 358 HIS A CA 1
ATOM 2749 C C . HIS A 1 358 ? -1.600 19.169 11.695 1.00 83.62 358 HIS A C 1
ATOM 2751 O O . HIS A 1 358 ? -1.595 18.835 12.883 1.00 83.62 358 HIS A O 1
ATOM 2757 N N . VAL A 1 359 ? -0.907 20.203 11.220 1.00 87.25 359 VAL A N 1
ATOM 2758 C CA . VAL A 1 359 ? 0.068 20.982 11.982 1.00 87.25 359 VAL A CA 1
ATOM 2759 C C . VAL A 1 359 ? -0.443 22.401 12.186 1.00 87.25 359 VAL A C 1
ATOM 2761 O O . VAL A 1 359 ? -0.778 23.089 11.222 1.00 87.25 359 VAL A O 1
ATOM 2764 N N . TYR A 1 360 ? -0.464 22.844 13.440 1.00 87.62 360 TYR A N 1
ATOM 2765 C CA . TYR A 1 360 ? -0.818 24.202 13.839 1.00 87.62 360 TYR A CA 1
ATOM 2766 C C . TYR A 1 360 ? 0.378 24.885 14.491 1.00 87.62 360 TYR A C 1
ATOM 2768 O O . TYR A 1 360 ? 0.867 24.410 15.517 1.00 87.62 360 TYR A O 1
ATOM 2776 N N . ASP A 1 361 ? 0.812 26.020 13.949 1.00 88.38 361 ASP A N 1
ATOM 2777 C CA . ASP A 1 361 ? 1.812 26.870 14.594 1.00 88.38 361 ASP A CA 1
ATOM 2778 C C . ASP A 1 361 ? 1.101 27.992 15.354 1.00 88.38 361 ASP A C 1
ATOM 2780 O O . ASP A 1 361 ? 0.407 28.848 14.802 1.00 88.38 361 ASP A O 1
ATOM 2784 N N . ARG A 1 362 ? 1.252 27.988 16.676 1.00 87.31 362 ARG A N 1
ATOM 2785 C CA . ARG A 1 362 ? 0.596 28.960 17.549 1.00 87.31 362 ARG A CA 1
ATOM 2786 C C . ARG A 1 362 ? 1.274 30.337 17.505 1.00 87.31 362 ARG A C 1
ATOM 2788 O O . ARG A 1 362 ? 0.651 31.345 17.858 1.00 87.31 362 ARG A O 1
ATOM 2795 N N . SER A 1 363 ? 2.530 30.419 17.071 1.00 86.44 363 SER A N 1
ATOM 2796 C CA . SER A 1 363 ? 3.301 31.662 17.029 1.00 86.44 363 SER A CA 1
ATOM 2797 C C . SER A 1 363 ? 2.747 32.640 15.990 1.00 86.44 363 SER A C 1
ATOM 2799 O O . SER A 1 363 ? 2.552 33.829 16.291 1.00 86.44 363 SER A O 1
ATOM 2801 N N . ASP A 1 364 ? 2.380 32.146 14.810 1.00 83.25 364 ASP A N 1
ATOM 2802 C CA . ASP A 1 364 ? 1.796 32.925 13.721 1.00 83.25 364 ASP A CA 1
ATOM 2803 C C . ASP A 1 364 ? 0.310 32.620 13.476 1.00 83.25 364 ASP A C 1
ATOM 2805 O O . ASP A 1 364 ? -0.389 33.486 12.949 1.00 83.25 364 ASP A O 1
ATOM 2809 N N . GLY A 1 365 ? -0.203 31.501 13.995 1.00 78.88 365 GLY A N 1
ATOM 2810 C CA . GLY A 1 365 ? -1.575 31.047 13.779 1.00 78.88 365 GLY A CA 1
ATOM 2811 C C . GLY A 1 365 ? -1.750 30.320 12.448 1.00 78.88 365 GLY A C 1
ATOM 2812 O O . GLY A 1 365 ? -2.869 30.243 11.957 1.00 78.88 365 GLY A O 1
ATOM 2813 N N . SER A 1 366 ? -0.667 29.851 11.831 1.00 79.31 366 SER A N 1
ATOM 2814 C CA . SER A 1 366 ? -0.734 29.102 10.583 1.00 79.31 366 SER A CA 1
ATOM 2815 C C . SER A 1 366 ? -1.193 27.663 10.812 1.00 79.31 366 SER A C 1
ATOM 2817 O O . SER A 1 366 ? -1.014 27.069 11.880 1.00 79.31 366 SER A O 1
ATOM 2819 N N . TYR A 1 367 ? -1.804 27.106 9.772 1.00 80.00 367 TYR A N 1
ATOM 2820 C CA . TYR A 1 367 ? -2.218 25.716 9.704 1.00 80.00 367 TYR A CA 1
ATOM 2821 C C . TYR A 1 367 ? -1.773 25.129 8.369 1.00 80.00 367 TYR A C 1
ATOM 2823 O O . TYR A 1 367 ? -1.951 25.747 7.317 1.00 80.00 367 TYR A O 1
ATOM 2831 N N . GLN A 1 368 ? -1.222 23.922 8.416 1.00 79.88 368 GLN A N 1
ATOM 2832 C CA . GLN A 1 368 ? -0.805 23.181 7.235 1.00 79.88 368 GLN A CA 1
ATOM 2833 C C . GLN A 1 368 ? -1.006 21.681 7.430 1.00 79.88 368 GLN A C 1
ATOM 2835 O O . GLN A 1 368 ? -1.122 21.181 8.547 1.00 79.88 368 GLN A O 1
ATOM 2840 N N . THR A 1 369 ? -1.065 20.958 6.317 1.00 78.44 369 THR A N 1
ATOM 2841 C CA . THR A 1 369 ? -1.047 19.495 6.301 1.00 78.44 369 THR A CA 1
ATOM 2842 C C . THR A 1 369 ? 0.247 19.067 5.632 1.00 78.44 369 THR A C 1
ATOM 2844 O O . THR A 1 369 ? 0.439 19.387 4.463 1.00 78.44 369 THR A O 1
ATOM 2847 N N . ILE A 1 370 ? 1.139 18.420 6.380 1.00 77.06 370 ILE A N 1
ATOM 2848 C CA . ILE A 1 370 ? 2.492 18.072 5.921 1.00 77.06 370 ILE A CA 1
ATOM 2849 C C . ILE A 1 370 ? 2.882 16.669 6.377 1.00 77.06 370 ILE A C 1
ATOM 2851 O O . ILE A 1 370 ? 2.266 16.107 7.283 1.00 77.06 370 ILE A O 1
ATOM 2855 N N . GLU A 1 371 ? 3.932 16.121 5.778 1.00 79.75 371 GLU A N 1
ATOM 2856 C CA . GLU A 1 371 ? 4.570 14.904 6.269 1.00 79.75 371 GLU A CA 1
ATOM 2857 C C . GLU A 1 371 ? 5.653 15.249 7.288 1.00 79.75 371 GLU A C 1
ATOM 2859 O O . GLU A 1 371 ? 6.576 16.013 7.004 1.00 79.75 371 GLU A O 1
ATOM 2864 N N . THR A 1 372 ? 5.536 14.725 8.507 1.00 83.69 372 THR A N 1
ATOM 2865 C CA . THR A 1 372 ? 6.484 15.044 9.581 1.00 83.69 372 THR A CA 1
ATOM 2866 C C . THR A 1 372 ? 6.486 13.981 10.670 1.00 83.69 372 THR A C 1
ATOM 2868 O O . THR A 1 372 ? 5.515 13.251 10.853 1.00 83.69 372 THR A O 1
ATOM 2871 N N . ASN A 1 373 ? 7.577 13.908 11.431 1.00 89.12 373 ASN A N 1
ATOM 2872 C CA . ASN A 1 373 ? 7.618 13.127 12.662 1.00 89.12 373 ASN A CA 1
ATOM 2873 C C . ASN A 1 373 ? 6.711 13.779 13.711 1.00 89.12 373 ASN A C 1
ATOM 2875 O O . ASN A 1 373 ? 6.714 15.003 13.864 1.00 89.12 373 ASN A O 1
ATOM 2879 N N . VAL A 1 374 ? 5.971 12.962 14.460 1.00 91.38 374 VAL A N 1
ATOM 2880 C CA . VAL A 1 374 ? 5.060 13.440 15.506 1.00 91.38 374 VAL A CA 1
ATOM 2881 C C . VAL A 1 374 ? 5.487 12.861 16.843 1.00 91.38 374 VAL A C 1
ATOM 2883 O O . VAL A 1 374 ? 5.336 11.670 17.107 1.00 91.38 374 VAL A O 1
ATOM 2886 N N . ALA A 1 375 ? 6.011 13.726 17.705 1.00 94.56 375 ALA A N 1
ATOM 2887 C CA . ALA A 1 375 ? 6.386 13.381 19.066 1.00 94.56 375 ALA A CA 1
ATOM 2888 C C . ALA A 1 375 ? 6.162 14.581 19.982 1.00 94.56 375 ALA A C 1
ATOM 2890 O O . ALA A 1 375 ? 6.508 15.708 19.626 1.00 94.56 375 ALA A O 1
ATOM 2891 N N . GLY A 1 376 ? 5.587 14.361 21.163 1.00 95.50 376 GLY A N 1
ATOM 2892 C CA . GLY A 1 376 ? 5.303 15.485 22.039 1.00 95.50 376 GLY A CA 1
ATOM 2893 C C . GLY A 1 376 ? 4.505 15.195 23.296 1.00 95.50 376 GLY A C 1
ATOM 2894 O O . GLY A 1 376 ? 3.843 14.168 23.443 1.00 95.50 376 GLY A O 1
ATOM 2895 N N . GLN A 1 377 ? 4.541 16.171 24.201 1.00 96.25 377 GLN A N 1
ATOM 2896 C CA . GLN A 1 377 ? 3.651 16.252 25.357 1.00 96.25 377 GLN A CA 1
ATOM 2897 C C . GLN A 1 377 ? 2.205 16.431 24.880 1.00 96.25 377 GLN A C 1
ATOM 2899 O O . GLN A 1 377 ? 1.958 17.213 23.959 1.00 96.25 377 GLN A O 1
ATOM 2904 N N . LEU A 1 378 ? 1.253 15.751 25.524 1.00 96.88 378 LEU A N 1
ATOM 2905 C CA . LEU A 1 378 ? -0.157 15.870 25.168 1.00 96.88 378 LEU A CA 1
ATOM 2906 C C . LEU A 1 378 ? -0.809 17.117 25.770 1.00 96.88 378 LEU A C 1
ATOM 2908 O O . LEU A 1 378 ? -0.637 17.443 26.951 1.00 96.88 378 LEU A O 1
ATOM 2912 N N . TYR A 1 379 ? -1.605 17.777 24.937 1.00 95.31 379 TYR A N 1
ATOM 2913 C CA . TYR A 1 379 ? -2.453 18.915 25.256 1.00 95.31 379 TYR A CA 1
ATOM 2914 C C . TYR A 1 379 ? -3.901 18.600 24.896 1.00 95.31 379 TYR A C 1
ATOM 2916 O O . TYR A 1 379 ? -4.182 17.835 23.977 1.00 95.31 379 TYR A O 1
ATOM 2924 N N . PHE A 1 380 ? -4.822 19.212 25.627 1.00 94.19 380 PHE A N 1
ATOM 2925 C CA . PHE A 1 380 ? -6.253 19.005 25.501 1.00 94.19 380 PHE A CA 1
ATOM 2926 C C . PHE A 1 380 ? -6.984 20.342 25.400 1.00 94.19 380 PHE A C 1
ATOM 2928 O O . PHE A 1 380 ? -6.687 21.289 26.134 1.00 94.19 380 PHE A O 1
ATOM 2935 N N . TYR A 1 381 ? -7.973 20.399 24.517 1.00 91.94 381 TYR A N 1
ATOM 2936 C CA . TYR A 1 381 ? -8.888 21.522 24.376 1.00 91.94 381 TYR A CA 1
ATOM 2937 C C . TYR A 1 381 ? -10.330 21.044 24.477 1.00 91.94 381 TYR A C 1
ATOM 2939 O O . TYR A 1 381 ? -10.689 20.029 23.891 1.00 91.94 381 TYR A O 1
ATOM 2947 N N . THR A 1 382 ? -11.182 21.821 25.143 1.00 90.31 382 THR A N 1
ATOM 2948 C CA . THR A 1 382 ? -12.633 21.665 25.040 1.00 90.31 382 THR A CA 1
ATOM 2949 C C . THR A 1 382 ? -13.346 22.995 25.245 1.00 90.31 382 THR A C 1
ATOM 2951 O O . THR A 1 382 ? -12.851 23.871 25.954 1.00 90.31 382 THR A O 1
ATOM 2954 N N . ASN A 1 383 ? -14.529 23.139 24.648 1.00 87.75 383 ASN A N 1
ATOM 2955 C CA . ASN A 1 383 ? -15.453 24.239 24.933 1.00 87.75 383 ASN A CA 1
ATOM 2956 C C . ASN A 1 383 ? -16.504 23.884 26.008 1.00 87.75 383 ASN A C 1
ATOM 2958 O O . ASN A 1 383 ? -17.381 24.703 26.298 1.00 87.75 383 ASN A O 1
ATOM 2962 N N . ALA A 1 384 ? -16.430 22.687 26.601 1.00 89.31 384 ALA A N 1
ATOM 2963 C CA . ALA A 1 384 ? -17.267 22.297 27.727 1.00 89.31 384 ALA A CA 1
ATOM 2964 C C . ALA A 1 384 ? -16.963 23.142 28.979 1.00 89.31 384 ALA A C 1
ATOM 2966 O O . ALA A 1 384 ? -15.865 23.675 29.156 1.00 89.31 384 ALA A O 1
ATOM 2967 N N . ALA A 1 385 ? -17.941 23.256 29.882 1.00 87.12 385 ALA A N 1
ATOM 2968 C CA . ALA A 1 385 ? -17.735 23.934 31.160 1.00 87.12 385 ALA A CA 1
ATOM 2969 C C . ALA A 1 385 ? -16.646 23.224 31.988 1.00 87.12 385 ALA A C 1
ATOM 2971 O O . ALA A 1 385 ? -16.539 22.001 31.969 1.00 87.12 385 ALA A O 1
ATOM 2972 N N . SER A 1 386 ? -15.848 23.986 32.742 1.00 84.38 386 SER A N 1
ATOM 2973 C CA . SER A 1 386 ? -14.693 23.455 33.486 1.00 84.38 386 SER A CA 1
ATOM 2974 C C . SER A 1 386 ? -15.041 22.406 34.548 1.00 84.38 386 SER A C 1
ATOM 2976 O O . SER A 1 386 ? -14.167 21.682 35.001 1.00 84.38 386 SER A O 1
ATOM 2978 N N . ASP A 1 387 ? -16.293 22.357 35.002 1.00 88.38 387 ASP A N 1
ATOM 2979 C CA . ASP A 1 387 ? -16.807 21.366 35.951 1.00 88.38 387 ASP A CA 1
ATOM 2980 C C . ASP A 1 387 ? -17.335 20.087 35.275 1.00 88.38 387 ASP A C 1
ATOM 2982 O O . ASP A 1 387 ? -17.710 19.143 35.971 1.00 88.38 387 ASP A O 1
ATOM 2986 N N . ALA A 1 388 ? -17.343 20.035 33.938 1.00 88.31 388 ALA A N 1
ATOM 2987 C CA . ALA A 1 388 ? -17.767 18.878 33.153 1.00 88.31 388 ALA A CA 1
ATOM 2988 C C . ALA A 1 388 ? -16.638 17.863 32.884 1.00 88.31 388 ALA A C 1
ATOM 2990 O O . ALA A 1 388 ? -16.920 16.770 32.397 1.00 88.31 388 ALA A O 1
ATOM 2991 N N . TYR A 1 389 ? -15.379 18.195 33.189 1.00 92.62 389 TYR A N 1
ATOM 2992 C CA . TYR A 1 389 ? -14.221 17.331 32.942 1.00 92.62 389 TYR A CA 1
ATOM 2993 C C . TYR A 1 389 ? -13.180 17.411 34.068 1.00 92.62 389 TYR A C 1
ATOM 2995 O O . TYR A 1 389 ? -13.088 18.412 34.775 1.00 92.62 389 TYR A O 1
ATOM 3003 N N . ASP A 1 390 ? -12.374 16.356 34.226 1.00 92.69 390 ASP A N 1
ATOM 3004 C CA . ASP A 1 390 ? -11.278 16.298 35.202 1.00 92.69 390 ASP A CA 1
ATOM 3005 C C . ASP A 1 390 ? -10.030 15.628 34.609 1.00 92.69 390 ASP A C 1
ATOM 3007 O O . ASP A 1 390 ? -9.910 14.401 34.586 1.00 92.69 390 ASP A O 1
ATOM 3011 N N . LEU A 1 391 ? -9.067 16.449 34.180 1.00 92.81 391 LEU A N 1
ATOM 3012 C CA . LEU A 1 391 ? -7.780 15.977 33.660 1.00 92.81 391 LEU A CA 1
ATOM 3013 C C . LEU A 1 391 ? -6.858 15.407 34.746 1.00 92.81 391 LEU A C 1
ATOM 3015 O O . LEU A 1 391 ? -5.941 14.664 34.419 1.00 92.81 391 LEU A O 1
ATOM 3019 N N . THR A 1 392 ? -7.075 15.709 36.031 1.00 90.62 392 THR A N 1
ATOM 3020 C CA . THR A 1 392 ? -6.199 15.208 37.110 1.00 90.62 392 THR A CA 1
ATOM 3021 C C . THR A 1 392 ? -6.370 13.711 37.361 1.00 90.62 392 THR A C 1
ATOM 3023 O O . THR A 1 392 ? -5.506 13.074 37.963 1.00 90.62 392 THR A O 1
ATOM 3026 N N . SER A 1 393 ? -7.480 13.149 36.880 1.00 89.06 393 SER A N 1
ATOM 3027 C CA . SER A 1 393 ? -7.784 11.720 36.923 1.00 89.06 393 SER A CA 1
ATOM 3028 C C . SER A 1 393 ? -7.257 10.936 35.710 1.00 89.06 393 SER A C 1
ATOM 3030 O O . SER A 1 393 ? -7.321 9.705 35.704 1.00 89.06 393 SER A O 1
ATOM 3032 N N . VAL A 1 394 ? -6.729 11.632 34.698 1.00 94.06 394 VAL A N 1
ATOM 3033 C CA . VAL A 1 394 ? -6.258 11.049 33.438 1.00 94.06 394 VAL A CA 1
ATOM 3034 C C . VAL A 1 394 ? -4.768 10.733 33.544 1.00 94.06 394 VAL A C 1
ATOM 3036 O O . VAL A 1 394 ? -3.940 11.629 33.644 1.00 94.06 394 VAL A O 1
ATOM 30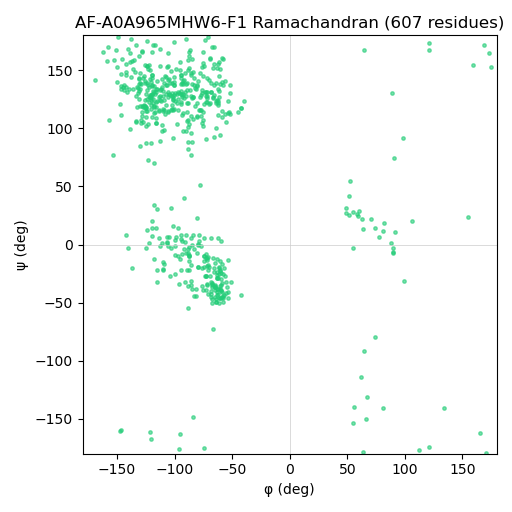39 N N . SER A 1 395 ? -4.435 9.443 33.513 1.00 92.88 395 SER A N 1
ATOM 3040 C CA . SER A 1 395 ? -3.059 8.922 33.592 1.00 92.88 395 SER A CA 1
ATOM 3041 C C . SER A 1 395 ? -2.666 7.999 32.433 1.00 92.88 395 SER A C 1
ATOM 3043 O O . SER A 1 395 ? -1.528 7.542 32.380 1.00 92.88 395 SER A O 1
ATOM 3045 N N . THR A 1 396 ? -3.589 7.699 31.514 1.00 94.81 396 THR A N 1
ATOM 3046 C CA . THR A 1 396 ? -3.344 6.858 30.333 1.00 94.81 396 THR A CA 1
ATOM 3047 C C . THR A 1 396 ? -4.034 7.427 29.094 1.00 94.81 396 THR A C 1
ATOM 3049 O O . THR A 1 396 ? -5.037 8.135 29.210 1.00 94.81 396 THR A O 1
ATOM 3052 N N . GLU A 1 397 ? -3.541 7.070 27.902 1.00 94.25 397 GLU A N 1
ATOM 3053 C CA . GLU A 1 397 ? -4.177 7.429 26.621 1.00 94.25 397 GLU A CA 1
ATOM 3054 C C . GLU A 1 397 ? -5.636 6.957 26.563 1.00 94.25 397 GLU A C 1
ATOM 3056 O O . GLU A 1 397 ? -6.520 7.722 26.194 1.00 94.25 397 GLU A O 1
ATOM 3061 N N . ALA A 1 398 ? -5.919 5.739 27.035 1.00 92.44 398 ALA A N 1
ATOM 3062 C CA . ALA A 1 398 ? -7.276 5.197 27.075 1.00 92.44 398 ALA A CA 1
ATOM 3063 C C . ALA A 1 398 ? -8.224 6.012 27.978 1.00 92.44 398 ALA A C 1
ATOM 3065 O O . ALA A 1 398 ? -9.389 6.209 27.638 1.00 92.44 398 ALA A O 1
ATOM 3066 N N . GLN A 1 399 ? -7.742 6.510 29.124 1.00 94.44 399 GLN A N 1
ATOM 3067 C CA . GLN A 1 399 ? -8.538 7.376 30.003 1.00 94.44 399 GLN A CA 1
ATOM 3068 C C . GLN A 1 399 ? -8.804 8.739 29.357 1.00 94.44 399 GLN A C 1
ATOM 3070 O O . GLN A 1 399 ? -9.920 9.251 29.455 1.00 94.44 399 GLN A O 1
ATOM 3075 N N . LEU A 1 400 ? -7.802 9.307 28.677 1.00 95.19 400 LEU A N 1
ATOM 3076 C CA . LEU A 1 400 ? -7.967 10.546 27.919 1.00 95.19 400 LEU A CA 1
ATOM 3077 C C . LEU A 1 400 ? -8.998 10.358 26.802 1.00 95.19 400 LEU A C 1
ATOM 3079 O O . LEU A 1 400 ? -9.909 11.172 26.664 1.00 95.19 400 LEU A O 1
ATOM 3083 N N . ALA A 1 401 ? -8.900 9.254 26.062 1.00 92.88 401 ALA A N 1
ATOM 3084 C CA . ALA A 1 401 ? -9.812 8.935 24.977 1.00 92.88 401 ALA A CA 1
ATOM 3085 C C . ALA A 1 401 ? -11.260 8.768 25.460 1.00 92.88 401 ALA A C 1
ATOM 3087 O O . ALA A 1 401 ? -12.184 9.326 24.868 1.00 92.88 401 ALA A O 1
ATOM 3088 N N . GLN A 1 402 ? -11.470 8.088 26.593 1.00 92.94 402 GLN A N 1
ATOM 3089 C CA . GLN A 1 402 ? -12.795 7.971 27.213 1.00 92.94 402 GLN A CA 1
ATOM 3090 C C . GLN A 1 402 ? -13.366 9.320 27.660 1.00 92.94 402 GLN A C 1
ATOM 3092 O O . GLN A 1 402 ? -14.562 9.566 27.477 1.00 92.94 402 GLN A O 1
ATOM 3097 N N . LEU A 1 403 ? -12.534 10.198 28.231 1.00 93.88 403 LEU A N 1
ATOM 3098 C CA . LEU A 1 403 ? -12.955 11.546 28.611 1.00 93.88 403 LEU A CA 1
ATOM 3099 C C . LEU A 1 403 ? -13.403 12.344 27.381 1.00 93.88 403 LEU A C 1
ATOM 3101 O O . LEU A 1 403 ? -14.497 12.906 27.376 1.00 93.88 403 LEU A O 1
ATOM 3105 N N . VAL A 1 404 ? -12.575 12.360 26.337 1.00 92.00 404 VAL A N 1
ATOM 3106 C CA . VAL A 1 404 ? -12.860 13.049 25.073 1.00 92.00 404 VAL A CA 1
ATOM 3107 C C . VAL A 1 404 ? -14.152 12.521 24.447 1.00 92.00 404 VAL A C 1
ATOM 3109 O O . VAL A 1 404 ? -15.037 13.312 24.124 1.00 92.00 404 VAL A O 1
ATOM 3112 N N . SER A 1 405 ? -14.302 11.198 24.337 1.00 89.12 405 SER A N 1
ATOM 3113 C CA . SER A 1 405 ? -15.506 10.558 23.795 1.00 89.12 405 SER A CA 1
ATOM 3114 C C . SER A 1 405 ? -16.764 10.936 24.591 1.00 89.12 405 SER A C 1
ATOM 3116 O O . SER A 1 405 ? -17.769 11.349 24.011 1.00 89.12 405 SER A O 1
ATOM 3118 N N . SER A 1 406 ? -16.688 10.914 25.926 1.00 90.19 406 SER A N 1
ATOM 3119 C CA . SER A 1 406 ? -17.808 11.294 26.800 1.00 90.19 406 SER A CA 1
ATOM 3120 C C . SER A 1 406 ? -18.219 12.760 26.629 1.00 90.19 406 SER A C 1
ATOM 3122 O O . SER A 1 406 ? -19.407 13.082 26.664 1.00 90.19 406 SER A O 1
ATOM 3124 N N . LEU A 1 407 ? -17.248 13.659 26.433 1.00 90.94 407 LEU A N 1
ATOM 3125 C CA . LEU A 1 407 ? -17.516 15.074 26.184 1.00 90.94 407 LEU A CA 1
ATOM 3126 C C . LEU A 1 407 ? -18.171 15.292 24.820 1.00 90.94 407 LEU A C 1
ATOM 3128 O O . LEU A 1 407 ? -19.175 15.999 24.755 1.00 90.94 407 LEU A O 1
ATOM 3132 N N . ARG A 1 408 ? -17.671 14.649 23.758 1.00 85.88 408 ARG A N 1
ATOM 3133 C CA . ARG A 1 408 ? -18.273 14.722 22.414 1.00 85.88 408 ARG A CA 1
ATOM 3134 C C . ARG A 1 408 ? -19.721 14.209 22.422 1.00 85.88 408 ARG A C 1
ATOM 3136 O O . ARG A 1 408 ? -20.599 14.840 21.849 1.00 85.88 408 ARG A O 1
ATOM 3143 N N . ALA A 1 409 ? -20.005 13.147 23.177 1.00 84.50 409 ALA A N 1
ATOM 3144 C CA . ALA A 1 409 ? -21.359 12.607 23.333 1.00 84.50 409 ALA A CA 1
ATOM 3145 C C . ALA A 1 409 ? -22.306 13.487 24.182 1.00 84.50 409 ALA A C 1
ATOM 3147 O O . ALA A 1 409 ? -23.516 13.260 24.197 1.00 84.50 409 ALA A O 1
ATOM 3148 N N . SER A 1 410 ? -21.789 14.485 24.911 1.00 85.75 410 SER A N 1
ATOM 3149 C CA . SER A 1 410 ? -22.604 15.327 25.802 1.00 85.75 410 SER A CA 1
ATOM 3150 C C . SER A 1 410 ? -23.483 16.347 25.065 1.00 85.75 410 SER A C 1
ATOM 3152 O O . SER A 1 410 ? -24.459 16.839 25.640 1.00 85.75 410 SER A O 1
ATOM 3154 N N . GLY A 1 411 ? -23.166 16.662 23.804 1.00 79.50 411 GLY A N 1
ATOM 3155 C CA . GLY A 1 411 ? -23.974 17.542 22.966 1.00 79.50 411 GLY A CA 1
ATOM 3156 C C . GLY A 1 411 ? -23.341 17.850 21.608 1.00 79.50 411 GLY A C 1
ATOM 3157 O O . GLY A 1 411 ? -22.125 17.917 21.485 1.00 79.50 411 GLY A O 1
ATOM 3158 N N . GLU A 1 412 ? -24.188 18.132 20.614 1.00 71.75 412 GLU A N 1
ATOM 3159 C CA . GLU A 1 412 ? -23.822 18.344 19.196 1.00 71.75 412 GLU A CA 1
ATOM 3160 C C . GLU A 1 412 ? -22.823 19.493 18.939 1.00 71.75 412 GLU A C 1
ATOM 3162 O O . GLU A 1 412 ? -22.241 19.573 17.868 1.00 71.75 412 GLU A O 1
ATOM 3167 N N . ASN A 1 413 ? -22.619 20.404 19.899 1.00 78.38 413 ASN A N 1
ATOM 3168 C CA . ASN A 1 413 ? -21.687 21.536 19.768 1.00 78.38 413 ASN A CA 1
ATOM 3169 C C . ASN A 1 413 ? -20.519 21.465 20.765 1.00 78.38 413 ASN A C 1
ATOM 3171 O O . ASN A 1 413 ? -19.852 22.477 20.999 1.00 78.38 413 ASN A O 1
ATOM 3175 N N . THR A 1 414 ? -20.303 20.315 21.407 1.00 84.06 414 THR A N 1
ATOM 3176 C CA . THR A 1 414 ? -19.185 20.124 22.332 1.00 84.06 414 THR A CA 1
ATOM 3177 C C . THR A 1 414 ? -17.963 19.624 21.565 1.00 84.06 414 THR A C 1
ATOM 3179 O O . THR A 1 414 ? -17.946 18.499 21.073 1.00 84.06 414 THR A O 1
ATOM 3182 N N . TYR A 1 415 ? -16.914 20.442 21.509 1.00 84.56 415 TYR A N 1
ATOM 3183 C CA . TYR A 1 415 ? -15.617 20.070 20.949 1.00 84.56 415 TYR A CA 1
ATOM 3184 C C . TYR A 1 415 ? -14.695 19.579 22.061 1.00 84.56 415 TYR A C 1
ATOM 3186 O O . TYR A 1 415 ? -14.654 20.164 23.148 1.00 84.56 415 TYR A O 1
ATOM 3194 N N . ALA A 1 416 ? -13.947 18.515 21.790 1.00 89.25 416 ALA A N 1
ATOM 3195 C CA . ALA A 1 416 ? -12.934 17.973 22.685 1.00 89.25 416 ALA A CA 1
ATOM 3196 C C . ALA A 1 416 ? -11.800 17.404 21.827 1.00 89.25 416 ALA A C 1
ATOM 3198 O O . ALA A 1 416 ? -12.004 16.417 21.119 1.00 89.25 416 ALA A O 1
ATOM 3199 N N . GLU A 1 417 ? -10.638 18.051 21.865 1.00 89.12 417 GLU A N 1
ATOM 3200 C CA . GLU A 1 417 ? -9.523 17.831 20.939 1.00 89.12 417 GLU A CA 1
ATOM 3201 C C . GLU A 1 417 ? -8.226 17.540 21.685 1.00 89.12 417 GLU A C 1
ATOM 3203 O O . GLU A 1 417 ? -7.983 18.094 22.761 1.00 89.12 417 GLU A O 1
ATOM 3208 N N . VAL A 1 418 ? -7.398 16.671 21.103 1.00 92.62 418 VAL A N 1
ATOM 3209 C CA . VAL A 1 418 ? -6.110 16.254 21.661 1.00 92.62 418 VAL A CA 1
ATOM 3210 C C . VAL A 1 418 ? -5.004 16.629 20.686 1.00 92.62 418 VAL A C 1
ATOM 3212 O O . VAL A 1 418 ? -5.131 16.430 19.481 1.00 92.62 418 VAL A O 1
ATOM 3215 N N . PHE A 1 419 ? -3.911 17.163 21.218 1.00 93.69 419 PHE A N 1
ATOM 3216 C CA . PHE A 1 419 ? -2.753 17.578 20.440 1.00 93.69 419 PHE A CA 1
ATOM 3217 C C . PHE A 1 419 ? -1.471 17.019 21.042 1.00 93.69 419 PHE A C 1
ATOM 3219 O O . PHE A 1 419 ? -1.325 17.009 22.263 1.00 93.69 419 PHE A O 1
ATOM 3226 N N . ALA A 1 420 ? -0.512 16.641 20.203 1.00 95.81 420 ALA A N 1
ATOM 3227 C CA . ALA A 1 420 ? 0.880 16.489 20.615 1.00 95.81 420 ALA A CA 1
ATOM 3228 C C . ALA A 1 420 ? 1.629 17.793 20.320 1.00 95.81 420 ALA A C 1
ATOM 3230 O O . ALA A 1 420 ? 1.545 18.312 19.211 1.00 95.81 420 ALA A O 1
ATOM 3231 N N . LYS A 1 421 ? 2.350 18.345 21.299 1.00 95.44 421 LYS A N 1
ATOM 3232 C CA . LYS A 1 421 ? 3.152 19.560 21.105 1.00 95.44 421 LYS A CA 1
ATOM 3233 C C . LYS A 1 421 ? 4.605 19.212 20.811 1.00 95.44 421 LYS A C 1
ATOM 3235 O O . LYS A 1 421 ? 5.233 18.512 21.606 1.00 95.44 421 LYS A O 1
ATOM 3240 N N . ASP A 1 422 ? 5.141 19.807 19.755 1.00 94.81 422 ASP A N 1
ATOM 3241 C CA . ASP A 1 422 ? 6.562 19.768 19.433 1.00 94.81 422 ASP A CA 1
ATOM 3242 C C . ASP A 1 422 ? 7.435 20.286 20.597 1.00 94.81 422 ASP A C 1
ATOM 3244 O O . ASP A 1 422 ? 7.075 21.238 21.310 1.00 94.81 422 ASP A O 1
ATOM 3248 N N . SER A 1 423 ? 8.582 19.642 20.826 1.00 90.19 423 SER A N 1
ATOM 3249 C CA . SER A 1 423 ? 9.463 19.957 21.957 1.00 90.19 423 SER A CA 1
ATOM 3250 C C . SER A 1 423 ? 10.110 21.332 21.850 1.00 90.19 423 SER A C 1
ATOM 3252 O O . SER A 1 423 ? 10.299 21.996 22.873 1.00 90.19 423 SER A O 1
ATOM 3254 N N . ASP A 1 424 ? 10.428 21.760 20.631 1.00 89.75 424 ASP A N 1
ATOM 3255 C CA . ASP A 1 424 ? 11.329 22.882 20.375 1.00 89.75 424 ASP A CA 1
ATOM 3256 C C . ASP A 1 424 ? 10.600 24.106 19.818 1.00 89.75 424 ASP A C 1
ATOM 3258 O O . ASP A 1 424 ? 11.070 25.239 19.958 1.00 89.75 424 ASP A O 1
ATOM 3262 N N . THR A 1 425 ? 9.419 23.897 19.245 1.00 91.75 425 THR A N 1
ATOM 3263 C CA . THR A 1 425 ? 8.601 24.941 18.625 1.00 91.75 425 THR A CA 1
ATOM 3264 C C . THR A 1 425 ? 7.255 25.115 19.340 1.00 91.75 425 THR A C 1
ATOM 3266 O O . THR A 1 425 ? 6.908 24.370 20.260 1.00 91.75 425 THR A O 1
ATOM 3269 N N . ASP A 1 426 ? 6.483 26.145 18.974 1.00 91.38 426 ASP A N 1
ATOM 3270 C CA . ASP A 1 426 ? 5.094 26.318 19.443 1.00 91.38 426 ASP A CA 1
ATOM 3271 C C . ASP A 1 426 ? 4.105 25.669 18.459 1.00 91.38 426 ASP A C 1
ATOM 3273 O O . ASP A 1 426 ? 3.040 26.210 18.156 1.00 91.38 426 ASP A O 1
ATOM 3277 N N . THR A 1 427 ? 4.509 24.501 17.955 1.00 93.00 427 THR A N 1
ATOM 3278 C CA . THR A 1 427 ? 3.807 23.706 16.951 1.00 93.00 427 THR A CA 1
ATOM 3279 C C . THR A 1 427 ? 3.045 22.566 17.613 1.00 93.00 427 THR A C 1
ATOM 3281 O O . THR A 1 427 ? 3.541 21.922 18.542 1.00 93.00 427 THR A O 1
ATOM 3284 N N . TYR A 1 428 ? 1.834 22.310 17.127 1.00 93.00 428 TYR A N 1
ATOM 3285 C CA . TYR A 1 428 ? 0.922 21.303 17.653 1.00 93.00 428 TYR A CA 1
ATOM 3286 C C . TYR A 1 428 ? 0.406 20.415 16.525 1.00 93.00 428 TYR A C 1
ATOM 3288 O O . TYR A 1 428 ? -0.034 20.901 15.484 1.00 93.00 428 TYR A O 1
ATOM 3296 N N . TYR A 1 429 ? 0.422 19.112 16.772 1.00 92.00 429 TYR A N 1
ATOM 3297 C CA . TYR A 1 429 ? -0.067 18.069 15.883 1.00 92.00 429 TYR A CA 1
ATOM 3298 C C . TYR A 1 429 ? -1.433 17.602 16.385 1.00 92.00 429 TYR A C 1
ATOM 3300 O O . TYR A 1 429 ? -1.535 17.161 17.532 1.00 92.00 429 TYR A O 1
ATOM 3308 N N . LEU A 1 430 ? -2.483 17.723 15.572 1.00 88.62 430 LEU A N 1
ATOM 3309 C CA . LEU A 1 430 ? -3.821 17.250 15.943 1.00 88.62 430 LEU A CA 1
ATOM 3310 C C . LEU A 1 430 ? -3.877 15.717 15.904 1.00 88.62 430 LEU A C 1
ATOM 3312 O O . LEU A 1 430 ? -3.469 15.098 14.919 1.00 88.62 430 LEU A O 1
ATOM 3316 N N . LEU A 1 431 ? -4.412 15.123 16.969 1.00 89.31 431 LEU A N 1
ATOM 3317 C CA . LEU A 1 431 ? -4.604 13.682 17.100 1.00 89.31 431 LEU A CA 1
ATOM 3318 C C . LEU A 1 431 ? -6.092 13.336 17.061 1.00 89.31 431 LEU A C 1
ATOM 3320 O O . LEU A 1 431 ? -6.913 14.053 17.642 1.00 89.31 431 LEU A O 1
ATOM 3324 N N . ASP A 1 432 ? -6.426 12.220 16.420 1.00 84.44 432 ASP A N 1
ATOM 3325 C CA . ASP A 1 432 ? -7.755 11.634 16.544 1.00 84.44 432 ASP A CA 1
ATOM 3326 C C . ASP A 1 432 ? -7.816 10.670 17.731 1.00 84.44 432 ASP A C 1
ATOM 3328 O O . ASP A 1 432 ? -6.800 10.231 18.281 1.00 84.44 432 ASP A O 1
ATOM 3332 N N . VAL A 1 433 ? -9.040 10.441 18.194 1.00 86.69 433 VAL A N 1
ATOM 3333 C CA . VAL A 1 433 ? -9.339 9.762 19.442 1.00 86.69 433 VAL A CA 1
ATOM 3334 C C . VAL A 1 433 ? -10.325 8.640 19.191 1.00 86.69 433 VAL A C 1
ATOM 3336 O O . VAL A 1 433 ? -11.485 8.885 18.855 1.00 86.69 433 VAL A O 1
ATOM 3339 N N . THR A 1 434 ? -9.879 7.427 19.494 1.00 85.50 434 THR A N 1
ATOM 3340 C CA . THR A 1 434 ? -10.635 6.197 19.277 1.00 85.50 434 THR A CA 1
ATOM 3341 C C . THR A 1 434 ? -10.934 5.519 20.609 1.00 85.50 434 THR A C 1
ATOM 3343 O O . THR A 1 434 ? -10.073 5.366 21.477 1.00 85.50 434 THR A O 1
ATOM 3346 N N . VAL A 1 435 ? -12.181 5.085 20.783 1.00 88.06 435 VAL A N 1
ATOM 3347 C CA . VAL A 1 435 ? -12.616 4.228 21.893 1.00 88.06 435 VAL A CA 1
ATOM 3348 C C . VAL A 1 435 ? -13.428 3.062 21.347 1.00 88.06 435 VAL A C 1
ATOM 3350 O O . VAL A 1 435 ? -13.959 3.136 20.244 1.00 88.06 435 VAL A O 1
ATOM 3353 N N . SER A 1 436 ? -13.593 2.006 22.141 1.00 85.38 436 SER A N 1
ATOM 3354 C CA . SER A 1 436 ? -14.216 0.765 21.674 1.00 85.38 436 SER A CA 1
ATOM 3355 C C . SER A 1 436 ? -15.634 0.984 21.153 1.00 85.38 436 SER A C 1
ATOM 3357 O O . SER A 1 436 ? -16.001 0.486 20.102 1.00 85.38 436 SER A O 1
ATOM 3359 N N . SER A 1 437 ? -16.438 1.818 21.813 1.00 82.56 437 SER A N 1
ATOM 3360 C CA . SER A 1 437 ? -17.822 2.062 21.386 1.00 82.56 437 SER A CA 1
ATOM 3361 C C . SER A 1 437 ? -17.964 2.746 20.022 1.00 82.56 437 SER A C 1
ATOM 3363 O O . SER A 1 437 ? -19.072 2.738 19.481 1.00 82.56 437 SER A O 1
ATOM 3365 N N . THR A 1 438 ? -16.888 3.343 19.498 1.00 80.62 438 THR A N 1
ATOM 3366 C CA . THR A 1 438 ? -16.842 4.066 18.216 1.00 80.62 438 THR A CA 1
ATOM 3367 C C . THR A 1 438 ? -15.806 3.495 17.248 1.00 80.62 438 THR A C 1
ATOM 3369 O O . THR A 1 438 ? -15.640 4.045 16.166 1.00 80.62 438 THR A O 1
ATOM 3372 N N . PHE A 1 439 ? -15.088 2.432 17.621 1.00 86.12 439 PHE A N 1
ATOM 3373 C CA . PHE A 1 439 ? -14.019 1.871 16.803 1.00 86.12 439 PHE A CA 1
ATOM 3374 C C . PHE A 1 439 ? -14.590 1.131 15.591 1.00 86.12 439 PHE A C 1
ATOM 3376 O O . PHE A 1 439 ? -15.443 0.251 15.735 1.00 86.12 439 PHE A O 1
ATOM 3383 N N . GLN A 1 440 ? -14.100 1.485 14.407 1.00 86.31 440 GLN A N 1
ATOM 3384 C CA . GLN A 1 440 ? -14.511 0.934 13.122 1.00 86.31 440 GLN A CA 1
ATOM 3385 C C . GLN A 1 440 ? -13.255 0.489 12.369 1.00 86.31 440 GLN A C 1
ATOM 3387 O O . GLN A 1 440 ? -12.462 1.344 11.976 1.00 86.31 440 GLN A O 1
ATOM 3392 N N . SER A 1 441 ? -13.099 -0.815 12.150 1.00 88.56 441 SER A N 1
ATOM 3393 C CA . SER A 1 441 ? -12.109 -1.348 11.202 1.00 88.56 441 SER A CA 1
ATOM 3394 C C . SER A 1 441 ? -12.744 -2.036 10.003 1.00 88.56 441 SER A C 1
ATOM 3396 O O . SER A 1 441 ? -12.031 -2.617 9.224 1.00 88.56 441 SER A O 1
ATOM 3398 N N . GLY A 1 442 ? -14.074 -2.003 9.832 1.00 91.44 442 GLY A N 1
ATOM 3399 C CA . GLY A 1 442 ? -14.736 -2.781 8.782 1.00 91.44 442 GLY A CA 1
ATOM 3400 C C . GLY A 1 442 ? -14.283 -2.405 7.371 1.00 91.44 442 GLY A C 1
ATOM 3401 O O . GLY A 1 442 ? -14.860 -1.490 6.768 1.00 91.44 442 GLY A O 1
ATOM 3402 N N . ASP A 1 443 ? -13.304 -3.146 6.863 1.00 93.56 443 ASP A N 1
ATOM 3403 C CA . ASP A 1 443 ? -12.591 -2.864 5.625 1.00 93.56 443 ASP A CA 1
ATOM 3404 C C . ASP A 1 443 ? -13.423 -3.165 4.390 1.00 93.56 443 ASP A C 1
ATOM 3406 O O . ASP A 1 443 ? -14.324 -4.014 4.390 1.00 93.56 443 ASP A O 1
ATOM 3410 N N . TRP A 1 444 ? -13.104 -2.458 3.312 1.00 94.56 444 TRP A N 1
ATOM 3411 C CA . TRP A 1 444 ? -13.528 -2.816 1.968 1.00 94.56 444 TRP A CA 1
ATOM 3412 C C . TRP A 1 444 ? -12.324 -3.338 1.198 1.00 94.56 444 TRP A C 1
ATOM 3414 O O . TRP A 1 444 ? -11.344 -2.618 1.045 1.00 94.56 444 TRP A O 1
ATOM 3424 N N . ILE A 1 445 ? -12.397 -4.583 0.740 1.00 97.50 445 ILE A N 1
ATOM 3425 C CA . ILE A 1 445 ? -11.274 -5.274 0.120 1.00 97.50 445 ILE A CA 1
ATOM 3426 C C . ILE A 1 445 ? -11.729 -5.897 -1.199 1.00 97.50 445 ILE A C 1
ATOM 3428 O O . ILE A 1 445 ? -12.752 -6.577 -1.262 1.00 97.50 445 ILE A O 1
ATOM 3432 N N . GLU A 1 446 ? -10.956 -5.689 -2.250 1.00 97.06 446 GLU A N 1
ATOM 3433 C CA . GLU A 1 446 ? -11.087 -6.361 -3.538 1.00 97.06 446 GLU A CA 1
ATOM 3434 C C . GLU A 1 446 ? -9.727 -6.993 -3.828 1.00 97.06 446 GLU A C 1
ATOM 3436 O O . GLU A 1 446 ? -8.735 -6.276 -3.872 1.00 97.06 446 GLU A O 1
ATOM 3441 N N . GLY A 1 447 ? -9.664 -8.321 -3.947 1.00 95.31 447 GLY A N 1
ATOM 3442 C CA . GLY A 1 447 ? -8.426 -9.018 -4.310 1.00 95.31 447 GLY A CA 1
ATOM 3443 C C . GLY A 1 447 ? -8.053 -8.647 -5.739 1.00 95.31 447 GLY A C 1
ATOM 3444 O O . GLY A 1 447 ? -7.285 -7.721 -5.968 1.00 95.31 447 GLY A O 1
ATOM 3445 N N . GLY A 1 448 ? -8.802 -9.181 -6.694 1.00 94.44 448 GLY A N 1
ATOM 3446 C CA . GLY A 1 448 ? -8.731 -8.750 -8.079 1.00 94.44 448 GLY A CA 1
ATOM 3447 C C . GLY A 1 448 ? -8.680 -9.951 -8.999 1.00 94.44 448 GLY A C 1
ATOM 3448 O O . GLY A 1 448 ? -9.432 -10.903 -8.820 1.00 94.44 448 GLY A O 1
ATOM 3449 N N . ALA A 1 449 ? -7.868 -9.858 -10.046 1.00 94.31 449 ALA A N 1
ATOM 3450 C CA . ALA A 1 449 ? -7.541 -10.982 -10.908 1.00 94.31 449 ALA A CA 1
ATOM 3451 C C . ALA A 1 449 ? -6.301 -11.703 -10.381 1.00 94.31 449 ALA A C 1
ATOM 3453 O O . ALA A 1 449 ? -5.317 -11.036 -10.100 1.00 94.31 449 ALA A O 1
ATOM 3454 N N . GLY A 1 450 ? -6.308 -13.034 -10.393 1.00 93.88 450 GLY A N 1
ATOM 3455 C CA . GLY A 1 450 ? -5.290 -13.844 -9.715 1.00 93.88 450 GLY A CA 1
ATOM 3456 C C . GLY A 1 450 ? -5.894 -14.603 -8.539 1.00 93.88 450 GLY A C 1
ATOM 3457 O O . GLY A 1 450 ? -7.112 -14.613 -8.384 1.00 93.88 450 GLY A O 1
ATOM 3458 N N . ASN A 1 451 ? -5.067 -15.332 -7.797 1.00 95.50 451 ASN A N 1
ATOM 3459 C CA . ASN A 1 451 ? -5.462 -16.020 -6.574 1.00 95.50 451 ASN A CA 1
ATOM 3460 C C . ASN A 1 451 ? -4.953 -15.235 -5.366 1.00 95.50 451 ASN A C 1
ATOM 3462 O O . ASN A 1 451 ? -3.747 -15.190 -5.122 1.00 95.50 451 ASN A O 1
ATOM 3466 N N . ASP A 1 452 ? -5.867 -14.718 -4.554 1.00 97.31 452 ASP A N 1
ATOM 3467 C CA . ASP A 1 452 ? -5.504 -13.802 -3.478 1.00 97.31 452 ASP A CA 1
ATOM 3468 C C . ASP A 1 452 ? -5.610 -14.449 -2.093 1.00 97.31 452 ASP A C 1
ATOM 3470 O O . ASP A 1 452 ? -6.528 -15.217 -1.787 1.00 97.31 452 ASP A O 1
ATOM 3474 N N . PHE A 1 453 ? -4.703 -14.091 -1.188 1.00 98.00 453 PHE A N 1
ATOM 3475 C CA . PHE A 1 453 ? -4.896 -14.271 0.247 1.00 98.00 453 PHE A CA 1
ATOM 3476 C C . PHE A 1 453 ? -5.375 -12.961 0.864 1.00 98.00 453 PHE A C 1
ATOM 3478 O O . PHE A 1 453 ? -4.666 -11.962 0.833 1.00 98.00 453 PHE A O 1
ATOM 3485 N N . ILE A 1 454 ? -6.541 -12.975 1.503 1.00 97.94 454 ILE A N 1
ATOM 3486 C CA . ILE A 1 454 ? -7.135 -11.795 2.126 1.00 97.94 454 ILE A CA 1
ATOM 3487 C C . ILE A 1 454 ? -7.415 -12.078 3.598 1.00 97.94 454 ILE A C 1
ATOM 3489 O O . ILE A 1 454 ? -8.289 -12.878 3.937 1.00 97.94 454 ILE A O 1
ATOM 3493 N N . ASP A 1 455 ? -6.725 -11.364 4.483 1.00 96.44 455 ASP A N 1
ATOM 3494 C CA . ASP A 1 455 ? -7.061 -11.278 5.898 1.00 96.44 455 ASP A CA 1
ATOM 3495 C C . ASP A 1 455 ? -7.618 -9.894 6.242 1.00 96.44 455 ASP A C 1
ATOM 3497 O O . ASP A 1 455 ? -6.889 -8.904 6.253 1.00 96.44 455 ASP A O 1
ATOM 3501 N N . GLY A 1 456 ? -8.909 -9.848 6.580 1.00 94.69 456 GLY A N 1
ATOM 3502 C CA . GLY A 1 456 ? -9.572 -8.633 7.054 1.00 94.69 456 GLY A CA 1
ATOM 3503 C C . GLY A 1 456 ? -9.191 -8.204 8.474 1.00 94.69 456 GLY A C 1
ATOM 3504 O O . GLY A 1 456 ? -9.634 -7.161 8.907 1.00 94.69 456 GLY A O 1
ATOM 3505 N N . GLY A 1 457 ? -8.438 -9.002 9.236 1.00 93.44 457 GLY A N 1
ATOM 3506 C CA . GLY A 1 457 ? -7.932 -8.607 10.552 1.00 93.44 457 GLY A CA 1
ATOM 3507 C C . GLY A 1 457 ? -8.993 -8.418 11.650 1.00 93.44 457 GLY A C 1
ATOM 3508 O O . GLY A 1 457 ? -9.803 -9.304 11.945 1.00 93.44 457 GLY A O 1
ATOM 3509 N N . LEU A 1 458 ? -8.907 -7.289 12.347 1.00 91.56 458 LEU A N 1
ATOM 3510 C CA . LEU A 1 458 ? -9.805 -6.825 13.390 1.00 91.56 458 LEU A CA 1
ATOM 3511 C C . LEU A 1 458 ? -11.228 -6.647 12.880 1.00 91.56 458 LEU A C 1
ATOM 3513 O O . LEU A 1 458 ? -11.508 -6.293 11.743 1.00 91.56 458 LEU A O 1
ATOM 3517 N N . LYS A 1 459 ? -12.161 -6.833 13.810 1.00 90.00 459 LYS A N 1
ATOM 3518 C CA . LYS A 1 459 ? -13.562 -6.475 13.633 1.00 90.00 459 LYS A CA 1
ATOM 3519 C C . LYS A 1 459 ? -13.841 -5.226 14.452 1.00 90.00 459 LYS A C 1
ATOM 3521 O O . LYS A 1 459 ? -13.544 -5.192 15.651 1.00 90.00 459 LYS A O 1
ATOM 3526 N N . GLY A 1 460 ? -14.481 -4.234 13.840 1.00 88.19 460 GLY A N 1
ATOM 3527 C CA . GLY A 1 460 ? -14.901 -3.030 14.551 1.00 88.19 460 GLY A CA 1
ATOM 3528 C C . GLY A 1 460 ? -15.835 -3.340 15.730 1.00 88.19 460 GLY A C 1
ATOM 3529 O O . GLY A 1 460 ? -16.488 -4.386 15.804 1.00 88.19 460 GLY A O 1
ATOM 3530 N N . THR A 1 461 ? -15.930 -2.400 16.667 1.00 87.69 461 THR A N 1
ATOM 3531 C CA . THR A 1 461 ? -16.775 -2.521 17.868 1.00 87.69 461 THR A CA 1
ATOM 3532 C C . THR A 1 461 ? -17.782 -1.376 18.015 1.00 87.69 461 THR A C 1
ATOM 3534 O O . THR A 1 461 ? -18.456 -1.269 19.044 1.00 87.69 461 THR A O 1
ATOM 3537 N N . SER A 1 462 ? -17.965 -0.576 16.956 1.00 84.50 462 SER A N 1
ATOM 3538 C CA . SER A 1 462 ? -18.934 0.517 16.893 1.00 84.50 462 SER A CA 1
ATOM 3539 C C . SER A 1 462 ? -20.336 0.033 17.244 1.00 84.50 462 SER A C 1
ATOM 3541 O O . SER A 1 462 ? -20.884 -0.887 16.630 1.00 84.50 462 SER A O 1
ATOM 3543 N N . THR A 1 463 ? -20.917 0.670 18.257 1.00 79.94 463 THR A N 1
ATOM 3544 C CA . THR A 1 463 ? -22.284 0.376 18.718 1.00 79.94 463 THR A CA 1
ATOM 3545 C C . THR A 1 463 ? -23.343 1.200 17.995 1.00 79.94 463 THR A C 1
ATOM 3547 O O . THR A 1 463 ? -24.506 0.802 17.962 1.00 79.94 463 THR A O 1
ATOM 3550 N N . GLU A 1 464 ? -22.940 2.331 17.417 1.00 76.19 464 GLU A N 1
ATOM 3551 C CA . GLU A 1 464 ? -23.816 3.245 16.685 1.00 76.19 464 GLU A CA 1
ATOM 3552 C C . GLU A 1 464 ? -24.027 2.781 15.242 1.00 76.19 464 GLU A C 1
ATOM 3554 O O . GLU A 1 464 ? -25.169 2.694 14.789 1.00 76.19 464 GLU A O 1
ATOM 3559 N N . ASN A 1 465 ? -22.942 2.369 14.577 1.00 78.00 465 ASN A N 1
ATOM 3560 C CA . ASN A 1 465 ? -22.957 1.889 13.196 1.00 78.00 465 ASN A CA 1
ATOM 3561 C C . ASN A 1 465 ? -22.372 0.466 13.090 1.00 78.00 465 ASN A C 1
ATOM 3563 O O . ASN A 1 465 ? -21.272 0.286 12.566 1.00 78.00 465 ASN A O 1
ATOM 3567 N N . PRO A 1 466 ? -23.079 -0.585 13.551 1.00 80.69 466 PRO A N 1
ATOM 3568 C CA . PRO A 1 466 ? -22.535 -1.945 13.549 1.00 80.69 466 PRO A CA 1
ATOM 3569 C C . PRO A 1 466 ? -22.162 -2.496 12.165 1.00 80.69 466 PRO A C 1
ATOM 3571 O O . PRO A 1 466 ? -21.363 -3.420 12.073 1.00 80.69 466 PRO A O 1
ATOM 3574 N N . TRP A 1 467 ? -22.734 -1.954 11.085 1.00 80.62 467 TRP A N 1
ATOM 3575 C CA . TRP A 1 467 ? -22.416 -2.339 9.701 1.00 80.62 467 TRP A CA 1
ATOM 3576 C C . TRP A 1 467 ? -21.057 -1.809 9.206 1.00 80.62 467 TRP A C 1
ATOM 3578 O O . TRP A 1 467 ? -20.572 -2.255 8.160 1.00 80.62 467 TRP A O 1
ATOM 3588 N N . GLU A 1 468 ? -20.455 -0.858 9.928 1.00 85.00 468 GLU A N 1
ATOM 3589 C CA . GL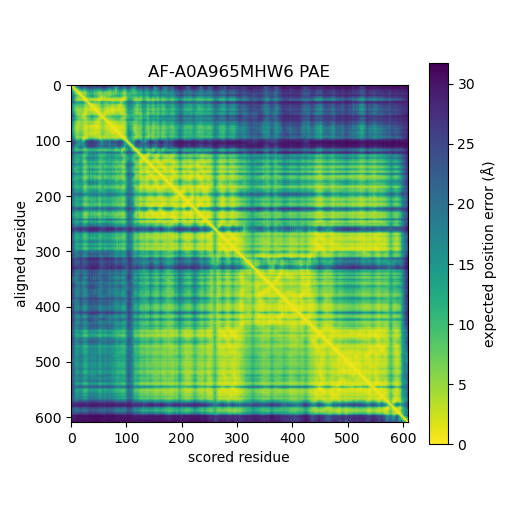U A 1 468 ? -19.095 -0.339 9.699 1.00 85.00 468 GLU A CA 1
ATOM 3590 C C . GLU A 1 468 ? -18.033 -1.176 10.425 1.00 85.00 468 GLU A C 1
ATOM 3592 O O . GLU A 1 468 ? -16.846 -0.913 10.292 1.00 85.00 468 GLU A O 1
ATOM 3597 N N . ASN A 1 469 ? -18.445 -2.204 11.173 1.00 87.69 469 ASN A N 1
ATOM 3598 C CA . ASN A 1 469 ? -17.529 -3.107 11.868 1.00 87.69 469 ASN A CA 1
ATOM 3599 C C . ASN A 1 469 ? -17.072 -4.292 11.015 1.00 87.69 469 ASN A C 1
ATOM 3601 O O . ASN A 1 469 ? -16.254 -5.077 11.478 1.00 87.69 469 ASN A O 1
ATOM 3605 N N . TRP A 1 470 ? -17.687 -4.497 9.852 1.00 90.69 470 TRP A N 1
ATOM 3606 C CA . TRP A 1 470 ? -17.555 -5.729 9.083 1.00 90.69 470 TRP A CA 1
ATOM 3607 C C . TRP A 1 470 ? -16.586 -5.562 7.927 1.00 90.69 470 TRP A C 1
ATOM 3609 O O . TRP A 1 470 ? -16.833 -4.717 7.061 1.00 90.69 470 TRP A O 1
ATOM 3619 N N . ASN A 1 471 ? -15.592 -6.441 7.883 1.00 94.81 471 ASN A N 1
ATOM 3620 C CA . ASN A 1 471 ? -14.685 -6.594 6.758 1.00 94.81 471 ASN A CA 1
ATOM 3621 C C . ASN A 1 471 ? -15.433 -7.254 5.606 1.00 94.81 471 ASN A C 1
ATOM 3623 O O . ASN A 1 471 ? -16.160 -8.248 5.784 1.00 94.81 471 ASN A O 1
ATOM 3627 N N . LYS A 1 472 ? -15.289 -6.656 4.430 1.00 95.69 472 LYS A N 1
ATOM 3628 C CA . LYS A 1 472 ? -16.016 -6.998 3.214 1.00 95.69 472 LYS A CA 1
ATOM 3629 C C . LYS A 1 472 ? -15.015 -7.306 2.122 1.00 95.69 472 LYS A C 1
ATOM 3631 O O . LYS A 1 472 ? -14.198 -6.455 1.804 1.00 95.69 472 LYS A O 1
ATOM 3636 N N . SER A 1 473 ? -15.146 -8.483 1.528 1.00 97.38 473 SER A N 1
ATOM 3637 C CA . SER A 1 473 ? -14.497 -8.805 0.260 1.00 97.38 473 SER A CA 1
ATOM 3638 C C . SER A 1 473 ? -15.520 -8.657 -0.869 1.00 97.38 473 SER A C 1
ATOM 3640 O O . SER A 1 473 ? -16.647 -9.147 -0.733 1.00 97.38 473 SER A O 1
ATOM 3642 N N . TYR A 1 474 ? -15.193 -7.942 -1.943 1.00 96.94 474 TYR A N 1
ATOM 3643 C CA . TYR A 1 474 ? -16.102 -7.710 -3.067 1.00 96.94 474 TYR A CA 1
ATOM 3644 C C . TYR A 1 474 ? -15.542 -8.259 -4.384 1.00 96.94 474 TYR A C 1
ATOM 3646 O O . TYR A 1 474 ? -14.376 -8.075 -4.708 1.00 96.94 474 TYR A O 1
ATOM 3654 N N . TYR A 1 475 ? -16.419 -8.904 -5.157 1.00 96.38 475 TYR A N 1
ATOM 3655 C CA . TYR A 1 475 ? -16.118 -9.511 -6.449 1.00 96.38 475 TYR A CA 1
ATOM 3656 C C . TYR A 1 475 ? -17.008 -8.913 -7.542 1.00 96.38 475 TYR A C 1
ATOM 3658 O O . TYR A 1 475 ? -18.242 -9.014 -7.488 1.00 96.38 475 TYR A O 1
ATOM 3666 N N . GLU A 1 476 ? -16.406 -8.348 -8.594 1.00 92.00 476 GLU A N 1
ATOM 3667 C CA . GLU A 1 476 ? -17.130 -7.704 -9.702 1.00 92.00 476 GLU A CA 1
ATOM 3668 C C . GLU A 1 476 ? -17.726 -8.711 -10.714 1.00 92.00 476 GLU A C 1
ATOM 3670 O O . GLU A 1 476 ? -17.570 -8.624 -11.930 1.00 92.00 476 GLU A O 1
ATOM 3675 N N . SER A 1 477 ? -18.460 -9.704 -10.218 1.00 94.44 477 SER A N 1
ATOM 3676 C CA . SER A 1 477 ? -19.128 -10.722 -11.031 1.00 94.44 4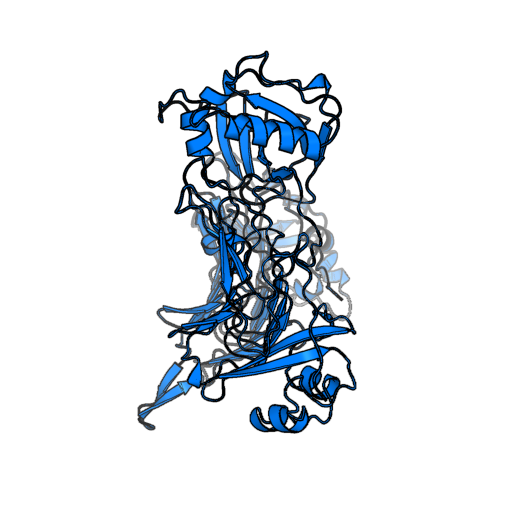77 SER A CA 1
ATOM 3677 C C . SER A 1 477 ? -20.407 -11.193 -10.332 1.00 94.44 477 SER A C 1
ATOM 3679 O O . SER A 1 477 ? -20.816 -10.651 -9.302 1.00 94.44 477 SER A O 1
ATOM 3681 N N . ARG A 1 478 ? -21.164 -12.105 -10.944 1.00 94.81 478 ARG A N 1
ATOM 3682 C CA . ARG A 1 478 ? -22.411 -12.613 -10.346 1.00 94.81 478 ARG A CA 1
ATOM 3683 C C . ARG A 1 478 ? -22.096 -13.747 -9.394 1.00 94.81 478 ARG A C 1
ATOM 3685 O O . ARG A 1 478 ? -21.376 -14.658 -9.772 1.00 94.81 478 ARG A O 1
ATOM 3692 N N . SER A 1 479 ? -22.752 -13.770 -8.241 1.00 95.31 479 SER A N 1
ATOM 3693 C CA . SER A 1 479 ? -22.592 -14.830 -7.233 1.00 95.31 479 SER A CA 1
ATOM 3694 C C . SER A 1 479 ? -22.740 -16.260 -7.779 1.00 95.31 479 SER A C 1
ATOM 3696 O O . SER A 1 479 ? -22.065 -17.169 -7.320 1.00 95.31 479 SER A O 1
ATOM 3698 N N . ALA A 1 480 ? -23.583 -16.475 -8.797 1.00 95.00 480 ALA A N 1
ATOM 3699 C CA . ALA A 1 480 ? -23.774 -17.786 -9.428 1.00 95.00 480 ALA A CA 1
ATOM 3700 C C . ALA A 1 480 ? -22.547 -18.320 -10.197 1.00 95.00 480 ALA A C 1
ATOM 3702 O O . ALA A 1 480 ? -22.561 -19.478 -10.612 1.00 95.00 480 ALA A O 1
ATOM 3703 N N . ASN A 1 481 ? -21.538 -17.479 -10.427 1.00 95.50 481 ASN A N 1
ATOM 3704 C CA . ASN A 1 481 ? -20.278 -17.861 -11.053 1.00 95.50 481 ASN A CA 1
ATOM 3705 C C . ASN A 1 481 ? -19.257 -18.382 -10.037 1.00 95.50 481 ASN A C 1
ATOM 3707 O O . ASN A 1 481 ? -18.229 -18.893 -10.459 1.00 95.50 481 ASN A O 1
ATOM 3711 N N . PHE A 1 482 ? -19.526 -18.267 -8.735 1.00 96.50 482 PHE A N 1
ATOM 3712 C CA . PHE A 1 482 ? -18.556 -18.596 -7.700 1.00 96.50 482 PHE A CA 1
ATOM 3713 C C . PHE A 1 482 ? -18.911 -19.876 -6.960 1.00 96.50 482 PHE A C 1
ATOM 3715 O O . PHE A 1 482 ? -20.081 -20.147 -6.675 1.00 96.50 482 PHE A O 1
ATOM 3722 N N . GLU A 1 483 ? -17.875 -20.617 -6.589 1.00 95.19 483 GLU A N 1
ATOM 3723 C CA . GLU A 1 483 ? -17.953 -21.682 -5.599 1.00 95.19 483 GLU A CA 1
ATOM 3724 C C . GLU A 1 483 ? -17.339 -21.172 -4.288 1.00 95.19 483 GLU A C 1
ATOM 3726 O O . GLU A 1 483 ? -16.227 -20.647 -4.281 1.00 95.19 483 GLU A O 1
ATOM 3731 N N . ILE A 1 484 ? -18.064 -21.320 -3.173 1.00 96.50 484 ILE A N 1
ATOM 3732 C CA . ILE A 1 484 ? -17.602 -20.879 -1.850 1.00 96.50 484 ILE A CA 1
ATOM 3733 C C . ILE A 1 484 ? -17.518 -22.083 -0.919 1.00 96.50 484 ILE A C 1
ATOM 3735 O O . ILE A 1 484 ? -18.508 -22.797 -0.726 1.00 96.50 484 ILE A O 1
ATOM 3739 N N . LYS A 1 485 ? -16.348 -22.305 -0.317 1.00 95.81 485 LYS A N 1
ATOM 3740 C CA . LYS A 1 485 ? -16.092 -23.424 0.602 1.00 95.81 485 LYS A CA 1
ATOM 3741 C C . LYS A 1 485 ? -15.451 -22.932 1.884 1.00 95.81 485 LYS A C 1
ATOM 3743 O O . LYS A 1 485 ? -14.661 -22.006 1.866 1.00 95.81 485 LYS A O 1
ATOM 3748 N N . GLN A 1 486 ? -15.745 -23.587 3.000 1.00 95.50 486 GLN A N 1
ATOM 3749 C CA . GLN A 1 486 ? -15.112 -23.283 4.281 1.00 95.50 486 GLN A CA 1
ATOM 3750 C C . GLN A 1 486 ? -14.366 -24.508 4.795 1.00 95.50 486 GLN A C 1
ATOM 3752 O O . GLN A 1 486 ? -14.834 -25.637 4.625 1.00 95.50 486 GLN A O 1
ATOM 3757 N N . ILE A 1 487 ? -13.218 -24.290 5.427 1.00 95.19 487 ILE A N 1
ATOM 3758 C CA . ILE A 1 487 ? -12.403 -25.342 6.032 1.00 95.19 487 ILE A CA 1
ATOM 3759 C C . ILE A 1 487 ? -11.717 -24.806 7.285 1.00 95.19 487 ILE A C 1
ATOM 3761 O O . ILE A 1 487 ? -11.367 -23.628 7.368 1.00 95.19 487 ILE A O 1
ATOM 3765 N N . THR A 1 488 ? -11.534 -25.666 8.284 1.00 95.62 488 THR A N 1
ATOM 3766 C CA . THR A 1 488 ? -10.580 -25.388 9.360 1.00 95.62 488 THR A CA 1
ATOM 3767 C C . THR A 1 488 ? -9.183 -25.655 8.822 1.00 95.62 488 THR A C 1
ATOM 3769 O O . THR A 1 488 ? -8.879 -26.790 8.458 1.00 95.62 488 THR A O 1
ATOM 3772 N N . TYR A 1 489 ? -8.359 -24.614 8.747 1.00 95.25 489 TYR A N 1
ATOM 3773 C CA . TYR A 1 489 ? -7.007 -24.689 8.226 1.00 95.25 489 TYR A CA 1
ATOM 3774 C C . TYR A 1 489 ? -6.189 -25.688 9.043 1.00 95.25 489 TYR A C 1
ATOM 3776 O O . TYR A 1 489 ? -5.950 -25.490 10.231 1.00 95.25 489 TYR A O 1
ATOM 3784 N N . ALA A 1 490 ? -5.788 -26.763 8.377 1.00 95.94 490 ALA A N 1
ATOM 3785 C CA . ALA A 1 490 ? -4.751 -27.682 8.802 1.00 95.94 490 ALA A CA 1
ATOM 3786 C C . ALA A 1 490 ? -4.014 -28.132 7.532 1.00 95.94 490 ALA A C 1
ATOM 3788 O O . ALA A 1 490 ? -4.690 -28.472 6.556 1.00 95.94 490 ALA A O 1
ATOM 3789 N N . PRO A 1 491 ? -2.668 -28.135 7.496 1.00 93.31 491 PRO A N 1
ATOM 3790 C CA . PRO A 1 491 ? -1.920 -28.426 6.271 1.00 93.31 491 PRO A CA 1
ATOM 3791 C C . PRO A 1 491 ? -2.296 -29.761 5.607 1.00 93.31 491 PRO A C 1
ATOM 3793 O O . PRO A 1 491 ? -2.362 -29.849 4.388 1.00 93.31 491 PRO A O 1
ATOM 3796 N N . ASP A 1 492 ? -2.595 -30.790 6.403 1.00 96.12 492 ASP A N 1
ATOM 3797 C CA . ASP A 1 492 ? -2.966 -32.132 5.940 1.00 96.12 492 ASP A CA 1
ATOM 3798 C C . ASP A 1 492 ? -4.480 -32.321 5.726 1.00 96.12 492 ASP A C 1
ATOM 3800 O O . ASP A 1 492 ? -4.950 -33.444 5.504 1.00 96.12 492 ASP A O 1
ATOM 3804 N N . ALA A 1 493 ? -5.274 -31.249 5.802 1.00 96.12 493 ALA A N 1
ATOM 3805 C CA . ALA A 1 493 ? -6.709 -31.329 5.584 1.00 96.12 493 ALA A CA 1
ATOM 3806 C C . ALA A 1 493 ? -7.016 -31.686 4.123 1.00 96.12 493 ALA A C 1
ATOM 3808 O O . ALA A 1 493 ? -6.576 -31.019 3.194 1.00 96.12 493 ALA A O 1
ATOM 3809 N N . ALA A 1 494 ? -7.823 -32.728 3.921 1.00 96.94 494 ALA A N 1
ATOM 3810 C CA . ALA A 1 494 ? -8.196 -33.221 2.591 1.00 96.94 494 ALA A CA 1
ATOM 3811 C C . ALA A 1 494 ? -9.677 -32.984 2.242 1.00 96.94 494 ALA A C 1
ATOM 3813 O O . ALA A 1 494 ? -10.139 -33.396 1.176 1.00 96.94 494 ALA A O 1
ATOM 3814 N N . MET A 1 495 ? -10.449 -32.359 3.138 1.00 96.62 495 MET A N 1
ATOM 3815 C CA . MET A 1 495 ? -11.901 -32.228 3.006 1.00 96.62 495 MET A CA 1
ATOM 3816 C C . MET A 1 495 ? -12.412 -30.911 3.597 1.00 96.62 495 MET A C 1
ATOM 3818 O O . MET A 1 495 ? -12.052 -30.556 4.717 1.00 96.62 495 MET A O 1
ATOM 3822 N N . PHE A 1 496 ? -13.284 -30.229 2.856 1.00 95.81 496 PHE A N 1
ATOM 3823 C CA . PHE A 1 496 ? -14.002 -29.030 3.290 1.00 95.81 496 PHE A CA 1
ATOM 3824 C C . PHE A 1 496 ? -15.146 -29.362 4.256 1.00 95.81 496 PHE A C 1
ATOM 3826 O O . PHE A 1 496 ? -15.606 -30.502 4.347 1.00 95.81 496 PHE A O 1
ATOM 3833 N N . ASN A 1 497 ? -15.670 -28.341 4.939 1.00 93.25 497 ASN A N 1
ATOM 3834 C CA . ASN A 1 497 ? -16.737 -28.476 5.936 1.00 93.25 497 ASN A CA 1
ATOM 3835 C C . ASN A 1 497 ? -18.048 -29.053 5.369 1.00 93.25 497 ASN A C 1
ATOM 3837 O O . ASN A 1 497 ? -18.853 -29.598 6.123 1.00 93.25 497 ASN A O 1
ATOM 3841 N N . ASP A 1 498 ? -18.276 -28.947 4.057 1.00 91.69 498 ASP A N 1
ATOM 3842 C CA . ASP A 1 498 ? -19.442 -29.513 3.369 1.00 91.69 498 ASP A CA 1
ATOM 3843 C C . ASP A 1 498 ? -19.220 -30.945 2.836 1.00 91.69 498 ASP A C 1
ATOM 3845 O O . ASP A 1 498 ? -20.116 -31.524 2.219 1.00 91.69 498 ASP A O 1
ATOM 3849 N N . GLY A 1 499 ? -18.042 -31.528 3.088 1.00 94.25 499 GLY A N 1
ATOM 3850 C CA . GLY A 1 499 ? -17.653 -32.868 2.650 1.00 94.25 499 GLY A CA 1
ATOM 3851 C C . GLY A 1 499 ? -17.009 -32.937 1.260 1.00 94.25 499 GLY A C 1
ATOM 3852 O O . GLY A 1 499 ? -16.670 -34.034 0.813 1.00 94.25 499 GLY A O 1
ATOM 3853 N N . THR A 1 500 ? -16.832 -31.807 0.567 1.00 95.38 500 THR A N 1
ATOM 3854 C CA . THR A 1 500 ? -16.104 -31.750 -0.714 1.00 95.38 500 THR A CA 1
ATOM 3855 C C . THR A 1 500 ? -14.624 -32.090 -0.492 1.00 95.38 500 THR A C 1
ATOM 3857 O O . THR A 1 500 ? -14.032 -31.607 0.473 1.00 95.38 500 THR A O 1
ATOM 3860 N N . ASN A 1 501 ? -13.995 -32.899 -1.356 1.00 97.19 501 ASN A N 1
ATOM 3861 C CA . ASN A 1 501 ? -12.550 -33.147 -1.249 1.00 97.19 501 ASN A CA 1
ATOM 3862 C C . ASN A 1 501 ? -11.755 -31.937 -1.752 1.00 97.19 501 ASN A C 1
ATOM 3864 O O . ASN A 1 501 ? -12.135 -31.320 -2.747 1.00 97.19 501 ASN A O 1
ATOM 3868 N N . VAL A 1 502 ? -10.608 -31.662 -1.129 1.00 97.44 502 VAL A N 1
ATOM 3869 C CA . VAL A 1 502 ? -9.687 -30.597 -1.566 1.00 97.44 502 VAL A CA 1
ATOM 3870 C C . VAL A 1 502 ? -9.241 -30.804 -3.014 1.00 97.44 502 VAL A C 1
ATOM 3872 O O . VAL A 1 502 ? -9.330 -29.881 -3.818 1.00 97.44 502 VAL A O 1
ATOM 3875 N N . ALA A 1 503 ? -8.901 -32.042 -3.377 1.00 96.81 503 ALA A N 1
ATOM 3876 C CA . ALA A 1 503 ? -8.518 -32.406 -4.740 1.00 96.81 503 ALA A CA 1
ATOM 3877 C C . ALA A 1 503 ? -9.600 -32.109 -5.795 1.00 96.81 503 ALA A C 1
ATOM 3879 O O . ALA A 1 503 ? -9.276 -31.766 -6.930 1.00 96.81 503 ALA A O 1
ATOM 3880 N N . ASP A 1 504 ? -10.884 -32.229 -5.435 1.00 96.31 504 ASP A N 1
ATOM 3881 C CA . ASP A 1 504 ? -11.985 -31.989 -6.374 1.00 96.31 504 ASP A CA 1
ATOM 3882 C C . ASP A 1 504 ? -12.139 -30.484 -6.671 1.00 96.31 504 ASP A C 1
ATOM 3884 O O . ASP A 1 504 ? -12.374 -30.102 -7.821 1.00 96.31 504 ASP A O 1
ATOM 3888 N N . LEU A 1 505 ? -11.972 -29.623 -5.655 1.00 95.56 505 LEU A N 1
ATOM 3889 C CA . LEU A 1 505 ? -11.948 -28.171 -5.856 1.00 95.56 505 LEU A CA 1
ATOM 3890 C C . LEU A 1 505 ? -10.695 -27.761 -6.637 1.00 95.56 505 LEU A C 1
ATOM 3892 O O . LEU A 1 505 ? -10.822 -27.098 -7.659 1.00 95.56 505 LEU A O 1
ATOM 3896 N N . ALA A 1 506 ? -9.511 -28.216 -6.217 1.00 96.00 506 ALA A N 1
ATOM 3897 C CA . ALA A 1 506 ? -8.234 -27.886 -6.854 1.00 96.00 506 ALA A CA 1
ATOM 3898 C C . ALA A 1 506 ? -8.239 -28.189 -8.364 1.00 96.00 506 ALA A C 1
ATOM 3900 O O . ALA A 1 506 ? -7.907 -27.333 -9.186 1.00 96.00 506 ALA A O 1
ATOM 3901 N N . ALA A 1 507 ? -8.735 -29.370 -8.749 1.00 95.38 507 ALA A N 1
ATOM 3902 C CA . ALA A 1 507 ? -8.819 -29.783 -10.148 1.00 95.38 507 ALA A CA 1
ATOM 3903 C C . ALA A 1 507 ? -9.711 -28.867 -11.007 1.00 95.38 507 ALA A C 1
ATOM 3905 O O . ALA A 1 507 ? -9.517 -28.776 -12.220 1.00 95.38 507 ALA A O 1
ATOM 3906 N N . THR A 1 508 ? -10.681 -28.179 -10.399 1.00 94.12 508 THR A N 1
ATOM 3907 C CA . THR A 1 508 ? -11.546 -27.211 -11.089 1.00 94.12 508 THR A CA 1
ATOM 3908 C C . THR A 1 508 ? -10.766 -25.972 -11.534 1.00 94.12 508 THR A C 1
ATOM 3910 O O . THR A 1 508 ? -11.040 -25.433 -12.605 1.00 94.12 508 THR A O 1
ATOM 3913 N N . PHE A 1 509 ? -9.742 -25.596 -10.769 1.00 93.75 509 PHE A N 1
ATOM 3914 C CA . PHE A 1 509 ? -8.827 -24.488 -11.052 1.00 93.75 509 PHE A CA 1
ATOM 3915 C C . PHE A 1 509 ? -7.532 -24.960 -11.728 1.00 93.75 509 PHE A C 1
ATOM 3917 O O . PHE A 1 509 ? -6.574 -24.210 -11.849 1.00 93.75 509 PHE A O 1
ATOM 3924 N N . SER A 1 510 ? -7.505 -26.200 -12.234 1.00 93.88 510 SER A N 1
ATOM 3925 C CA . SER A 1 510 ? -6.321 -26.814 -12.859 1.00 93.88 510 SER A CA 1
ATOM 3926 C C . SER A 1 510 ? -5.102 -26.919 -11.929 1.00 93.88 510 SER A C 1
ATOM 3928 O O . SER A 1 510 ? -3.968 -26.945 -12.406 1.00 93.88 510 SER A O 1
ATOM 3930 N N . ILE A 1 511 ? -5.343 -27.032 -10.621 1.00 94.69 511 ILE A N 1
ATOM 3931 C CA . ILE A 1 511 ? -4.322 -27.242 -9.592 1.00 94.69 511 ILE A CA 1
ATOM 3932 C C . ILE A 1 511 ? -4.314 -28.724 -9.203 1.00 94.69 511 ILE A C 1
ATOM 3934 O O . ILE A 1 511 ? -5.349 -29.317 -8.890 1.00 94.69 511 ILE A O 1
ATOM 3938 N N . GLU A 1 512 ? -3.134 -29.337 -9.224 1.00 95.81 512 GLU A N 1
ATOM 3939 C CA . GLU A 1 512 ? -2.936 -30.717 -8.776 1.00 95.81 512 GLU A CA 1
ATOM 3940 C C . GLU A 1 512 ? -2.589 -30.710 -7.283 1.00 95.81 512 GLU A C 1
ATOM 3942 O O . GLU A 1 512 ? -1.437 -30.500 -6.915 1.00 95.81 512 GLU A O 1
ATOM 3947 N N . ALA A 1 513 ? -3.587 -30.950 -6.431 1.00 96.56 513 ALA A N 1
ATOM 3948 C CA . ALA A 1 513 ? -3.419 -31.002 -4.981 1.00 96.56 513 ALA A CA 1
ATOM 3949 C C . ALA A 1 513 ? -4.205 -32.163 -4.366 1.00 96.56 513 ALA A C 1
ATOM 3951 O O . ALA A 1 513 ? -5.305 -32.500 -4.811 1.00 96.56 513 ALA A O 1
ATOM 3952 N N . SER A 1 514 ? -3.649 -32.780 -3.327 1.00 95.12 514 SER A N 1
ATOM 3953 C CA . SER A 1 514 ? -4.280 -33.858 -2.559 1.00 95.12 514 SER A CA 1
ATOM 3954 C C . SER A 1 514 ? -4.678 -33.444 -1.141 1.00 95.12 514 SER A C 1
ATOM 3956 O O . SER A 1 514 ? -5.596 -34.041 -0.568 1.00 95.12 514 SER A O 1
ATOM 3958 N N . ASP A 1 515 ? -4.049 -32.396 -0.617 1.00 96.44 515 ASP A N 1
ATOM 3959 C CA . ASP A 1 515 ? -4.339 -31.767 0.665 1.00 96.44 515 ASP A CA 1
ATOM 3960 C C . ASP A 1 515 ? -4.291 -30.234 0.558 1.00 96.44 515 ASP A C 1
ATOM 3962 O O . ASP A 1 515 ? -4.054 -29.660 -0.508 1.00 96.44 515 ASP A O 1
ATOM 3966 N N . LEU A 1 516 ? -4.616 -29.568 1.664 1.00 95.88 516 LEU A N 1
ATOM 3967 C CA . LEU A 1 516 ? -4.733 -28.119 1.730 1.00 95.88 516 LEU A CA 1
ATOM 3968 C C . LEU A 1 516 ? -3.386 -27.412 1.552 1.00 95.88 516 LEU A C 1
ATOM 3970 O O . LEU A 1 516 ? -3.356 -26.333 0.968 1.00 95.88 516 LEU A O 1
ATOM 3974 N N . ALA A 1 517 ? -2.286 -28.008 2.021 1.00 94.75 517 ALA A N 1
ATOM 3975 C CA . ALA A 1 517 ? -0.951 -27.451 1.834 1.00 94.75 517 ALA A CA 1
ATOM 3976 C C . ALA A 1 517 ? -0.555 -27.430 0.353 1.00 94.75 517 ALA A C 1
ATOM 3978 O O . ALA A 1 517 ? -0.085 -26.404 -0.126 1.00 94.75 517 ALA A O 1
ATOM 3979 N N . GLU A 1 518 ? -0.794 -28.526 -0.374 1.00 96.62 518 GLU A N 1
ATOM 3980 C CA . GLU A 1 518 ? -0.549 -28.591 -1.820 1.00 96.62 518 GLU A CA 1
ATOM 3981 C C . GLU A 1 518 ? -1.467 -27.641 -2.604 1.00 96.62 518 GLU A C 1
ATOM 3983 O O . GLU A 1 518 ? -1.031 -27.055 -3.592 1.00 96.62 518 GLU A O 1
ATOM 3988 N N . LEU A 1 519 ? -2.723 -27.458 -2.172 1.00 96.94 519 LEU A N 1
ATOM 3989 C CA . LEU A 1 519 ? -3.625 -26.494 -2.809 1.00 96.94 519 LEU A CA 1
ATOM 3990 C C . LEU A 1 519 ? -3.095 -25.069 -2.644 1.00 96.94 519 LEU A C 1
ATOM 3992 O O . LEU A 1 519 ? -3.000 -24.359 -3.634 1.00 96.94 519 LEU A O 1
ATOM 3996 N N . ILE A 1 520 ? -2.736 -24.672 -1.421 1.00 95.62 520 ILE A N 1
ATOM 3997 C CA . ILE A 1 520 ? -2.238 -23.323 -1.128 1.00 95.62 520 ILE A CA 1
ATOM 3998 C C . ILE A 1 520 ? -0.925 -23.041 -1.868 1.00 95.62 520 ILE A C 1
ATOM 4000 O O . ILE A 1 520 ? -0.794 -21.980 -2.465 1.00 95.62 520 ILE A O 1
ATOM 4004 N N . ASP A 1 521 ? 0.014 -23.991 -1.889 1.00 94.00 521 ASP A N 1
ATOM 4005 C CA . ASP A 1 521 ? 1.261 -23.871 -2.665 1.00 94.00 521 ASP A CA 1
ATOM 4006 C C . ASP A 1 521 ? 0.979 -23.703 -4.170 1.00 94.00 521 ASP A C 1
ATOM 4008 O O . ASP A 1 521 ? 1.656 -22.951 -4.866 1.00 94.00 521 ASP A O 1
ATOM 4012 N N . GLY A 1 522 ? -0.072 -24.361 -4.669 1.00 94.38 522 GLY A N 1
ATOM 4013 C CA . GLY A 1 522 ? -0.511 -24.268 -6.058 1.00 94.38 522 GLY A CA 1
ATOM 4014 C C . GLY A 1 522 ? -1.227 -22.969 -6.445 1.00 94.38 522 GLY A C 1
ATOM 4015 O O . GLY A 1 522 ? -1.452 -22.780 -7.640 1.00 94.38 522 GLY A O 1
ATOM 4016 N N . LEU A 1 523 ? -1.589 -22.101 -5.490 1.00 94.25 523 LEU A N 1
ATOM 4017 C CA . LEU A 1 523 ? -2.250 -20.817 -5.772 1.00 94.25 523 LEU A CA 1
ATOM 4018 C C . LEU A 1 523 ? -1.280 -19.726 -6.234 1.00 94.25 523 LEU A C 1
ATOM 4020 O O . LEU A 1 523 ? -1.733 -18.787 -6.868 1.00 94.25 523 LEU A O 1
ATOM 4024 N N . GLY A 1 524 ? 0.024 -19.859 -5.974 1.00 90.12 524 GLY A N 1
ATOM 4025 C CA . GLY A 1 524 ? 1.053 -18.960 -6.516 1.00 90.12 524 GLY A CA 1
ATOM 4026 C C . GLY A 1 524 ? 1.529 -17.856 -5.568 1.00 90.12 524 GLY A C 1
ATOM 4027 O O . GLY A 1 524 ? 2.720 -17.539 -5.583 1.00 90.12 524 GLY A O 1
ATOM 4028 N N . PHE A 1 525 ? 0.676 -17.351 -4.670 1.00 89.75 525 PHE A N 1
ATOM 4029 C CA . PHE A 1 525 ? 1.097 -16.347 -3.687 1.00 89.75 525 PHE A CA 1
ATOM 4030 C C . PHE A 1 525 ? 2.107 -16.901 -2.663 1.00 89.75 525 PHE A C 1
ATOM 4032 O O . PHE A 1 525 ? 2.120 -18.080 -2.291 1.00 89.75 525 PHE A O 1
ATOM 4039 N N . LYS A 1 526 ? 2.958 -16.016 -2.134 1.00 86.06 526 LYS A N 1
ATOM 4040 C CA . LYS A 1 526 ? 4.009 -16.376 -1.166 1.00 86.06 526 LYS A CA 1
ATOM 4041 C C . LYS A 1 526 ? 3.422 -16.633 0.222 1.00 86.06 526 LYS A C 1
ATOM 4043 O O . LYS A 1 526 ? 3.162 -15.701 0.982 1.00 86.06 526 LYS A O 1
ATOM 4048 N N . VAL A 1 527 ? 3.275 -17.908 0.588 1.00 87.19 527 VAL A N 1
ATOM 4049 C CA . VAL A 1 527 ? 2.696 -18.342 1.875 1.00 87.19 527 VAL A CA 1
ATOM 4050 C C . VAL A 1 527 ? 3.417 -17.737 3.084 1.00 87.19 527 VAL A C 1
ATOM 4052 O O . VAL A 1 527 ? 2.765 -17.449 4.088 1.00 87.19 527 VAL A O 1
ATOM 4055 N N . GLU A 1 528 ? 4.732 -17.487 3.009 1.00 90.31 528 GLU A N 1
ATOM 4056 C CA . GLU A 1 528 ? 5.480 -16.820 4.086 1.00 90.31 528 GLU A CA 1
ATOM 4057 C C . GLU A 1 528 ? 5.016 -15.390 4.408 1.00 90.31 528 GLU A C 1
ATOM 4059 O O . GLU A 1 528 ? 5.308 -14.904 5.501 1.00 90.31 528 GLU A O 1
ATOM 4064 N N . ASN A 1 529 ? 4.297 -14.736 3.491 1.00 91.50 529 ASN A N 1
ATOM 4065 C CA . ASN A 1 529 ? 3.736 -13.399 3.687 1.00 91.50 529 ASN A CA 1
ATOM 4066 C C . ASN A 1 529 ? 2.320 -13.441 4.285 1.00 91.50 529 ASN A C 1
ATOM 4068 O O . ASN A 1 529 ? 1.777 -12.405 4.660 1.00 91.50 529 ASN A O 1
ATOM 4072 N N . THR A 1 530 ? 1.719 -14.628 4.403 1.00 93.12 530 THR A N 1
ATOM 4073 C CA . THR A 1 530 ? 0.396 -14.812 5.011 1.00 93.12 530 THR A CA 1
ATOM 4074 C C . THR A 1 530 ? 0.495 -14.973 6.528 1.00 93.12 530 THR A C 1
ATOM 4076 O O . THR A 1 530 ? 1.560 -15.226 7.094 1.00 93.12 530 THR A O 1
ATOM 4079 N N . ASN A 1 531 ? -0.645 -14.893 7.213 1.00 91.62 531 ASN A N 1
ATOM 4080 C CA . ASN A 1 531 ? -0.741 -15.134 8.653 1.00 91.62 531 ASN A CA 1
ATOM 4081 C C . ASN A 1 531 ? -1.650 -16.331 8.993 1.00 91.62 531 ASN A C 1
ATOM 4083 O O . ASN A 1 531 ? -2.351 -16.323 10.007 1.00 91.62 531 ASN A O 1
ATOM 4087 N N . LEU A 1 532 ? -1.654 -17.356 8.138 1.00 92.06 532 LEU A N 1
ATOM 4088 C CA . LEU A 1 532 ? -2.414 -18.589 8.342 1.00 92.06 532 LEU A CA 1
ATOM 4089 C C . LEU A 1 532 ? -1.955 -19.332 9.608 1.00 92.06 532 LEU A C 1
ATOM 4091 O O . LEU A 1 532 ? -0.785 -19.702 9.739 1.00 92.06 532 LEU A O 1
ATOM 4095 N N . ILE A 1 533 ? -2.883 -19.597 10.533 1.00 90.94 533 ILE A N 1
ATOM 4096 C CA . ILE A 1 533 ? -2.604 -20.318 11.783 1.00 90.94 533 ILE A CA 1
ATOM 4097 C C . ILE A 1 533 ? -3.443 -21.597 11.844 1.00 90.94 533 ILE A C 1
ATOM 4099 O O . ILE A 1 533 ? -4.657 -21.576 11.650 1.00 90.94 533 ILE A O 1
ATOM 4103 N N . ASP A 1 534 ? -2.784 -22.725 12.130 1.00 94.00 534 ASP A N 1
ATOM 4104 C CA . ASP A 1 534 ? -3.427 -24.038 12.279 1.00 94.00 534 ASP A CA 1
ATOM 4105 C C . ASP A 1 534 ? -4.602 -23.981 13.271 1.00 94.00 534 ASP A C 1
ATOM 4107 O O . ASP A 1 534 ? -4.480 -23.470 14.389 1.00 94.00 534 ASP A O 1
ATOM 4111 N N . GLY A 1 535 ? -5.750 -24.510 12.854 1.00 93.56 535 GLY A N 1
ATOM 4112 C CA . GLY A 1 535 ? -7.001 -24.490 13.606 1.00 93.56 535 GLY A CA 1
ATOM 4113 C C . GLY A 1 535 ? -7.906 -23.276 13.361 1.00 93.56 535 GLY A C 1
ATOM 4114 O O . GLY A 1 535 ? -9.035 -23.276 13.860 1.00 93.56 535 GLY A O 1
ATOM 4115 N N . GLU A 1 536 ? -7.476 -22.263 12.603 1.00 93.50 536 GLU A N 1
ATOM 4116 C CA . GLU A 1 536 ? -8.346 -21.151 12.200 1.00 93.50 536 GLU A CA 1
ATOM 4117 C C . GLU A 1 536 ? -9.314 -21.555 11.084 1.00 93.50 536 GLU A C 1
ATOM 4119 O O . GLU A 1 536 ? -9.089 -22.508 10.345 1.00 93.50 536 GLU A O 1
ATOM 4124 N N . THR A 1 537 ? -10.435 -20.845 10.963 1.00 93.56 537 THR A N 1
ATOM 4125 C CA . THR A 1 537 ? -11.389 -21.074 9.871 1.00 93.56 537 THR A CA 1
ATOM 4126 C C . THR A 1 537 ? -11.085 -20.127 8.722 1.00 93.56 537 THR A C 1
ATOM 4128 O O . THR A 1 537 ? -11.047 -18.918 8.929 1.00 93.56 537 THR A O 1
ATOM 4131 N N . ILE A 1 538 ? -10.925 -20.680 7.522 1.00 96.69 538 ILE A N 1
ATOM 4132 C CA . ILE A 1 538 ? -10.720 -19.925 6.283 1.00 96.69 538 ILE A CA 1
ATOM 4133 C C . ILE A 1 538 ? -11.811 -20.272 5.271 1.00 96.69 538 ILE A C 1
ATOM 4135 O O . ILE A 1 538 ? -12.415 -21.351 5.323 1.00 96.69 538 ILE A O 1
ATOM 4139 N N . THR A 1 539 ? -12.074 -19.342 4.361 1.00 97.75 539 THR A N 1
ATOM 4140 C CA . THR A 1 539 ? -13.090 -19.483 3.317 1.00 97.75 539 THR A CA 1
ATOM 4141 C C . THR A 1 539 ? -12.438 -19.348 1.954 1.00 97.75 539 THR A C 1
ATOM 4143 O O . THR A 1 539 ? -11.774 -18.361 1.696 1.00 97.75 539 THR A O 1
ATOM 4146 N N . PHE A 1 540 ? -12.653 -20.320 1.081 1.00 97.81 540 PHE A N 1
ATOM 4147 C CA . PHE A 1 540 ? -12.271 -20.254 -0.319 1.00 97.81 540 PHE A CA 1
ATOM 4148 C C . PHE A 1 540 ? -13.407 -19.639 -1.128 1.00 97.81 540 PHE A C 1
ATOM 4150 O O . PHE A 1 540 ? -14.556 -20.065 -0.965 1.00 97.81 540 PHE A O 1
ATOM 4157 N N . VAL A 1 541 ? -13.093 -18.685 -2.000 1.00 97.75 541 VAL A N 1
ATOM 4158 C CA . VAL A 1 541 ? -14.037 -18.077 -2.948 1.00 97.75 541 VAL A CA 1
ATOM 4159 C C . VAL A 1 541 ? -13.417 -18.155 -4.334 1.00 97.75 541 VAL A C 1
ATOM 4161 O O . VAL A 1 541 ? -12.423 -17.498 -4.594 1.00 97.75 541 VAL A O 1
ATOM 4164 N N . GLY A 1 542 ? -13.976 -18.989 -5.212 1.00 96.62 542 GLY A N 1
ATOM 4165 C CA . GLY A 1 542 ? -13.389 -19.226 -6.530 1.00 96.62 542 GLY A CA 1
ATOM 4166 C C . GLY A 1 542 ? -14.323 -18.896 -7.681 1.00 96.62 542 GLY A C 1
ATOM 4167 O O . GLY A 1 542 ? -15.449 -19.400 -7.713 1.00 96.62 542 GLY A O 1
ATOM 4168 N N . ASP A 1 543 ? -13.855 -18.093 -8.637 1.00 96.00 543 ASP A N 1
ATOM 4169 C CA . ASP A 1 543 ? -14.572 -17.786 -9.876 1.00 96.00 543 ASP A CA 1
ATOM 4170 C C . ASP A 1 543 ? -14.451 -18.940 -10.878 1.00 96.00 543 ASP A C 1
ATOM 4172 O O . ASP A 1 543 ? -13.392 -19.261 -11.409 1.00 96.00 543 ASP A O 1
ATOM 4176 N N . MET A 1 544 ? -15.584 -19.555 -11.194 1.00 93.00 544 MET A N 1
ATOM 4177 C CA . MET A 1 544 ? -15.679 -20.707 -12.090 1.00 93.00 544 MET A CA 1
ATOM 4178 C C . MET A 1 544 ? -15.719 -20.317 -13.576 1.00 93.00 544 MET A C 1
ATOM 4180 O O . MET A 1 544 ? -15.845 -21.188 -14.444 1.00 93.00 544 MET A O 1
ATOM 4184 N N . THR A 1 545 ? -15.744 -19.019 -13.889 1.00 86.56 545 THR A N 1
ATOM 4185 C CA . THR A 1 545 ? -16.060 -18.507 -15.232 1.00 86.56 545 THR A CA 1
ATOM 4186 C C . THR A 1 545 ? -15.169 -17.372 -15.720 1.00 86.56 545 THR A C 1
ATOM 4188 O O . THR A 1 545 ? -15.155 -17.121 -16.929 1.00 86.56 545 THR A O 1
ATOM 4191 N N . GLY A 1 546 ? -14.492 -16.679 -14.810 1.00 79.94 546 GLY A N 1
ATOM 4192 C CA . GLY A 1 546 ? -13.690 -15.496 -15.085 1.00 79.94 546 GLY A CA 1
ATOM 4193 C C . GLY A 1 546 ? -12.229 -15.649 -14.678 1.00 79.94 546 GLY A C 1
ATOM 4194 O O . GLY A 1 546 ? -11.710 -16.756 -14.561 1.00 79.94 546 GLY A O 1
ATOM 4195 N N . GLU A 1 547 ? -11.568 -14.504 -14.541 1.00 81.75 547 GLU A N 1
ATOM 4196 C CA . GLU A 1 547 ? -10.124 -14.379 -14.305 1.00 81.75 547 GLU A CA 1
ATOM 4197 C C . GLU A 1 547 ? -9.805 -13.996 -12.843 1.00 81.75 547 GLU A C 1
ATOM 4199 O O . GLU A 1 547 ? -8.646 -13.784 -12.517 1.00 81.75 547 GLU A O 1
ATOM 4204 N N . LEU A 1 548 ? -10.818 -13.950 -11.962 1.00 92.44 548 LEU A N 1
ATOM 4205 C CA . LEU A 1 548 ? -10.701 -13.594 -10.534 1.00 92.44 548 LEU A CA 1
ATOM 4206 C C . LEU A 1 548 ? -10.161 -14.736 -9.644 1.00 92.44 548 LEU A C 1
ATOM 4208 O O . LEU A 1 548 ? -10.271 -14.660 -8.434 1.00 92.44 548 LEU A O 1
ATOM 4212 N N . GLY A 1 549 ? -9.700 -15.835 -10.250 1.00 94.12 549 GLY A N 1
ATOM 4213 C CA . GLY A 1 549 ? -9.034 -16.947 -9.562 1.00 94.12 549 GLY A CA 1
ATOM 4214 C C . GLY A 1 549 ? -9.787 -17.600 -8.395 1.00 94.12 549 GLY A C 1
ATOM 4215 O O . GLY A 1 549 ? -11.021 -17.700 -8.388 1.00 94.12 549 GLY A O 1
ATOM 4216 N N . LEU A 1 550 ? -9.005 -18.177 -7.478 1.00 96.56 550 LEU A N 1
ATOM 4217 C CA . LEU A 1 550 ? -9.425 -18.873 -6.265 1.00 96.56 550 LEU A CA 1
ATOM 4218 C C . LEU A 1 550 ? -8.770 -18.232 -5.039 1.00 96.56 550 LEU A C 1
ATOM 4220 O O . LEU A 1 550 ? -7.627 -18.537 -4.703 1.00 96.56 550 LEU A O 1
ATOM 4224 N N . ASP A 1 551 ? -9.554 -17.449 -4.311 1.00 97.69 551 ASP A N 1
ATOM 4225 C CA . ASP A 1 551 ? -9.058 -16.683 -3.174 1.00 97.69 551 ASP A CA 1
ATOM 4226 C C . ASP A 1 551 ? -9.257 -17.406 -1.852 1.00 97.69 551 ASP A C 1
ATOM 4228 O O . ASP A 1 551 ? -10.182 -18.211 -1.680 1.00 97.69 551 ASP A O 1
ATOM 4232 N N . ILE A 1 552 ? -8.437 -17.035 -0.871 1.00 97.94 552 ILE A N 1
ATOM 4233 C CA . ILE A 1 552 ? -8.549 -17.436 0.525 1.00 97.94 552 ILE A CA 1
ATOM 4234 C C . ILE A 1 552 ? -8.881 -16.221 1.380 1.00 97.94 552 ILE A C 1
ATOM 4236 O O . ILE A 1 552 ? -8.071 -15.323 1.565 1.00 97.94 552 ILE A O 1
ATOM 4240 N N . LEU A 1 553 ? -10.056 -16.253 1.997 1.00 97.75 553 LEU A N 1
ATOM 4241 C CA . LEU A 1 553 ? -10.544 -15.240 2.917 1.00 97.75 553 LEU A CA 1
ATOM 4242 C C . LEU A 1 553 ? -10.412 -15.696 4.374 1.00 97.75 553 LEU A C 1
ATOM 4244 O O . LEU A 1 553 ? -10.907 -16.761 4.771 1.00 97.75 553 LEU A O 1
ATOM 4248 N N . LYS A 1 554 ? -9.834 -14.825 5.195 1.00 95.38 554 LYS A N 1
ATOM 4249 C CA . LYS A 1 554 ? -9.733 -14.914 6.651 1.00 95.38 554 LYS A CA 1
ATOM 4250 C C . LYS A 1 554 ? -10.260 -13.619 7.278 1.00 95.38 554 LYS A C 1
ATOM 4252 O O . LYS A 1 554 ? -10.125 -12.541 6.715 1.00 95.38 554 LYS A O 1
ATOM 4257 N N . ASN A 1 555 ? -10.934 -13.737 8.424 1.00 94.31 555 ASN A N 1
ATOM 4258 C CA . ASN A 1 555 ? -11.537 -12.609 9.155 1.00 94.31 555 ASN A CA 1
ATOM 4259 C C . ASN A 1 555 ? -12.455 -11.687 8.319 1.00 94.31 555 ASN A C 1
ATOM 4261 O O . ASN A 1 555 ? -12.694 -10.536 8.686 1.00 94.31 555 ASN A O 1
ATOM 4265 N N . ILE A 1 556 ? -13.037 -12.213 7.237 1.00 95.75 556 ILE A N 1
ATOM 4266 C CA . ILE A 1 556 ? -14.053 -11.541 6.421 1.00 95.75 556 ILE A CA 1
ATOM 4267 C C . ILE A 1 556 ? -15.444 -11.928 6.914 1.00 95.75 556 ILE A C 1
ATOM 4269 O O . ILE A 1 556 ? -15.763 -13.112 7.041 1.00 95.75 556 ILE A O 1
ATOM 4273 N N . GLN A 1 557 ? -16.303 -10.939 7.165 1.00 93.38 557 GLN A N 1
ATOM 4274 C CA . GLN A 1 557 ? -17.688 -11.198 7.569 1.00 93.38 557 GLN A CA 1
ATOM 4275 C C . GLN A 1 557 ? -18.633 -11.276 6.374 1.00 93.38 557 GLN A C 1
ATOM 4277 O O . GLN A 1 557 ? -19.628 -12.002 6.436 1.00 93.38 557 GLN A O 1
ATOM 4282 N N . HIS A 1 558 ? -18.358 -10.524 5.308 1.00 93.81 558 HIS A N 1
ATOM 4283 C CA . HIS A 1 558 ? -19.250 -10.377 4.162 1.00 93.81 558 HIS A CA 1
ATOM 4284 C C . HIS A 1 558 ? -18.505 -10.566 2.843 1.00 93.81 558 HIS A C 1
ATOM 4286 O O . HIS A 1 558 ? -17.460 -9.959 2.628 1.00 93.81 558 HIS A O 1
ATOM 4292 N N . VAL A 1 559 ? -19.104 -11.335 1.935 1.00 96.88 559 VAL A N 1
ATOM 4293 C CA . VAL A 1 559 ? -18.664 -11.430 0.540 1.00 96.88 559 VAL A CA 1
ATOM 4294 C C . VAL A 1 559 ? -19.729 -10.816 -0.356 1.00 96.88 559 VAL A C 1
ATOM 4296 O O . VAL A 1 559 ? -20.905 -11.186 -0.288 1.00 96.88 559 VAL A O 1
ATOM 4299 N N . GLY A 1 560 ? -19.334 -9.838 -1.157 1.00 96.06 560 GLY A N 1
ATOM 4300 C CA . GLY A 1 560 ? -20.204 -9.102 -2.059 1.00 96.06 560 GLY A CA 1
ATOM 4301 C C . GLY A 1 560 ? -20.008 -9.511 -3.509 1.00 96.06 560 GLY A C 1
ATOM 4302 O O . GLY A 1 560 ? -18.894 -9.737 -3.961 1.00 96.06 560 GLY A O 1
ATOM 4303 N N . PHE A 1 561 ? -21.114 -9.554 -4.240 1.00 96.62 561 PHE A N 1
ATOM 4304 C CA . PHE A 1 561 ? -21.161 -9.764 -5.680 1.00 96.62 561 PHE A CA 1
ATOM 4305 C C . PHE A 1 561 ? -22.005 -8.666 -6.324 1.00 96.62 561 PHE A C 1
ATOM 4307 O O . PHE A 1 561 ? -22.799 -7.993 -5.659 1.00 96.62 561 PHE A O 1
ATOM 4314 N N . SER A 1 562 ? -21.929 -8.550 -7.648 1.00 95.00 562 SER A N 1
ATOM 4315 C CA . SER A 1 562 ? -22.727 -7.585 -8.421 1.00 95.00 562 SER A CA 1
ATOM 4316 C C . SER A 1 562 ? -24.250 -7.716 -8.234 1.00 95.00 562 SER A C 1
ATOM 4318 O O . SER A 1 562 ? -24.993 -6.780 -8.541 1.00 95.00 562 SER A O 1
ATOM 4320 N N . ASP A 1 563 ? -24.741 -8.869 -7.763 1.00 96.31 563 ASP A N 1
ATOM 4321 C CA . ASP A 1 563 ? -26.164 -9.164 -7.595 1.00 96.31 563 ASP A CA 1
ATOM 4322 C C . ASP A 1 563 ? -26.630 -9.368 -6.144 1.00 96.31 563 ASP A C 1
ATOM 4324 O O . ASP A 1 563 ? -27.823 -9.190 -5.879 1.00 96.31 563 ASP A O 1
ATOM 4328 N N . GLN A 1 564 ? -25.740 -9.712 -5.207 1.00 95.06 564 GLN A N 1
ATOM 4329 C CA . GLN A 1 564 ? -26.095 -9.925 -3.799 1.00 95.06 564 GLN A CA 1
ATOM 4330 C C . GLN A 1 564 ? -24.889 -9.887 -2.850 1.00 95.06 564 GLN A C 1
ATOM 4332 O O . GLN A 1 564 ? -23.746 -10.013 -3.272 1.00 95.06 564 GLN A O 1
ATOM 4337 N N . TRP A 1 565 ? -25.176 -9.777 -1.551 1.00 93.62 565 TRP A N 1
ATOM 4338 C CA . TRP A 1 565 ? -24.211 -9.944 -0.462 1.00 93.62 565 TRP A CA 1
ATOM 4339 C C . TRP A 1 565 ? -24.497 -11.235 0.298 1.00 93.62 565 TRP A C 1
ATOM 4341 O O . TRP A 1 565 ? -25.659 -11.555 0.560 1.00 93.62 565 TRP A O 1
ATOM 4351 N N . LEU A 1 566 ? -23.438 -11.948 0.661 1.00 94.31 566 LEU A N 1
ATOM 4352 C CA . LEU A 1 566 ? -23.468 -13.198 1.406 1.00 94.31 566 LEU A CA 1
ATOM 4353 C C . LEU A 1 566 ? -22.740 -13.022 2.742 1.00 94.31 566 LEU A C 1
ATOM 4355 O O . LEU A 1 566 ? -21.652 -12.451 2.796 1.00 94.31 566 LEU A O 1
ATOM 4359 N N . ASN A 1 567 ? -23.330 -13.545 3.814 1.00 92.75 567 ASN A N 1
ATOM 4360 C CA . ASN A 1 567 ? -22.733 -13.506 5.145 1.00 92.75 567 ASN A CA 1
ATOM 4361 C C . ASN A 1 567 ? -21.864 -14.757 5.354 1.00 92.75 567 ASN A C 1
ATOM 4363 O O . ASN A 1 567 ? -22.347 -15.881 5.174 1.00 92.75 567 ASN A O 1
ATOM 4367 N N . LEU A 1 568 ? -20.611 -14.566 5.767 1.00 92.00 568 LEU A N 1
ATOM 4368 C CA . LEU A 1 568 ? -19.710 -15.638 6.208 1.00 92.00 568 LEU A CA 1
ATOM 4369 C C . LEU A 1 568 ? -19.742 -15.838 7.730 1.00 92.00 568 LEU A C 1
ATOM 4371 O O . LEU A 1 568 ? -19.439 -16.926 8.216 1.00 92.00 568 LEU A O 1
ATOM 4375 N N . GLU A 1 569 ? -20.163 -14.814 8.478 1.00 86.81 569 GLU A N 1
ATOM 4376 C CA . GLU A 1 569 ? -20.410 -14.870 9.922 1.00 86.81 569 GLU A CA 1
ATOM 4377 C C . GLU A 1 569 ? -21.866 -14.486 10.228 1.00 86.81 569 GLU A C 1
ATOM 4379 O O . GLU A 1 569 ? -22.482 -13.698 9.509 1.00 86.81 569 GLU A O 1
ATOM 4384 N N . VAL A 1 570 ? -22.434 -15.037 11.304 1.00 84.06 570 VAL A N 1
ATOM 4385 C CA . VAL A 1 570 ? -23.761 -14.634 11.783 1.00 84.06 570 VAL A CA 1
ATOM 4386 C C . VAL A 1 570 ? -23.719 -13.161 12.177 1.00 84.06 570 VAL A C 1
ATOM 4388 O O . VAL A 1 570 ? -22.969 -12.765 13.073 1.00 84.06 570 VAL A O 1
ATOM 4391 N N . THR A 1 571 ? -24.563 -12.348 11.551 1.00 79.75 571 THR A N 1
ATOM 4392 C CA . THR A 1 571 ? -24.666 -10.930 11.887 1.00 79.75 571 THR A CA 1
ATOM 4393 C C . THR A 1 571 ? -25.773 -10.703 12.901 1.00 79.75 571 THR A C 1
ATOM 4395 O O . THR A 1 571 ? -26.846 -11.304 12.841 1.00 79.75 571 THR A O 1
ATOM 4398 N N . VAL A 1 572 ? -25.493 -9.832 13.868 1.00 77.31 572 VAL A N 1
ATOM 4399 C CA . VAL A 1 572 ? -26.432 -9.425 14.913 1.00 77.31 572 VAL A CA 1
ATOM 4400 C C . VAL A 1 572 ? -26.429 -7.906 14.965 1.00 77.31 572 VAL A C 1
ATOM 4402 O O . VAL A 1 572 ? -25.399 -7.294 15.239 1.00 77.31 572 VAL A O 1
ATOM 4405 N N . GLN A 1 573 ? -27.579 -7.294 14.716 1.00 75.00 573 GLN A N 1
ATOM 4406 C CA . GLN A 1 573 ? -27.751 -5.846 14.747 1.00 75.00 573 GLN A CA 1
ATOM 4407 C C . GLN A 1 573 ? -28.832 -5.475 15.750 1.00 75.00 573 GLN A C 1
ATOM 4409 O O . GLN A 1 573 ? -29.894 -6.090 15.775 1.00 75.00 573 GLN A O 1
ATOM 4414 N N . SER A 1 574 ? -28.596 -4.461 16.579 1.00 70.69 574 SER A N 1
ATOM 4415 C CA . SER A 1 574 ? -29.650 -3.906 17.425 1.00 70.69 574 SER A CA 1
ATOM 4416 C C . SER A 1 574 ? -30.677 -3.184 16.550 1.00 70.69 574 SER A C 1
ATOM 4418 O O . SER A 1 574 ? -30.366 -2.248 15.819 1.00 70.69 574 SER A O 1
ATOM 4420 N N . ASN A 1 575 ? -31.934 -3.611 16.623 1.00 65.31 575 ASN A N 1
ATOM 4421 C CA . ASN A 1 575 ? -33.027 -2.914 15.965 1.00 65.31 575 ASN A CA 1
ATOM 4422 C C . ASN A 1 575 ? -33.508 -1.775 16.873 1.00 65.31 575 ASN A C 1
ATOM 4424 O O . ASN A 1 575 ? -34.140 -2.013 17.907 1.00 65.31 575 ASN A O 1
ATOM 4428 N N . ASN A 1 576 ? -33.207 -0.539 16.477 1.00 60.66 576 ASN A N 1
ATOM 4429 C CA . ASN A 1 576 ? -33.596 0.680 17.186 1.00 60.66 576 ASN A CA 1
ATOM 4430 C C . ASN A 1 576 ? -34.848 1.361 16.593 1.00 60.66 576 ASN A C 1
ATOM 4432 O O . ASN A 1 576 ? -35.233 2.436 17.048 1.00 60.66 576 ASN A O 1
ATOM 4436 N N . TRP A 1 577 ? -35.524 0.748 15.612 1.00 56.72 577 TRP A N 1
ATOM 4437 C CA . TRP A 1 577 ? -36.700 1.337 14.951 1.00 56.72 577 TRP A CA 1
ATOM 4438 C C . TRP A 1 577 ? -38.008 1.201 15.746 1.00 56.72 577 TRP A C 1
ATOM 4440 O O . TRP A 1 577 ? -39.053 1.676 15.298 1.00 56.72 577 TRP A O 1
ATOM 4450 N N . SER A 1 578 ? -37.982 0.573 16.925 1.00 57.00 578 SER A N 1
ATOM 4451 C CA . SER A 1 578 ? -39.133 0.519 17.831 1.00 57.00 578 SER A CA 1
ATOM 4452 C C . SER A 1 578 ? -38.730 0.817 19.272 1.00 57.00 578 SER A C 1
ATOM 4454 O O . SER A 1 578 ? -37.639 0.456 19.708 1.00 57.00 578 SER A O 1
ATOM 4456 N N . GLU A 1 579 ? -39.645 1.431 20.028 1.00 53.12 579 GLU A N 1
ATOM 4457 C CA . GLU A 1 579 ? -39.480 1.705 21.466 1.00 53.12 579 GLU A CA 1
ATOM 4458 C C . GLU A 1 579 ? -39.297 0.424 22.309 1.00 53.12 579 GLU A C 1
ATOM 4460 O O . GLU A 1 579 ? -38.889 0.503 23.465 1.00 53.12 579 GLU A O 1
ATOM 4465 N N . GLU A 1 580 ? -39.594 -0.755 21.747 1.00 58.31 580 GLU A N 1
ATOM 4466 C CA . GLU A 1 580 ? -39.510 -2.055 22.426 1.00 58.31 580 GLU A CA 1
ATOM 4467 C C . GLU A 1 580 ? -38.113 -2.700 22.334 1.00 58.31 580 GLU A C 1
ATOM 4469 O O . GLU A 1 580 ? -37.817 -3.609 23.114 1.00 58.31 580 GLU A O 1
ATOM 4474 N N . GLY A 1 581 ? -37.235 -2.202 21.450 1.00 64.31 581 GLY A N 1
ATOM 4475 C CA . GLY A 1 581 ? -35.912 -2.779 21.185 1.00 64.31 581 GLY A CA 1
ATOM 4476 C C . GLY A 1 581 ? -35.965 -4.190 20.573 1.00 64.31 581 GLY A C 1
ATOM 4477 O O . GLY A 1 581 ? -37.004 -4.846 20.524 1.00 64.31 581 GLY A O 1
ATOM 4478 N N . GLY A 1 582 ? -34.833 -4.680 20.066 1.00 70.00 582 GLY A N 1
ATOM 4479 C CA . GLY A 1 582 ? -34.719 -6.028 19.500 1.00 70.00 582 GLY A CA 1
ATOM 4480 C C . GLY A 1 582 ? -33.387 -6.253 18.791 1.00 70.00 582 GLY A C 1
ATOM 4481 O O . GLY A 1 582 ? -32.562 -5.344 18.739 1.00 70.00 582 GLY A O 1
ATOM 4482 N N . TYR A 1 583 ? -33.190 -7.449 18.234 1.00 75.75 583 TYR A N 1
ATOM 4483 C CA . TYR A 1 583 ? -32.045 -7.759 17.376 1.00 75.75 583 TYR A CA 1
ATOM 4484 C C . TYR A 1 583 ? -32.526 -8.280 16.019 1.00 75.75 583 TYR A C 1
ATOM 4486 O O . TYR A 1 583 ? -33.403 -9.146 15.983 1.00 75.75 583 TYR A O 1
ATOM 4494 N N . ASP A 1 584 ? -31.967 -7.757 14.929 1.00 79.38 584 ASP A N 1
ATOM 4495 C CA . ASP A 1 584 ? -31.978 -8.426 13.628 1.00 79.38 584 ASP A CA 1
ATOM 4496 C C . ASP A 1 584 ? -30.808 -9.414 13.598 1.00 79.38 584 ASP A C 1
ATOM 4498 O O . ASP A 1 584 ? -29.680 -9.048 13.931 1.00 79.38 584 ASP A O 1
ATOM 4502 N N . ILE A 1 585 ? -31.095 -10.677 13.285 1.00 82.75 585 ILE A N 1
ATOM 4503 C CA . ILE A 1 585 ? -30.099 -11.750 13.263 1.00 82.75 585 ILE A CA 1
ATOM 4504 C C . ILE A 1 585 ? -30.189 -12.441 11.912 1.00 82.75 585 ILE A C 1
ATOM 4506 O O . ILE A 1 585 ? -31.222 -13.036 11.591 1.00 82.75 585 ILE A O 1
ATOM 4510 N N . GLN A 1 586 ? -29.100 -12.400 11.149 1.00 85.31 586 GLN A N 1
ATOM 4511 C CA . GLN A 1 586 ? -29.015 -13.043 9.844 1.00 85.31 586 GLN A CA 1
ATOM 4512 C C . GLN A 1 586 ? -27.953 -14.141 9.885 1.00 85.31 586 GLN A C 1
ATOM 4514 O O . GLN A 1 586 ? -26.847 -13.939 10.384 1.00 85.31 586 GLN A O 1
ATOM 4519 N N . GLY A 1 587 ? -28.324 -15.322 9.392 1.00 87.50 587 GLY A N 1
ATOM 4520 C CA . GLY A 1 587 ? -27.409 -16.452 9.260 1.00 87.50 587 GLY A CA 1
ATOM 4521 C C . GLY A 1 587 ? -26.376 -16.249 8.155 1.00 87.50 587 GLY A C 1
ATOM 4522 O O . GLY A 1 587 ? -26.381 -15.235 7.451 1.00 87.50 587 GLY A O 1
ATOM 4523 N N . THR A 1 588 ? -25.511 -17.241 8.021 1.00 91.44 588 THR A N 1
ATOM 4524 C CA . THR A 1 588 ? -24.511 -17.380 6.974 1.00 91.44 588 THR A CA 1
ATOM 4525 C C . THR A 1 588 ? -25.073 -18.139 5.772 1.00 91.44 588 THR A C 1
ATOM 4527 O O . THR A 1 588 ? -26.214 -18.606 5.758 1.00 91.44 588 THR A O 1
ATOM 4530 N N . ILE A 1 589 ? -24.254 -18.269 4.731 1.00 89.25 589 ILE A N 1
ATOM 4531 C CA . ILE A 1 589 ? -24.514 -19.193 3.617 1.00 89.25 589 ILE A CA 1
ATOM 4532 C C . ILE A 1 589 ? -24.275 -20.665 3.980 1.00 89.25 589 ILE A C 1
ATOM 4534 O O . ILE A 1 589 ? -24.622 -21.558 3.205 1.00 89.25 589 ILE A O 1
ATOM 4538 N N . PHE A 1 590 ? -23.684 -20.921 5.147 1.00 88.94 590 PHE A N 1
ATOM 4539 C CA . PHE A 1 590 ? -23.393 -22.250 5.659 1.00 88.94 590 PHE A CA 1
ATOM 4540 C C . PHE A 1 590 ? -24.500 -22.727 6.613 1.00 88.94 590 PHE A C 1
ATOM 4542 O O . PHE A 1 590 ? -25.548 -22.107 6.781 1.00 88.94 590 PHE A O 1
ATOM 4549 N N . SER A 1 591 ? -24.306 -23.900 7.217 1.00 84.38 591 SER A N 1
ATOM 4550 C CA . SER A 1 591 ? -25.267 -24.430 8.188 1.00 84.38 591 SER A CA 1
ATOM 4551 C C . SER A 1 591 ? -25.126 -23.732 9.543 1.00 84.38 591 SER A C 1
ATOM 4553 O O . SER A 1 591 ? -24.162 -23.988 10.263 1.00 84.38 591 SER A O 1
ATOM 4555 N N . ASP A 1 592 ? -26.120 -22.928 9.932 1.00 82.88 592 ASP A N 1
ATOM 4556 C CA . ASP A 1 592 ? -26.139 -22.247 11.234 1.00 82.88 592 ASP A CA 1
ATOM 4557 C C . ASP A 1 592 ? -27.076 -22.893 12.263 1.00 82.88 592 ASP A C 1
ATOM 4559 O O . ASP A 1 592 ? -28.165 -23.385 11.949 1.00 82.88 592 ASP A O 1
ATOM 4563 N N . LEU A 1 593 ? -26.705 -22.771 13.541 1.00 81.19 593 LEU A N 1
ATOM 4564 C CA . LEU A 1 593 ? -27.609 -22.930 14.680 1.00 81.19 593 LEU A CA 1
ATOM 4565 C C . LEU A 1 593 ? -27.708 -21.601 15.436 1.00 81.19 593 LEU A C 1
ATOM 4567 O O . LEU A 1 593 ? -26.818 -21.245 16.204 1.00 81.19 593 LEU A O 1
ATOM 4571 N N . ILE A 1 594 ? -28.821 -20.891 15.259 1.00 75.44 594 ILE A N 1
ATOM 4572 C CA . ILE A 1 594 ? -29.068 -19.603 15.919 1.00 75.44 594 ILE A CA 1
ATOM 4573 C C . ILE A 1 594 ? -30.023 -19.813 17.098 1.00 75.44 594 ILE A C 1
ATOM 4575 O O . ILE A 1 594 ? -31.182 -20.193 16.917 1.00 75.44 594 ILE A O 1
ATOM 4579 N N . ILE A 1 595 ? -29.548 -19.548 18.318 1.00 70.12 595 ILE A N 1
ATOM 4580 C CA . ILE A 1 595 ? -30.352 -19.623 19.546 1.00 70.12 595 ILE A CA 1
ATOM 4581 C C . ILE A 1 595 ? -30.585 -18.204 20.076 1.00 70.12 595 ILE A C 1
ATOM 4583 O O . ILE A 1 595 ? -29.741 -17.640 20.766 1.00 70.12 595 ILE A O 1
ATOM 4587 N N . ALA A 1 596 ? -31.750 -17.624 19.781 1.00 63.06 596 ALA A N 1
ATOM 4588 C CA . ALA A 1 596 ? -32.144 -16.320 20.315 1.00 63.06 596 ALA A CA 1
ATOM 4589 C C . ALA A 1 596 ? -32.840 -16.458 21.687 1.00 63.06 596 ALA A C 1
ATOM 4591 O O . ALA A 1 596 ? -33.757 -17.267 21.842 1.00 63.06 596 ALA A O 1
ATOM 4592 N N . GLY A 1 597 ? -32.447 -15.639 22.674 1.00 59.16 597 GLY A N 1
ATOM 4593 C CA . GLY A 1 597 ? -33.188 -15.474 23.938 1.00 59.16 597 GLY A CA 1
ATOM 4594 C C . GLY A 1 597 ? -32.598 -16.111 25.207 1.00 59.16 597 GLY A C 1
ATOM 4595 O O . GLY A 1 597 ? -33.338 -16.296 26.176 1.00 59.16 597 GLY A O 1
ATOM 4596 N N . HIS A 1 598 ? -31.299 -16.424 25.258 1.00 40.84 598 HIS A N 1
ATOM 4597 C CA . HIS A 1 598 ? -30.610 -16.751 26.514 1.00 40.84 598 HIS A CA 1
ATOM 4598 C C . HIS A 1 598 ? -29.492 -15.735 26.767 1.00 40.84 598 HIS A C 1
ATOM 4600 O O . HIS A 1 598 ? -28.751 -15.409 25.847 1.00 40.84 598 HIS A O 1
ATOM 4606 N N . ASN A 1 599 ? -29.430 -15.190 27.986 1.00 42.66 599 ASN A N 1
ATOM 4607 C CA . ASN A 1 599 ? -28.411 -14.226 28.408 1.00 42.66 599 ASN A CA 1
ATOM 4608 C C . ASN A 1 599 ? -27.017 -14.806 28.137 1.00 42.66 599 ASN A C 1
ATOM 4610 O O . ASN A 1 599 ? -26.661 -15.771 28.803 1.00 42.66 599 ASN A O 1
ATOM 4614 N N . ASP A 1 600 ? -26.281 -14.193 27.210 1.00 43.59 600 ASP A N 1
ATOM 4615 C CA . ASP A 1 600 ? -24.962 -14.580 26.681 1.00 43.59 600 ASP A CA 1
ATOM 4616 C C . ASP A 1 600 ? -25.049 -15.344 25.345 1.00 43.59 600 ASP A C 1
ATOM 4618 O O . ASP A 1 600 ? -25.160 -16.572 25.280 1.00 43.59 600 ASP A O 1
ATOM 4622 N N . LEU A 1 601 ? -24.987 -14.569 24.253 1.00 39.19 601 LEU A N 1
ATOM 4623 C CA . LEU A 1 601 ? -24.732 -15.053 22.896 1.00 39.19 601 LEU A CA 1
ATOM 4624 C C . LEU A 1 601 ? -23.459 -15.911 22.912 1.00 39.19 601 LEU A C 1
ATOM 4626 O O . LEU A 1 601 ? -22.364 -15.404 23.134 1.00 39.19 601 LEU A O 1
ATOM 4630 N N . THR A 1 602 ? -23.607 -17.213 22.682 1.00 40.78 602 THR A N 1
ATOM 4631 C CA . THR A 1 602 ? -22.492 -18.126 22.417 1.00 40.78 602 THR A CA 1
ATOM 4632 C C . THR A 1 602 ? -22.782 -18.853 21.111 1.00 40.78 602 THR A C 1
ATOM 4634 O O . THR A 1 602 ? -23.792 -19.546 20.983 1.00 40.78 602 THR A O 1
ATOM 4637 N N . THR A 1 603 ? -21.926 -18.646 20.112 1.00 43.03 603 THR A N 1
ATOM 4638 C CA . THR A 1 603 ? -21.922 -19.408 18.862 1.00 43.03 603 THR A CA 1
ATOM 4639 C C . THR A 1 603 ? -21.187 -20.726 19.104 1.00 43.03 603 THR A C 1
ATOM 4641 O O . THR A 1 603 ? -20.137 -20.768 19.744 1.00 43.03 603 THR A O 1
ATOM 4644 N N . GLN A 1 604 ? -21.756 -21.837 18.639 1.00 33.44 604 GLN A N 1
ATOM 4645 C CA . GLN A 1 604 ? -21.081 -23.133 18.640 1.00 33.44 604 GLN A CA 1
ATOM 4646 C C . GLN A 1 604 ? -21.293 -23.762 17.264 1.00 33.44 604 GLN A C 1
ATOM 4648 O O . GLN A 1 604 ? -22.400 -24.192 16.937 1.00 33.44 604 GLN A O 1
ATOM 4653 N N . HIS A 1 605 ? -20.241 -23.774 16.447 1.00 36.75 605 HIS A N 1
ATOM 4654 C CA . HIS A 1 605 ? -20.244 -24.476 15.169 1.00 36.75 605 HIS A CA 1
ATOM 4655 C C . HIS A 1 605 ? -20.196 -25.982 15.447 1.00 36.75 605 HIS A C 1
ATOM 4657 O O . HIS A 1 605 ? -19.293 -26.467 16.130 1.00 36.75 605 HIS A O 1
ATOM 4663 N N . PHE A 1 606 ? -21.185 -26.727 14.954 1.00 35.84 606 PHE A N 1
ATOM 4664 C CA . PHE A 1 606 ? -21.132 -28.186 14.954 1.00 35.84 606 PHE A CA 1
ATOM 4665 C C . PHE A 1 606 ? -20.593 -28.656 13.608 1.00 35.84 606 PHE A C 1
ATOM 4667 O O . PHE A 1 606 ? -21.216 -28.412 12.578 1.00 35.84 606 PHE A O 1
ATOM 4674 N N . SER A 1 607 ? -19.482 -29.390 13.629 1.00 35.81 607 SER A N 1
ATOM 4675 C CA . SER A 1 607 ? -19.141 -30.291 12.534 1.00 35.81 607 SER A CA 1
ATOM 4676 C C . SER A 1 607 ? -20.178 -31.419 12.493 1.00 35.81 607 SER A C 1
ATOM 4678 O O . SER A 1 607 ? -20.479 -32.050 13.513 1.00 35.81 607 SER A O 1
ATOM 4680 N N . ALA A 1 608 ? -20.792 -31.631 11.330 1.00 43.06 608 ALA A N 1
ATOM 4681 C CA . ALA A 1 608 ? -21.739 -32.720 11.116 1.00 43.06 608 ALA A CA 1
ATOM 4682 C C . ALA A 1 608 ? -21.034 -33.940 10.499 1.00 43.06 608 ALA A C 1
ATOM 4684 O O . ALA A 1 608 ? -20.014 -33.813 9.832 1.00 43.06 608 ALA A O 1
ATOM 4685 N N . ALA A 1 609 ? -21.586 -35.109 10.824 1.00 34.44 609 ALA A N 1
ATOM 4686 C CA . ALA A 1 609 ? -21.015 -36.453 10.722 1.00 34.44 609 ALA A CA 1
ATOM 4687 C C . ALA A 1 609 ? -20.915 -37.059 9.316 1.00 34.44 609 ALA A C 1
ATOM 4689 O O . ALA A 1 609 ? -21.723 -36.665 8.445 1.00 34.44 609 ALA A O 1
#

Sequence (609 aa):
MTVVAPLIPALSIDLSELGLDVTMLRLHFTNWSNIDYDEDPSKFTDRTSVWTDFQTGSNWTSHDANLVDIGFDTIGDLLEELQIDPAKAFDNQLIIIVPNTAGGELGVISQSTTVAALTNYEEGNIHLRTDNGNVIGFHIEGSVSDDEIITKEGSDRVKSSLGDDIINLGENGSTGNWWTDRDTVEYSGNLNVFDRLKGTYVKGYSVTQNEDGSVSVTDLLGDGVNDEGTDTLHDVEELQFGDGEWMQLSLRESINHWGNAEWRVRQLNIDGGVFDDVITGTAFRDNIHGRSGDDVIIADGGSVDYEALTISGGNAGDIARDAFGNGDSSKDDGFKYIDLQVVTDLSKTFDGKQQRVHVYDRSDGSYQTIETNVAGQLYFYTNAASDAYDLTSVSTEAQLAQLVSSLRASGENTYAEVFAKDSDTDTYYLLDVTVSSTFQSGDWIEGGAGNDFIDGGLKGTSTENPWENWNKSYYESRSANFEIKQITYAPDAAMFNDGTNVADLAATFSIEASDLAELIDGLGFKVENTNLIDGETITFVGDMTGELGLDILKNIQHVGFSDQWLNLEVTVQSNNWSEEGGYDIQGTIFSDLIIAGHNDLTTQHFSAA

Mean predicted aligned error: 12.34 Å

pLDDT: mean 80.36, std 16.48, range [23.08, 98.0]